Protein AF-A0A537VS47-F1 (afdb_monomer_lite)

Structure (mmCIF, N/CA/C/O backbone):
data_AF-A0A537VS47-F1
#
_entry.id   AF-A0A537VS47-F1
#
loop_
_atom_site.group_PDB
_atom_site.id
_atom_site.type_symbol
_atom_site.label_atom_id
_atom_site.label_alt_id
_atom_site.label_comp_id
_atom_site.label_asym_id
_atom_site.label_entity_id
_atom_site.label_seq_id
_atom_site.pdbx_PDB_ins_code
_atom_site.Cartn_x
_atom_site.Cartn_y
_atom_site.Cartn_z
_atom_site.occupancy
_atom_site.B_iso_or_equiv
_atom_site.auth_seq_id
_atom_site.auth_comp_id
_atom_site.auth_asym_id
_atom_site.auth_atom_id
_atom_site.pdbx_PDB_model_num
ATOM 1 N N . MET A 1 1 ? 102.270 -4.026 -62.290 1.00 39.38 1 MET A N 1
ATOM 2 C CA . MET A 1 1 ? 101.599 -4.300 -60.993 1.00 39.38 1 MET A CA 1
ATOM 3 C C . MET A 1 1 ? 100.134 -4.665 -61.240 1.00 39.38 1 MET A C 1
ATOM 5 O O . MET A 1 1 ? 99.696 -4.498 -62.367 1.00 39.38 1 MET A O 1
ATOM 9 N N . ALA A 1 2 ? 99.418 -5.150 -60.213 1.00 44.31 2 ALA A N 1
ATOM 10 C CA . ALA A 1 2 ? 97.959 -5.376 -60.177 1.00 44.31 2 ALA A CA 1
ATOM 11 C C . ALA A 1 2 ? 97.361 -6.237 -61.320 1.00 44.31 2 ALA A C 1
ATOM 13 O O . ALA A 1 2 ? 96.919 -5.737 -62.350 1.00 44.31 2 ALA A O 1
ATOM 14 N N . GLY A 1 3 ? 97.331 -7.561 -61.126 1.00 35.31 3 GLY A N 1
ATOM 15 C CA . GLY A 1 3 ? 96.793 -8.510 -62.108 1.00 35.31 3 GLY A CA 1
ATOM 16 C C . GLY A 1 3 ? 95.262 -8.651 -62.105 1.00 35.31 3 GLY A C 1
ATOM 17 O O . GLY A 1 3 ? 94.598 -8.440 -61.094 1.00 35.31 3 GLY A O 1
ATOM 18 N N . ARG A 1 4 ? 94.709 -9.104 -63.239 1.00 46.06 4 ARG A N 1
ATOM 19 C CA . ARG A 1 4 ? 93.323 -9.598 -63.344 1.00 46.06 4 ARG A CA 1
ATOM 20 C C . ARG A 1 4 ? 93.166 -10.944 -62.625 1.00 46.06 4 ARG A C 1
ATOM 22 O O . ARG A 1 4 ? 94.000 -11.826 -62.820 1.00 46.06 4 ARG A O 1
ATOM 29 N N . ARG A 1 5 ? 92.013 -11.176 -61.989 1.00 42.22 5 ARG A N 1
ATOM 30 C CA . ARG A 1 5 ? 91.361 -12.501 -61.940 1.00 42.22 5 ARG A CA 1
ATOM 31 C C . ARG A 1 5 ? 89.855 -12.359 -62.201 1.00 42.22 5 ARG A C 1
ATOM 33 O O . ARG A 1 5 ? 89.260 -11.329 -61.906 1.00 42.22 5 ARG A O 1
ATOM 40 N N . ARG A 1 6 ? 89.274 -13.390 -62.815 1.00 48.41 6 ARG A N 1
ATOM 41 C CA . ARG A 1 6 ? 87.831 -13.651 -62.989 1.00 48.41 6 ARG A CA 1
ATOM 42 C C . ARG A 1 6 ? 87.553 -15.043 -62.399 1.00 48.41 6 ARG A C 1
ATOM 44 O O . ARG A 1 6 ? 88.519 -15.776 -62.189 1.00 48.41 6 ARG A O 1
ATOM 51 N N . ARG A 1 7 ? 86.265 -15.407 -62.311 1.00 42.62 7 ARG A N 1
ATOM 52 C CA . ARG A 1 7 ? 85.700 -16.683 -61.818 1.00 42.62 7 ARG A CA 1
ATOM 53 C C . ARG A 1 7 ? 85.597 -16.766 -60.287 1.00 42.62 7 ARG A C 1
ATOM 55 O O . ARG A 1 7 ? 86.512 -16.313 -59.610 1.00 42.62 7 ARG A O 1
ATOM 62 N N . ASP A 1 8 ? 84.528 -17.313 -59.706 1.00 40.50 8 ASP A N 1
ATOM 63 C CA . ASP A 1 8 ? 83.246 -17.785 -60.285 1.00 40.50 8 ASP A CA 1
ATOM 64 C C . ASP A 1 8 ? 82.106 -17.680 -59.232 1.00 40.50 8 ASP A C 1
ATOM 66 O O . ASP A 1 8 ? 82.397 -17.338 -58.084 1.00 40.50 8 ASP A O 1
ATOM 70 N N . PRO A 1 9 ? 80.817 -17.861 -59.602 1.00 58.44 9 PRO A N 1
ATOM 71 C CA . PRO A 1 9 ? 79.676 -17.610 -58.709 1.00 58.44 9 PRO A CA 1
ATOM 72 C C . PRO A 1 9 ? 79.384 -18.751 -57.709 1.00 58.44 9 PRO A C 1
ATOM 74 O O . PRO A 1 9 ? 80.038 -19.788 -57.712 1.00 58.44 9 PRO A O 1
ATOM 77 N N . CYS A 1 10 ? 78.331 -18.545 -56.903 1.00 46.75 10 CYS A N 1
ATOM 78 C CA . CYS A 1 10 ? 77.757 -19.458 -55.902 1.00 46.75 10 CYS A CA 1
ATOM 79 C C . CYS A 1 10 ? 78.602 -19.719 -54.643 1.00 46.75 10 CYS A C 1
ATOM 81 O O . CYS A 1 10 ? 79.279 -20.740 -54.539 1.00 46.75 10 CYS A O 1
ATOM 83 N N . ARG A 1 11 ? 78.395 -18.887 -53.607 1.00 40.53 11 ARG A N 1
ATOM 84 C CA . ARG A 1 11 ? 78.324 -19.381 -52.223 1.00 40.53 11 ARG A CA 1
ATOM 85 C C . ARG A 1 11 ? 77.473 -18.483 -51.305 1.00 40.53 11 ARG A C 1
ATOM 87 O O . ARG A 1 11 ? 77.575 -17.271 -51.416 1.00 40.53 11 ARG A O 1
ATOM 94 N N . ASP A 1 12 ? 76.646 -19.138 -50.483 1.00 41.28 12 ASP A N 1
ATOM 95 C CA . ASP A 1 12 ? 76.026 -18.804 -49.178 1.00 41.28 12 ASP A CA 1
ATOM 96 C C . ASP A 1 12 ? 75.873 -17.311 -48.765 1.00 41.28 12 ASP A C 1
ATOM 98 O O . ASP A 1 12 ? 76.822 -16.541 -48.822 1.00 41.28 12 ASP A O 1
ATOM 102 N N . GLY A 1 13 ? 74.746 -16.834 -48.216 1.00 40.50 13 GLY A N 1
ATOM 103 C CA . GLY A 1 13 ? 73.483 -17.494 -47.856 1.00 40.50 13 GLY A CA 1
ATOM 104 C C . GLY A 1 13 ? 72.683 -16.666 -46.824 1.00 40.50 13 GLY A C 1
ATOM 105 O O . GLY A 1 13 ? 73.224 -15.744 -46.227 1.00 40.50 13 GLY A O 1
ATOM 106 N N . ALA A 1 14 ? 71.408 -17.013 -46.606 1.00 43.03 14 ALA A N 1
ATOM 107 C CA . ALA A 1 14 ? 70.537 -16.503 -45.530 1.00 43.03 14 ALA A CA 1
ATOM 108 C C . ALA A 1 14 ? 70.374 -14.965 -45.395 1.00 43.03 14 ALA A C 1
ATOM 110 O O . ALA A 1 14 ? 70.849 -14.349 -44.443 1.00 43.03 14 ALA A O 1
ATOM 111 N N . MET A 1 15 ? 69.547 -14.364 -46.261 1.00 43.47 15 MET A N 1
ATOM 112 C CA . MET A 1 15 ? 68.779 -13.179 -45.854 1.00 43.47 15 MET A CA 1
ATOM 113 C C . MET A 1 15 ? 67.679 -13.660 -44.895 1.00 43.47 15 MET A C 1
ATOM 115 O O . MET A 1 15 ? 66.783 -14.398 -45.306 1.00 43.47 15 MET A O 1
ATOM 119 N N . SER A 1 16 ? 67.794 -13.342 -43.605 1.00 45.34 16 SER A N 1
ATOM 120 C CA . SER A 1 16 ? 66.929 -13.898 -42.559 1.00 45.34 16 SER A CA 1
ATOM 121 C C . SER A 1 16 ? 65.589 -13.162 -42.461 1.00 45.34 16 SER A C 1
ATOM 123 O O . SER A 1 16 ? 65.360 -12.402 -41.518 1.00 45.34 16 SER A O 1
ATOM 125 N N . ASP A 1 17 ? 64.690 -13.416 -43.414 1.00 48.69 17 ASP A N 1
ATOM 126 C CA . ASP A 1 17 ? 63.271 -13.088 -43.259 1.00 48.69 17 ASP A CA 1
ATOM 127 C C . ASP A 1 17 ? 62.702 -13.872 -42.066 1.00 48.69 17 ASP A C 1
ATOM 129 O O . ASP A 1 17 ? 62.398 -15.066 -42.155 1.00 48.69 17 ASP A O 1
ATOM 133 N N . HIS A 1 18 ? 62.546 -13.199 -40.924 1.00 55.16 18 HIS A N 1
ATOM 134 C CA . HIS A 1 18 ? 61.776 -13.709 -39.794 1.00 55.16 18 HIS A CA 1
ATOM 135 C C . HIS A 1 18 ? 60.281 -13.653 -40.123 1.00 55.16 18 HIS A C 1
ATOM 137 O O . HIS A 1 18 ? 59.538 -12.791 -39.654 1.00 55.16 18 HIS A O 1
ATOM 143 N N . ALA A 1 19 ? 59.833 -14.604 -40.944 1.00 59.75 19 ALA A N 1
ATOM 144 C CA . ALA A 1 19 ? 58.421 -14.921 -41.060 1.00 59.75 19 ALA A CA 1
ATOM 145 C C . ALA A 1 19 ? 57.894 -15.313 -39.661 1.00 59.75 19 ALA A C 1
ATOM 147 O O . ALA A 1 19 ? 58.435 -16.253 -39.073 1.00 59.75 19 ALA A O 1
ATOM 148 N N . PRO A 1 20 ? 56.866 -14.627 -39.120 1.00 53.38 20 PRO A N 1
ATOM 149 C CA . PRO A 1 20 ? 56.379 -14.878 -37.765 1.00 53.38 20 PRO A CA 1
ATOM 150 C C . PRO A 1 20 ? 55.878 -16.315 -37.627 1.00 53.38 20 PRO A C 1
ATOM 152 O O . PRO A 1 20 ? 55.248 -16.849 -38.556 1.00 53.38 20 PRO A O 1
ATOM 155 N N . GLU A 1 21 ? 56.169 -16.931 -36.478 1.00 61.97 21 GLU A N 1
ATOM 156 C CA . GLU A 1 21 ? 55.944 -18.360 -36.258 1.00 61.97 21 GLU A CA 1
ATOM 157 C C . GLU A 1 21 ? 54.463 -18.733 -36.458 1.00 61.97 21 GLU A C 1
ATOM 159 O O . GLU A 1 21 ? 53.562 -17.934 -36.174 1.00 61.97 21 GLU A O 1
ATOM 164 N N . PRO A 1 22 ? 54.156 -19.980 -36.870 1.00 58.59 22 PRO A N 1
ATOM 165 C CA . PRO A 1 22 ? 52.772 -20.424 -37.042 1.00 58.59 22 PRO A CA 1
ATOM 166 C C . PRO A 1 22 ? 51.932 -20.314 -35.755 1.00 58.59 22 PRO A C 1
ATOM 168 O O . PRO A 1 22 ? 50.708 -20.217 -35.840 1.00 58.59 22 PRO A O 1
ATOM 171 N N . ARG A 1 23 ? 52.569 -20.258 -34.574 1.00 55.84 23 ARG A N 1
ATOM 172 C CA . ARG A 1 23 ? 51.915 -19.961 -33.289 1.00 55.84 23 ARG A CA 1
ATOM 173 C C . ARG A 1 23 ? 51.301 -18.557 -33.259 1.00 55.84 23 ARG A C 1
ATOM 175 O O . ARG A 1 23 ? 50.150 -18.405 -32.858 1.00 55.84 23 ARG A O 1
ATOM 182 N N . GLU A 1 24 ? 52.027 -17.539 -33.713 1.00 54.94 24 GLU A N 1
ATOM 183 C CA . GLU A 1 24 ? 51.584 -16.139 -33.642 1.00 54.94 24 GLU A CA 1
ATOM 184 C C . GLU A 1 24 ? 50.377 -15.877 -34.550 1.00 54.94 24 GLU A C 1
ATOM 186 O O . GLU A 1 24 ? 49.441 -15.177 -34.161 1.00 54.94 24 GLU A O 1
ATOM 191 N N . ARG A 1 25 ? 50.356 -16.510 -35.732 1.00 60.97 25 ARG A N 1
ATOM 192 C CA . ARG A 1 25 ? 49.267 -16.379 -36.716 1.00 60.97 25 ARG A CA 1
ATOM 193 C C . ARG A 1 25 ? 47.914 -16.890 -36.212 1.00 60.97 25 ARG A C 1
ATOM 195 O O . ARG A 1 25 ? 46.887 -16.409 -36.683 1.00 60.97 25 ARG A O 1
ATOM 202 N N . LEU A 1 26 ? 47.905 -17.846 -35.278 1.00 62.28 26 LEU A N 1
ATOM 203 C CA . LEU A 1 26 ? 46.681 -18.413 -34.701 1.00 62.28 26 LEU A CA 1
ATOM 204 C C . LEU A 1 26 ? 46.291 -17.757 -33.367 1.00 62.28 26 LEU A C 1
ATOM 206 O O . LEU A 1 26 ? 45.104 -17.615 -33.083 1.00 62.28 26 LEU A O 1
ATOM 210 N N . LEU A 1 27 ? 47.269 -17.339 -32.556 1.00 65.19 27 LEU A N 1
ATOM 211 C CA . LEU A 1 27 ? 47.011 -16.764 -31.232 1.00 65.19 27 LEU A CA 1
ATOM 212 C C . LEU A 1 27 ? 46.378 -15.368 -31.307 1.00 65.19 27 LEU A C 1
ATOM 214 O O . LEU A 1 27 ? 45.368 -15.130 -30.647 1.00 65.19 27 LEU A O 1
ATOM 218 N N . TRP A 1 28 ? 46.918 -14.457 -32.122 1.00 71.88 28 TRP A N 1
ATOM 219 C CA . TRP A 1 28 ? 46.442 -13.068 -32.199 1.00 71.88 28 TRP A CA 1
ATOM 220 C C . TRP A 1 28 ? 44.940 -12.881 -32.505 1.00 71.88 28 TRP A C 1
ATOM 222 O O . TRP A 1 28 ? 44.302 -12.123 -31.767 1.00 71.88 28 TRP A O 1
ATOM 232 N N . PRO A 1 29 ? 44.327 -13.551 -33.507 1.00 75.50 29 PRO A N 1
ATOM 233 C CA . PRO A 1 29 ? 42.896 -13.382 -33.791 1.00 75.50 29 PRO A CA 1
ATOM 234 C C . PRO A 1 29 ? 41.968 -13.901 -32.678 1.00 75.50 29 PRO A C 1
ATOM 236 O O . PRO A 1 29 ? 40.801 -13.520 -32.653 1.00 75.50 29 PRO A O 1
ATOM 239 N N . ILE A 1 30 ? 42.468 -14.728 -31.751 1.00 74.00 30 ILE A N 1
ATOM 240 C CA . ILE A 1 30 ? 41.718 -15.197 -30.573 1.00 74.00 30 ILE A CA 1
ATOM 241 C C . ILE A 1 30 ? 42.016 -14.313 -29.353 1.00 74.00 30 ILE A C 1
ATOM 243 O O . ILE A 1 30 ? 41.093 -13.953 -28.622 1.00 74.00 30 ILE A O 1
ATOM 247 N N . LEU A 1 31 ? 43.277 -13.912 -29.145 1.00 73.25 31 LEU A N 1
ATOM 248 C CA . LEU A 1 31 ? 43.670 -13.068 -28.012 1.00 73.25 31 LEU A CA 1
ATOM 249 C C . LEU A 1 31 ? 42.929 -11.728 -28.019 1.00 73.25 31 LEU A C 1
ATOM 251 O O . LEU A 1 31 ? 42.394 -11.334 -26.991 1.00 73.25 31 LEU A O 1
ATOM 255 N N . ILE A 1 32 ? 42.863 -11.045 -29.167 1.00 75.25 32 ILE A N 1
ATOM 256 C CA . ILE A 1 32 ? 42.276 -9.699 -29.273 1.00 75.25 32 ILE A CA 1
ATOM 257 C C . ILE A 1 32 ? 40.818 -9.650 -28.769 1.00 75.25 32 ILE A C 1
ATOM 259 O O . ILE A 1 32 ? 40.557 -8.875 -27.844 1.00 75.25 32 ILE A O 1
ATOM 263 N N . PRO A 1 33 ? 39.860 -10.450 -29.289 1.00 68.00 33 PRO A N 1
ATOM 264 C CA . PRO A 1 33 ? 38.486 -10.419 -28.791 1.00 68.00 33 PRO A CA 1
ATOM 265 C C . PRO A 1 33 ? 38.370 -10.876 -27.329 1.00 68.00 33 PRO A C 1
ATOM 267 O O . PRO A 1 33 ? 37.577 -10.297 -26.589 1.00 68.00 33 PRO A O 1
ATOM 270 N N . VAL A 1 34 ? 39.178 -11.845 -26.877 1.00 74.75 34 VAL A N 1
ATOM 271 C CA . VAL A 1 34 ? 39.183 -12.285 -25.469 1.00 74.75 34 VAL A CA 1
ATOM 272 C C . VAL A 1 34 ? 39.664 -11.164 -24.541 1.00 74.75 34 VAL A C 1
ATOM 274 O O . VAL A 1 34 ? 38.999 -10.869 -23.550 1.00 74.75 34 VAL A O 1
ATOM 277 N N . THR A 1 35 ? 40.764 -10.483 -24.871 1.00 73.75 35 THR A N 1
ATOM 278 C CA . THR A 1 35 ? 41.277 -9.341 -24.099 1.00 73.75 35 THR A CA 1
ATOM 279 C C . THR A 1 35 ? 40.276 -8.186 -24.074 1.00 73.75 35 THR A C 1
ATOM 281 O O . THR A 1 35 ? 40.044 -7.619 -23.008 1.00 73.75 35 THR A O 1
ATOM 284 N N . VAL A 1 36 ? 39.628 -7.866 -25.200 1.00 76.38 36 VAL A N 1
ATOM 285 C CA . VAL A 1 36 ? 38.572 -6.837 -25.252 1.00 76.38 36 VAL A CA 1
ATOM 286 C C . VAL A 1 36 ? 37.393 -7.202 -24.343 1.00 76.38 36 VAL A C 1
ATOM 288 O O . VAL A 1 36 ? 36.927 -6.352 -23.586 1.00 76.38 36 VAL A O 1
ATOM 291 N N . LEU A 1 37 ? 36.941 -8.458 -24.357 1.00 70.38 37 LEU A N 1
ATOM 292 C CA . LEU A 1 37 ? 35.818 -8.919 -23.534 1.00 70.38 37 LEU A CA 1
ATOM 293 C C . LEU A 1 37 ? 36.170 -8.900 -22.033 1.00 70.38 37 LEU A C 1
ATOM 295 O O . LEU A 1 37 ? 35.367 -8.436 -21.224 1.00 70.38 37 LEU A O 1
ATOM 299 N N . VAL A 1 38 ? 37.396 -9.290 -21.663 1.00 74.00 38 VAL A N 1
ATOM 300 C CA . VAL A 1 38 ? 37.916 -9.171 -20.285 1.00 74.00 38 VAL A CA 1
ATOM 301 C C . VAL A 1 38 ? 37.997 -7.708 -19.832 1.00 74.00 38 VAL A C 1
ATOM 303 O O . VAL A 1 38 ? 37.578 -7.398 -18.718 1.00 74.00 38 VAL A O 1
ATOM 306 N N . VAL A 1 39 ? 38.473 -6.793 -20.685 1.00 75.06 39 VAL A N 1
ATOM 307 C CA . VAL A 1 39 ? 38.531 -5.352 -20.375 1.00 75.06 39 VAL A CA 1
ATOM 308 C C . VAL A 1 39 ? 37.128 -4.766 -20.189 1.00 75.06 39 VAL A C 1
ATOM 310 O O . VAL A 1 39 ? 36.898 -4.053 -19.214 1.00 75.06 39 VAL A O 1
ATOM 313 N N . ILE A 1 40 ? 36.167 -5.107 -21.055 1.00 72.12 40 ILE A N 1
ATOM 314 C CA . ILE A 1 40 ? 34.763 -4.687 -20.904 1.00 72.12 40 ILE A CA 1
ATOM 315 C C . ILE A 1 40 ? 34.173 -5.236 -19.596 1.00 72.12 40 ILE A C 1
ATOM 317 O O . ILE A 1 40 ? 33.562 -4.480 -18.843 1.00 72.12 40 ILE A O 1
ATOM 321 N N . GLY A 1 41 ? 34.401 -6.515 -19.277 1.00 70.06 41 GLY A N 1
ATOM 322 C CA . GLY A 1 41 ? 33.953 -7.123 -18.021 1.00 70.06 41 GLY A CA 1
ATOM 323 C C . GLY A 1 41 ? 34.538 -6.437 -16.780 1.00 70.06 41 GLY A C 1
ATOM 324 O O . GLY A 1 41 ? 33.808 -6.158 -15.829 1.00 70.06 41 GLY A O 1
ATOM 325 N N . ALA A 1 42 ? 35.828 -6.090 -16.808 1.00 71.06 42 ALA A N 1
ATOM 326 C CA . ALA A 1 42 ? 36.486 -5.349 -15.734 1.00 71.06 42 ALA A CA 1
ATOM 327 C C . ALA A 1 42 ? 35.918 -3.926 -15.574 1.00 71.06 42 ALA A C 1
ATOM 329 O O . ALA A 1 42 ? 35.647 -3.505 -14.449 1.00 71.06 42 ALA A O 1
ATOM 330 N N . ILE A 1 43 ? 35.679 -3.209 -16.680 1.00 73.19 43 ILE A N 1
ATOM 331 C CA . ILE A 1 43 ? 35.047 -1.879 -16.669 1.00 73.19 43 ILE A CA 1
ATOM 332 C C . ILE A 1 43 ? 33.631 -1.962 -16.086 1.00 73.19 43 ILE A C 1
ATOM 334 O O . ILE A 1 43 ? 33.304 -1.185 -15.193 1.00 73.19 43 ILE A O 1
ATOM 338 N N . LEU A 1 44 ? 32.810 -2.922 -16.525 1.00 73.44 44 LEU A N 1
ATOM 339 C CA . LEU A 1 44 ? 31.447 -3.112 -16.014 1.00 73.44 44 LEU A CA 1
ATOM 340 C C . LEU A 1 44 ? 31.430 -3.470 -14.520 1.00 73.44 44 LEU A C 1
ATOM 342 O O . LEU A 1 44 ? 30.612 -2.931 -13.777 1.00 73.44 44 LEU A O 1
ATOM 346 N N . PHE A 1 45 ? 32.352 -4.318 -14.054 1.00 74.88 45 PHE A N 1
ATOM 347 C CA . PHE A 1 45 ? 32.481 -4.661 -12.634 1.00 74.88 45 PHE A CA 1
ATOM 348 C C . PHE A 1 45 ? 32.910 -3.457 -11.780 1.00 74.88 45 PHE A C 1
ATOM 350 O O . PHE A 1 45 ? 32.312 -3.194 -10.735 1.00 74.88 45 PHE A O 1
ATOM 357 N N . LEU A 1 46 ? 33.910 -2.690 -12.230 1.00 70.38 46 LEU A N 1
ATOM 358 C CA . LEU A 1 46 ? 34.364 -1.474 -11.547 1.00 70.38 46 LEU A CA 1
ATOM 359 C C . LEU A 1 46 ? 33.269 -0.399 -11.519 1.00 70.38 46 LEU A C 1
ATOM 361 O O . LEU A 1 46 ? 33.027 0.199 -10.472 1.00 70.38 46 LEU A O 1
ATOM 365 N N . PHE A 1 47 ? 32.564 -0.195 -12.632 1.00 70.56 47 PHE A N 1
ATOM 366 C CA . PHE A 1 47 ? 31.467 0.767 -12.724 1.00 70.56 47 PHE A CA 1
ATOM 367 C C . PHE A 1 47 ? 30.278 0.346 -11.850 1.00 70.56 47 PHE A C 1
ATOM 369 O O . PHE A 1 47 ? 29.770 1.162 -11.088 1.00 70.56 47 PHE A O 1
ATOM 376 N N . SER A 1 48 ? 29.909 -0.940 -11.842 1.00 72.44 48 SER A N 1
ATOM 377 C CA . SER A 1 48 ? 28.914 -1.500 -10.914 1.00 72.44 48 SER A CA 1
ATOM 378 C C . SER A 1 48 ? 29.281 -1.231 -9.447 1.00 72.44 48 SER A C 1
ATOM 380 O O . SER A 1 48 ? 28.445 -0.748 -8.685 1.00 72.44 48 SER A O 1
ATOM 382 N N . ARG A 1 49 ? 30.547 -1.438 -9.054 1.00 74.25 49 ARG A N 1
ATOM 383 C CA . ARG A 1 49 ? 31.041 -1.133 -7.696 1.00 74.25 49 ARG A CA 1
ATOM 384 C C . ARG A 1 49 ? 30.996 0.356 -7.327 1.00 74.25 49 ARG A C 1
ATOM 386 O O . ARG A 1 49 ? 30.963 0.655 -6.134 1.00 74.25 49 ARG A O 1
ATOM 393 N N . VAL A 1 50 ? 30.992 1.264 -8.306 1.00 68.12 50 VAL A N 1
ATOM 394 C CA . VAL A 1 50 ? 30.794 2.709 -8.096 1.00 68.12 50 VAL A CA 1
ATOM 395 C C . VAL A 1 50 ? 29.305 3.055 -8.019 1.00 68.12 50 VAL A C 1
ATOM 397 O O . VAL A 1 50 ? 28.901 3.722 -7.072 1.00 68.12 50 VAL A O 1
ATOM 400 N N . LEU A 1 51 ? 28.479 2.565 -8.952 1.00 66.38 51 LEU A N 1
ATOM 401 C CA . LEU A 1 51 ? 27.030 2.816 -8.962 1.00 66.38 51 LEU A CA 1
ATOM 402 C C . LEU A 1 51 ? 26.343 2.300 -7.685 1.00 66.38 51 LEU A C 1
ATOM 404 O O . LEU A 1 51 ? 25.497 2.991 -7.133 1.00 66.38 51 LEU A O 1
ATOM 408 N N . LEU A 1 52 ? 26.772 1.148 -7.156 1.00 67.50 52 LEU A N 1
ATOM 409 C CA . LEU A 1 52 ? 26.309 0.580 -5.877 1.00 67.50 52 LEU A CA 1
ATOM 410 C C . LEU A 1 52 ? 26.744 1.380 -4.625 1.00 67.50 52 LEU A C 1
ATOM 412 O O . LEU A 1 52 ? 26.538 0.920 -3.503 1.00 67.50 52 LEU A O 1
ATOM 416 N N . ARG A 1 53 ? 27.401 2.536 -4.790 1.00 61.56 53 ARG A N 1
ATOM 417 C CA . ARG A 1 53 ? 27.901 3.398 -3.703 1.00 61.56 53 ARG A CA 1
ATOM 418 C C . ARG A 1 53 ? 27.476 4.866 -3.825 1.00 61.56 53 ARG A C 1
ATOM 420 O O . ARG A 1 53 ? 27.940 5.682 -3.034 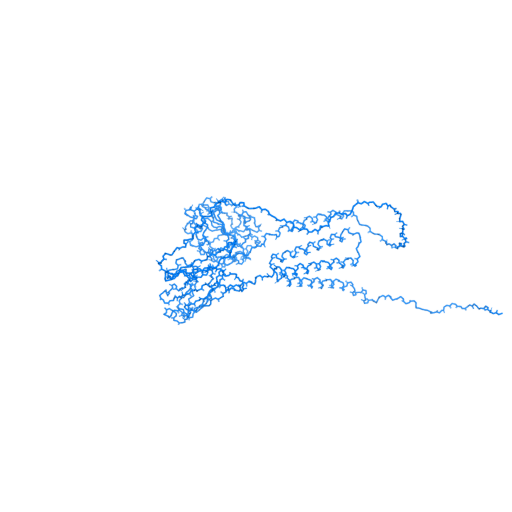1.00 61.56 53 ARG A O 1
ATOM 427 N N . VAL A 1 54 ? 26.617 5.207 -4.784 1.00 65.00 54 VAL A N 1
ATOM 428 C CA . VAL A 1 54 ? 26.071 6.562 -4.968 1.00 65.00 54 VAL A CA 1
ATOM 429 C C . VAL A 1 54 ? 24.546 6.524 -4.978 1.00 65.00 54 VAL A C 1
ATOM 431 O O . VAL A 1 54 ? 23.946 5.479 -5.227 1.00 65.00 54 VAL A O 1
ATOM 434 N N . THR A 1 55 ? 23.903 7.657 -4.696 1.00 65.00 55 THR A N 1
ATOM 435 C CA . THR A 1 55 ? 22.431 7.747 -4.706 1.00 65.00 55 THR A CA 1
ATOM 436 C C . THR A 1 55 ? 21.846 7.412 -6.090 1.00 65.00 55 THR A C 1
ATOM 438 O O . THR A 1 55 ? 22.507 7.672 -7.101 1.00 65.00 55 THR A O 1
ATOM 441 N N . PRO A 1 56 ? 20.600 6.898 -6.191 1.00 65.94 56 PRO A N 1
ATOM 442 C CA . PRO A 1 56 ? 19.996 6.525 -7.477 1.00 65.94 56 PRO A CA 1
ATOM 443 C C . PRO A 1 56 ? 20.026 7.651 -8.520 1.00 65.94 56 PRO A C 1
ATOM 445 O O . PRO A 1 56 ? 20.376 7.427 -9.676 1.00 65.94 56 PRO A O 1
ATOM 448 N N . THR A 1 57 ? 19.762 8.892 -8.105 1.00 66.12 57 THR A N 1
ATOM 449 C CA . THR A 1 57 ? 19.841 10.080 -8.969 1.00 66.12 57 THR A CA 1
ATOM 450 C C . THR A 1 57 ? 21.255 10.304 -9.517 1.00 66.12 57 THR A C 1
ATOM 452 O O . THR A 1 57 ? 21.428 10.551 -10.711 1.00 66.12 57 THR A O 1
ATOM 455 N N . ALA A 1 58 ? 22.282 10.176 -8.670 1.00 66.19 58 ALA A N 1
ATOM 456 C CA . ALA A 1 58 ? 23.677 10.332 -9.072 1.00 66.19 58 ALA A CA 1
ATOM 457 C C . ALA A 1 58 ? 24.167 9.162 -9.947 1.00 66.19 58 ALA A C 1
ATOM 459 O O . ALA A 1 58 ? 24.925 9.383 -10.897 1.00 66.19 58 ALA A O 1
ATOM 460 N N . ALA A 1 59 ? 23.688 7.939 -9.693 1.00 71.44 59 ALA A N 1
ATOM 461 C CA . ALA A 1 59 ? 23.915 6.773 -10.545 1.00 71.44 59 ALA A CA 1
ATOM 462 C C . ALA A 1 59 ? 23.360 6.999 -11.964 1.00 71.44 59 ALA A C 1
ATOM 464 O O . ALA A 1 59 ? 24.090 6.825 -12.942 1.00 71.44 59 ALA A O 1
ATOM 465 N N . THR A 1 60 ? 22.112 7.468 -12.083 1.00 72.31 60 THR A N 1
ATOM 466 C CA . THR A 1 60 ? 21.464 7.776 -13.370 1.00 72.31 60 THR A CA 1
ATOM 467 C C . THR A 1 60 ? 22.199 8.877 -14.137 1.00 72.31 60 THR A C 1
ATOM 469 O O . THR A 1 60 ? 22.495 8.703 -15.319 1.00 72.31 60 THR A O 1
ATOM 472 N N . ILE A 1 61 ? 22.572 9.981 -13.477 1.00 72.81 61 ILE A N 1
ATOM 473 C CA . ILE A 1 61 ? 23.353 11.064 -14.104 1.00 72.81 61 ILE A CA 1
ATOM 474 C C . ILE A 1 61 ? 24.707 10.538 -14.610 1.00 72.81 61 ILE A C 1
ATOM 476 O O . ILE A 1 61 ? 25.091 10.808 -15.749 1.00 72.81 61 ILE A O 1
ATOM 480 N N . THR A 1 62 ? 25.406 9.738 -13.800 1.00 71.06 62 THR A N 1
ATOM 481 C CA . THR A 1 62 ? 26.696 9.135 -14.173 1.00 71.06 62 THR A CA 1
ATOM 482 C C . THR A 1 62 ? 26.545 8.214 -15.390 1.00 71.06 62 THR A C 1
ATOM 484 O O . THR A 1 62 ? 27.320 8.317 -16.341 1.00 71.06 62 THR A O 1
ATOM 487 N N . ALA A 1 63 ? 25.518 7.359 -15.413 1.00 73.56 63 ALA A N 1
ATOM 488 C CA . ALA A 1 63 ? 25.233 6.474 -16.541 1.00 73.56 63 ALA A CA 1
ATOM 489 C C . ALA A 1 63 ? 24.919 7.248 -17.837 1.00 73.56 63 ALA A C 1
ATOM 491 O O . ALA A 1 63 ? 25.434 6.892 -18.899 1.00 73.56 63 ALA A O 1
ATOM 492 N N . LEU A 1 64 ? 24.143 8.337 -17.758 1.00 78.19 64 LEU A N 1
ATOM 493 C CA . LEU A 1 64 ? 23.813 9.182 -18.911 1.00 78.19 64 LEU A CA 1
ATOM 494 C C . LEU A 1 64 ? 25.047 9.881 -19.507 1.00 78.19 64 LEU A C 1
ATOM 496 O O . LEU A 1 64 ? 25.198 9.904 -20.729 1.00 78.19 64 LEU A O 1
ATOM 500 N N . VAL A 1 65 ? 25.964 10.401 -18.680 1.00 77.50 65 VAL A N 1
ATOM 501 C CA . VAL A 1 65 ? 27.204 11.039 -19.173 1.00 77.50 65 VAL A CA 1
ATOM 502 C C . VAL A 1 65 ? 28.151 10.016 -19.818 1.00 77.50 65 VAL A C 1
ATOM 504 O O . VAL A 1 65 ? 28.775 10.304 -20.847 1.00 77.50 65 VAL A O 1
ATOM 507 N N . VAL A 1 66 ? 28.221 8.794 -19.282 1.00 76.12 66 VAL A N 1
ATOM 508 C CA . VAL A 1 66 ? 28.983 7.695 -19.900 1.00 76.12 66 VAL A CA 1
ATOM 509 C C . VAL A 1 66 ? 28.358 7.267 -21.233 1.00 76.12 66 VAL A C 1
ATOM 511 O O . VAL A 1 66 ? 29.068 7.170 -22.233 1.00 76.12 66 VAL A O 1
ATOM 514 N N . ALA A 1 67 ? 27.035 7.103 -21.307 1.00 76.62 67 ALA A N 1
ATOM 515 C CA . ALA A 1 67 ? 26.346 6.788 -22.560 1.00 76.62 67 ALA A CA 1
ATOM 516 C C . ALA A 1 67 ? 26.553 7.881 -23.630 1.00 76.62 67 ALA A C 1
ATOM 518 O O . ALA A 1 67 ? 26.901 7.576 -24.772 1.00 76.62 67 ALA A O 1
ATOM 519 N N . ALA A 1 68 ? 26.418 9.159 -23.258 1.00 79.06 68 ALA A N 1
ATOM 520 C CA . ALA A 1 68 ? 26.625 10.288 -24.163 1.00 79.06 68 ALA A CA 1
ATOM 521 C C . ALA A 1 68 ? 28.072 10.379 -24.686 1.00 79.06 68 ALA A C 1
ATOM 523 O O . ALA A 1 68 ? 28.282 10.648 -25.870 1.00 79.06 68 ALA A O 1
ATOM 524 N N . SER A 1 69 ? 29.075 10.112 -23.842 1.00 75.31 69 SER A N 1
ATOM 525 C CA . SER A 1 69 ? 30.487 10.125 -24.256 1.00 75.31 69 SER A CA 1
ATOM 526 C C . SER A 1 69 ? 30.875 8.918 -25.125 1.00 75.31 69 SER A C 1
ATOM 528 O O . SER A 1 69 ? 31.629 9.093 -26.085 1.00 75.31 69 SER A O 1
ATOM 530 N N . ILE A 1 70 ? 30.290 7.733 -24.899 1.00 78.62 70 ILE A N 1
ATOM 531 C CA . ILE A 1 70 ? 30.394 6.587 -25.826 1.00 78.62 70 ILE A CA 1
ATOM 532 C C . ILE A 1 70 ? 29.805 6.949 -27.198 1.00 78.62 70 ILE A C 1
ATOM 534 O O . ILE A 1 70 ? 30.452 6.730 -28.225 1.00 78.62 70 ILE A O 1
ATOM 538 N N . LEU A 1 71 ? 28.607 7.544 -27.233 1.00 79.44 71 LEU A N 1
ATOM 539 C CA . LEU A 1 71 ? 27.953 7.962 -28.480 1.00 79.44 71 LEU A CA 1
ATOM 540 C C . LEU A 1 71 ? 28.747 9.055 -29.216 1.00 79.44 71 LEU A C 1
ATOM 542 O O . LEU A 1 71 ? 28.865 8.999 -30.440 1.00 79.44 71 LEU A O 1
ATOM 546 N N . ALA A 1 72 ? 29.354 10.001 -28.493 1.00 76.56 72 ALA A N 1
ATOM 547 C CA . ALA A 1 72 ? 30.231 11.017 -29.076 1.00 76.56 72 ALA A CA 1
ATOM 548 C C . ALA A 1 72 ? 31.498 10.404 -29.704 1.00 76.56 72 ALA A C 1
ATOM 550 O O . ALA A 1 72 ? 31.875 10.774 -30.818 1.00 76.56 72 ALA A O 1
ATOM 551 N N . VAL A 1 73 ? 32.126 9.423 -29.042 1.00 74.81 73 VAL A N 1
ATOM 552 C CA . VAL A 1 73 ? 33.262 8.668 -29.602 1.00 74.81 73 VAL A CA 1
ATOM 553 C C . VAL A 1 73 ? 32.846 7.885 -30.846 1.00 74.81 73 VAL A C 1
ATOM 555 O O . VAL A 1 73 ? 33.522 7.985 -31.872 1.00 74.81 73 VAL A O 1
ATOM 558 N N . ALA A 1 74 ? 31.713 7.181 -30.807 1.00 73.38 74 ALA A N 1
ATOM 559 C CA . ALA A 1 74 ? 31.178 6.463 -31.962 1.00 73.38 74 ALA A CA 1
ATOM 560 C C . ALA A 1 74 ? 30.872 7.406 -33.143 1.00 73.38 74 ALA A C 1
ATOM 562 O O . ALA A 1 74 ? 31.186 7.078 -34.287 1.00 73.38 74 ALA A O 1
ATOM 563 N N . TRP A 1 75 ? 30.334 8.601 -32.879 1.00 79.25 75 TRP A N 1
ATOM 564 C CA . TRP A 1 75 ? 30.082 9.628 -33.895 1.00 79.25 75 TRP A CA 1
ATOM 565 C C . TRP A 1 75 ? 31.373 10.178 -34.520 1.00 79.25 75 TRP A C 1
ATOM 567 O O . TRP A 1 75 ? 31.449 10.313 -35.744 1.00 79.25 75 TRP A O 1
ATOM 577 N N . VAL A 1 76 ? 32.415 10.449 -33.726 1.00 72.62 76 VAL A N 1
ATOM 578 C CA . VAL A 1 76 ? 33.721 10.878 -34.259 1.00 72.62 76 VAL A CA 1
ATOM 579 C C . VAL A 1 76 ? 34.376 9.762 -35.079 1.00 72.62 76 VAL A C 1
ATOM 581 O O . VAL A 1 76 ? 34.885 10.035 -36.163 1.00 72.62 76 VAL A O 1
ATOM 584 N N . VAL A 1 77 ? 34.317 8.503 -34.634 1.00 73.69 77 VAL A N 1
ATOM 585 C CA . VAL A 1 77 ? 34.835 7.360 -35.410 1.00 73.69 77 VAL A CA 1
ATOM 586 C C . VAL A 1 77 ? 34.062 7.181 -36.723 1.00 73.69 77 VAL A C 1
ATOM 588 O O . VAL A 1 77 ? 34.682 7.033 -37.771 1.00 73.69 77 VAL A O 1
ATOM 591 N N . ALA A 1 78 ? 32.729 7.269 -36.707 1.00 71.00 78 ALA A N 1
ATOM 592 C CA . ALA A 1 78 ? 31.887 7.094 -37.896 1.00 71.00 78 ALA A CA 1
ATOM 593 C C . ALA A 1 78 ? 31.901 8.287 -38.880 1.00 71.00 78 ALA A C 1
ATOM 595 O O . ALA A 1 78 ? 31.450 8.148 -40.019 1.00 71.00 78 ALA A O 1
ATOM 596 N N . SER A 1 79 ? 32.386 9.460 -38.460 1.00 74.56 79 SER A N 1
ATOM 597 C CA . SER A 1 79 ? 32.506 10.660 -39.308 1.00 74.56 79 SER A CA 1
ATOM 598 C C . SER A 1 79 ? 33.907 10.869 -39.893 1.00 74.56 79 SER A C 1
ATOM 600 O O . SER A 1 79 ? 34.060 11.638 -40.846 1.00 74.56 79 SER A O 1
ATOM 602 N N . ARG A 1 80 ? 34.929 10.174 -39.376 1.00 76.56 80 ARG A N 1
ATOM 603 C CA . ARG A 1 80 ? 36.301 10.198 -39.901 1.00 76.56 80 ARG A CA 1
ATOM 604 C C . ARG A 1 80 ? 36.477 9.113 -40.976 1.00 76.56 80 ARG A C 1
ATOM 606 O O . ARG A 1 80 ? 36.107 7.971 -40.731 1.00 76.56 80 ARG A O 1
ATOM 613 N N . PRO A 1 81 ? 37.076 9.416 -42.146 1.00 67.56 81 PRO A N 1
ATOM 614 C CA . PRO A 1 81 ? 37.321 8.404 -43.181 1.00 67.56 81 PRO A CA 1
ATOM 615 C C . PRO A 1 81 ? 38.441 7.422 -42.801 1.00 67.56 81 PRO A C 1
ATOM 617 O O . PRO A 1 81 ? 38.482 6.310 -43.313 1.00 67.56 81 PRO A O 1
ATOM 620 N N . GLN A 1 82 ? 39.346 7.829 -41.907 1.00 69.50 82 GLN A N 1
ATOM 621 C CA . GLN A 1 82 ? 40.422 7.011 -41.352 1.00 69.50 82 GLN A CA 1
ATOM 622 C C . GLN A 1 82 ? 40.612 7.380 -39.874 1.00 69.50 82 GLN A C 1
ATOM 624 O O . GLN A 1 82 ? 40.538 8.558 -39.510 1.00 69.50 82 GLN A O 1
ATOM 629 N N . VAL A 1 83 ? 40.869 6.384 -39.023 1.00 70.44 83 VAL A N 1
ATOM 630 C CA . VAL A 1 83 ? 41.155 6.554 -37.589 1.00 70.44 83 VAL A CA 1
ATOM 631 C C . VAL A 1 83 ? 42.377 5.708 -37.248 1.00 70.44 83 VAL A C 1
ATOM 633 O O . VAL A 1 83 ? 42.399 4.514 -37.534 1.00 70.44 83 VAL A O 1
ATOM 636 N N . THR A 1 84 ? 43.406 6.310 -36.649 1.00 78.31 84 THR A N 1
ATOM 637 C CA . THR A 1 84 ? 44.599 5.558 -36.224 1.00 78.31 84 THR A CA 1
ATOM 638 C C . THR A 1 84 ? 44.322 4.794 -34.929 1.00 78.31 84 THR A C 1
ATOM 640 O O . THR A 1 84 ? 43.544 5.253 -34.090 1.00 78.31 84 THR A O 1
ATOM 643 N N . GLY A 1 85 ? 45.002 3.662 -34.713 1.00 69.06 85 GLY A N 1
ATOM 644 C CA . GLY A 1 85 ? 44.875 2.896 -33.466 1.00 69.06 85 GLY A CA 1
ATOM 645 C C . GLY A 1 85 ? 45.201 3.722 -32.214 1.00 69.06 85 GLY A C 1
ATOM 646 O O . GLY A 1 85 ? 44.521 3.589 -31.201 1.00 69.06 85 GLY A O 1
ATOM 647 N N . ALA A 1 86 ? 46.162 4.648 -32.306 1.00 70.38 86 ALA A N 1
ATOM 648 C CA . ALA A 1 86 ? 46.503 5.570 -31.222 1.00 70.38 86 ALA A CA 1
ATOM 649 C C . ALA A 1 86 ? 45.367 6.565 -30.911 1.00 70.38 86 ALA A C 1
ATOM 651 O O . ALA A 1 86 ? 45.072 6.811 -29.743 1.00 70.38 86 ALA A O 1
ATOM 652 N N . SER A 1 87 ? 44.691 7.097 -31.938 1.00 67.69 87 SER A N 1
ATOM 653 C CA . SER A 1 87 ? 43.507 7.953 -31.759 1.00 67.69 87 SER A CA 1
ATOM 654 C C . SER A 1 87 ? 42.320 7.181 -31.180 1.00 67.69 87 SER A C 1
ATOM 656 O O . SER A 1 87 ? 41.614 7.704 -30.325 1.00 67.69 87 SER A O 1
ATOM 658 N N . LEU A 1 88 ? 42.108 5.930 -31.601 1.00 67.94 88 LEU A N 1
ATOM 659 C CA . LEU A 1 88 ? 41.047 5.089 -31.042 1.00 67.94 88 LEU A CA 1
ATOM 660 C C . LEU A 1 88 ? 41.299 4.802 -29.550 1.00 67.94 88 LEU A C 1
ATOM 662 O O . LEU A 1 88 ? 40.393 4.935 -28.728 1.00 67.94 88 LEU A O 1
ATOM 666 N N . LEU A 1 89 ? 42.544 4.466 -29.196 1.00 70.44 89 LEU A N 1
ATOM 667 C CA . LEU A 1 89 ? 42.946 4.155 -27.826 1.00 70.44 89 LEU A CA 1
ATOM 668 C C . LEU A 1 89 ? 42.817 5.372 -26.895 1.00 70.44 89 LEU A C 1
ATOM 670 O O . LEU A 1 89 ? 42.310 5.232 -25.782 1.00 70.44 89 LEU A O 1
ATOM 674 N N . SER A 1 90 ? 43.204 6.572 -27.346 1.00 72.19 90 SER A N 1
ATOM 675 C CA . SER A 1 90 ? 43.047 7.794 -26.544 1.00 72.19 90 SER A CA 1
ATOM 676 C C . SER A 1 90 ? 41.582 8.206 -26.369 1.00 72.19 90 SER A C 1
ATOM 678 O O . SER A 1 90 ? 41.212 8.680 -25.297 1.00 72.19 90 SER A O 1
ATOM 680 N N . MET A 1 91 ? 40.721 7.960 -27.361 1.00 72.19 91 MET A N 1
ATOM 681 C CA . MET A 1 91 ? 39.277 8.201 -27.251 1.00 72.19 91 MET A CA 1
ATOM 682 C C . MET A 1 91 ? 38.600 7.243 -26.253 1.00 72.19 91 MET A C 1
ATOM 684 O O . MET A 1 91 ? 37.814 7.691 -25.419 1.00 72.19 91 MET A O 1
ATOM 688 N N . VAL A 1 92 ? 38.946 5.949 -26.268 1.00 69.44 92 VAL A N 1
ATOM 689 C CA . VAL A 1 92 ? 38.462 4.962 -25.276 1.00 69.44 92 VAL A CA 1
ATOM 690 C C . VAL A 1 92 ? 39.001 5.263 -23.869 1.00 69.44 92 VAL A C 1
ATOM 692 O O . VAL A 1 92 ? 38.256 5.182 -22.886 1.00 69.44 92 VAL A O 1
ATOM 695 N N . GLY A 1 93 ? 40.263 5.693 -23.764 1.00 71.12 93 GLY A N 1
ATOM 696 C CA . GLY A 1 93 ? 40.831 6.211 -22.517 1.00 71.12 93 GLY A CA 1
ATOM 697 C C . GLY A 1 93 ? 40.076 7.442 -22.003 1.00 71.12 93 GLY A C 1
ATOM 698 O O . GLY A 1 93 ? 39.779 7.522 -20.815 1.00 71.12 93 GLY A O 1
ATOM 699 N N . GLY A 1 94 ? 39.681 8.353 -22.898 1.00 74.50 94 GLY A N 1
ATOM 700 C CA . GLY A 1 94 ? 38.882 9.538 -22.577 1.00 74.50 94 GLY A CA 1
ATOM 701 C C . GLY A 1 94 ? 37.509 9.209 -21.985 1.00 74.50 94 GLY A C 1
ATOM 702 O O . GLY A 1 94 ? 37.153 9.767 -20.951 1.00 74.50 94 GLY A O 1
ATOM 703 N N . VAL A 1 95 ? 36.767 8.261 -22.570 1.00 71.00 95 VAL A N 1
ATOM 704 C CA . VAL A 1 95 ? 35.482 7.787 -22.008 1.00 71.00 95 VAL A CA 1
ATOM 705 C C . VAL A 1 95 ? 35.684 7.166 -20.625 1.00 71.00 95 VAL A C 1
ATOM 707 O O . VAL A 1 95 ? 34.946 7.481 -19.695 1.00 71.00 95 VAL A O 1
ATOM 710 N N . THR A 1 96 ? 36.715 6.332 -20.465 1.00 66.81 96 THR A N 1
ATOM 711 C CA . THR A 1 96 ? 37.051 5.708 -19.172 1.00 66.81 96 THR A CA 1
ATOM 712 C C . THR A 1 96 ? 37.398 6.760 -18.111 1.00 66.81 96 THR A C 1
ATOM 714 O O . THR A 1 96 ? 36.926 6.679 -16.978 1.00 66.81 96 THR A O 1
ATOM 717 N N . GLY A 1 97 ? 38.167 7.787 -18.487 1.00 73.88 97 GLY A N 1
ATOM 718 C CA . GLY A 1 97 ? 38.509 8.918 -17.625 1.00 73.88 97 GLY A CA 1
ATOM 719 C C . GLY A 1 97 ? 37.293 9.759 -17.235 1.00 73.88 97 GLY A C 1
ATOM 720 O O . GLY A 1 97 ? 37.135 10.075 -16.059 1.00 73.88 97 GLY A O 1
ATOM 721 N N . ILE A 1 98 ? 36.394 10.059 -18.180 1.00 74.69 98 ILE A N 1
ATOM 722 C CA . ILE A 1 98 ? 35.123 10.745 -17.897 1.00 74.69 98 ILE A CA 1
ATOM 723 C C . ILE A 1 98 ? 34.291 9.918 -16.913 1.00 74.69 98 ILE A C 1
ATOM 725 O O . ILE A 1 98 ? 33.886 10.461 -15.891 1.00 74.69 98 ILE A O 1
ATOM 729 N N . ALA A 1 99 ? 34.113 8.614 -17.156 1.00 66.19 99 ALA A N 1
ATOM 730 C CA . ALA A 1 99 ? 33.361 7.716 -16.276 1.00 66.19 99 ALA A CA 1
ATOM 731 C C . ALA A 1 99 ? 33.910 7.695 -14.838 1.00 66.19 99 ALA A C 1
ATOM 733 O O . ALA A 1 99 ? 33.142 7.777 -13.875 1.00 66.19 99 ALA A O 1
ATOM 734 N N . MET A 1 100 ? 35.239 7.626 -14.688 1.00 70.12 100 MET A N 1
ATOM 735 C CA . MET A 1 100 ? 35.912 7.675 -13.386 1.00 70.12 100 MET A CA 1
ATOM 736 C C . MET A 1 100 ? 35.779 9.040 -12.702 1.00 70.12 100 MET A C 1
ATOM 738 O O . MET A 1 100 ? 35.532 9.082 -11.498 1.00 70.12 100 MET A O 1
ATOM 742 N N . LEU A 1 101 ? 35.890 10.148 -13.441 1.00 75.38 101 LEU A N 1
ATOM 743 C CA . LEU A 1 101 ? 35.722 11.497 -12.892 1.00 75.38 101 LEU A CA 1
ATOM 744 C C . LEU A 1 101 ? 34.274 11.763 -12.466 1.00 75.38 101 LEU A C 1
ATOM 746 O O . LEU A 1 101 ? 34.056 12.274 -11.370 1.00 75.38 101 LEU A O 1
ATOM 750 N N . THR A 1 102 ? 33.279 11.370 -13.270 1.00 67.75 102 THR A N 1
ATOM 751 C CA . THR A 1 102 ? 31.862 11.501 -12.897 1.00 67.75 102 THR A CA 1
ATOM 752 C C . THR A 1 102 ? 31.506 10.609 -11.716 1.00 67.75 102 THR A C 1
ATOM 754 O O . THR A 1 102 ? 30.843 11.074 -10.797 1.00 67.75 102 THR A O 1
ATOM 757 N N . GLY A 1 103 ? 31.996 9.364 -11.686 1.00 65.06 103 GLY A N 1
ATOM 758 C CA . GLY A 1 103 ? 31.777 8.449 -10.565 1.00 65.06 103 GLY A CA 1
ATOM 759 C C . GLY A 1 103 ? 32.457 8.912 -9.273 1.00 65.06 103 GLY A C 1
ATOM 760 O O . GLY A 1 103 ? 31.853 8.865 -8.205 1.00 65.06 103 GLY A O 1
ATOM 761 N N . GLY A 1 104 ? 33.688 9.423 -9.361 1.00 70.25 104 GLY A N 1
ATOM 762 C CA . GLY A 1 104 ? 34.413 10.001 -8.227 1.00 70.25 104 GLY A CA 1
ATOM 763 C C . GLY A 1 104 ? 33.758 11.276 -7.692 1.00 70.25 104 GLY A C 1
ATOM 764 O O . GLY A 1 104 ? 33.616 11.432 -6.483 1.00 70.25 104 GLY A O 1
ATOM 765 N N . LEU A 1 105 ? 33.285 12.159 -8.577 1.00 67.25 105 LEU A N 1
ATOM 766 C CA . LEU A 1 105 ? 32.547 13.360 -8.184 1.00 67.25 105 LEU A CA 1
ATOM 767 C C . LEU A 1 105 ? 31.169 13.016 -7.596 1.00 67.25 105 LEU A C 1
ATOM 769 O O . LEU A 1 105 ? 30.766 13.618 -6.605 1.00 67.25 105 LEU A O 1
ATOM 773 N N . ALA A 1 106 ? 30.478 12.007 -8.133 1.00 61.38 106 ALA A N 1
ATOM 774 C CA . ALA A 1 106 ? 29.239 11.483 -7.562 1.00 61.38 106 ALA A CA 1
ATOM 775 C C . ALA A 1 106 ? 29.455 10.882 -6.160 1.00 61.38 106 ALA A C 1
ATOM 777 O O . ALA A 1 106 ? 28.623 11.088 -5.285 1.00 61.38 106 ALA A O 1
ATOM 778 N N . LEU A 1 107 ? 30.589 10.223 -5.901 1.00 62.97 107 LEU A N 1
ATOM 779 C CA . LEU A 1 107 ? 30.959 9.756 -4.557 1.00 62.97 107 LEU A CA 1
ATOM 780 C C . LEU A 1 107 ? 31.279 10.903 -3.580 1.00 62.97 107 LEU A C 1
ATOM 782 O O . LEU A 1 107 ? 31.134 10.713 -2.376 1.00 62.97 107 LEU A O 1
ATOM 786 N N . LEU A 1 108 ? 31.697 12.077 -4.068 1.00 63.09 108 LEU A N 1
ATOM 787 C CA . LEU A 1 108 ? 31.974 13.266 -3.246 1.00 63.09 108 LEU A CA 1
ATOM 788 C C . LEU A 1 108 ? 30.722 14.119 -2.978 1.00 63.09 108 LEU A C 1
ATOM 790 O O . LEU A 1 108 ? 30.584 14.669 -1.891 1.00 63.09 108 LEU A O 1
ATOM 794 N N . LEU A 1 109 ? 29.816 14.230 -3.955 1.00 57.03 109 LEU A N 1
ATOM 795 C CA . LEU A 1 109 ? 28.583 15.032 -3.870 1.00 57.03 109 LEU A CA 1
ATOM 796 C C . LEU A 1 109 ? 27.342 14.221 -3.459 1.00 57.03 109 LEU A C 1
ATOM 798 O O . LEU A 1 109 ? 26.297 14.796 -3.167 1.00 57.03 109 LEU A O 1
ATOM 802 N N . GLY A 1 110 ? 27.441 12.894 -3.489 1.00 49.59 110 GLY A N 1
ATOM 803 C CA . GLY A 1 110 ? 26.320 11.963 -3.398 1.00 49.59 110 GLY A CA 1
ATOM 804 C C . GLY A 1 110 ? 26.713 10.636 -2.756 1.00 49.59 110 GLY A C 1
ATOM 805 O O . GLY A 1 110 ? 26.269 9.580 -3.216 1.00 49.59 110 GLY A O 1
ATOM 806 N N . GLN A 1 111 ? 27.502 10.701 -1.671 1.00 44.88 111 GLN A N 1
ATOM 807 C CA . GLN A 1 111 ? 27.426 9.681 -0.619 1.00 44.88 111 GLN A CA 1
ATOM 808 C C . GLN A 1 111 ? 25.936 9.394 -0.361 1.00 44.88 111 GLN A C 1
ATOM 810 O O . GLN A 1 111 ? 25.172 10.357 -0.219 1.00 44.88 111 GLN A O 1
ATOM 815 N N . PRO A 1 112 ? 25.481 8.133 -0.278 1.00 41.06 112 PRO A N 1
ATOM 816 C CA . PRO A 1 112 ? 24.183 7.886 0.318 1.00 41.06 112 PRO A CA 1
ATOM 817 C C . PRO A 1 112 ? 24.212 8.475 1.729 1.00 41.06 112 PRO A C 1
ATOM 819 O O . PRO A 1 112 ? 25.088 8.136 2.529 1.00 41.06 112 PRO A O 1
ATOM 822 N N . THR A 1 113 ? 23.246 9.338 2.050 1.00 41.25 113 THR A N 1
ATOM 823 C CA . THR A 1 113 ? 22.812 9.471 3.440 1.00 41.25 113 THR A CA 1
ATOM 824 C C . THR A 1 113 ? 22.500 8.056 3.889 1.00 41.25 113 THR A C 1
ATOM 826 O O . THR A 1 113 ? 21.587 7.448 3.328 1.00 41.25 113 THR A O 1
ATOM 829 N N . GLN A 1 114 ? 23.329 7.515 4.784 1.00 37.00 114 GLN A N 1
ATOM 830 C CA . GLN A 1 114 ? 23.228 6.146 5.274 1.00 37.00 114 GLN A CA 1
ATOM 831 C C . GLN A 1 114 ? 21.756 5.864 5.570 1.00 37.00 114 GLN A C 1
ATOM 833 O O . GLN A 1 114 ? 21.192 6.562 6.414 1.00 37.00 114 GLN A O 1
ATOM 838 N N . GLU A 1 115 ? 21.136 4.925 4.839 1.00 39.84 115 GLU A N 1
ATOM 839 C CA . GLU A 1 115 ? 19.741 4.554 5.091 1.00 39.84 115 GLU A CA 1
ATOM 840 C C . GLU A 1 115 ? 19.651 4.236 6.575 1.00 39.84 115 GLU A C 1
ATOM 842 O O . GLU A 1 115 ? 20.351 3.342 7.065 1.00 39.84 115 GLU A O 1
ATOM 847 N N . ALA A 1 116 ? 18.910 5.077 7.302 1.00 43.41 116 ALA A N 1
ATOM 848 C CA . ALA A 1 116 ? 18.916 5.041 8.749 1.00 43.41 116 ALA A CA 1
ATOM 849 C C . ALA A 1 116 ? 18.424 3.654 9.141 1.00 43.41 116 ALA A C 1
ATOM 851 O O . ALA A 1 116 ? 17.282 3.307 8.833 1.00 43.41 116 ALA A O 1
ATOM 852 N N . GLN A 1 117 ? 19.310 2.845 9.739 1.00 40.44 117 GLN A N 1
ATOM 853 C CA . GLN A 1 117 ? 18.956 1.486 10.135 1.00 40.44 117 GLN A CA 1
ATOM 854 C C . GLN A 1 117 ? 17.672 1.590 10.958 1.00 40.44 117 GLN A C 1
ATOM 856 O O . GLN A 1 117 ? 17.662 2.393 11.897 1.00 40.44 117 GLN A O 1
ATOM 861 N N . PRO A 1 118 ? 16.592 0.879 10.574 1.00 53.09 118 PRO A N 1
ATOM 862 C CA . PRO A 1 118 ? 15.276 1.090 11.160 1.00 53.09 118 PRO A CA 1
ATOM 863 C C . PRO A 1 118 ? 15.420 0.931 12.665 1.00 53.09 118 PRO A C 1
ATOM 865 O O . PRO A 1 118 ? 15.864 -0.118 13.126 1.00 53.09 118 PRO A O 1
ATOM 868 N N . VAL A 1 119 ? 15.174 2.003 13.421 1.00 65.12 119 VAL A N 1
ATOM 869 C CA . VAL A 1 119 ? 15.616 2.036 14.816 1.00 65.12 119 VAL A CA 1
ATOM 870 C C . VAL A 1 119 ? 14.738 1.082 15.613 1.00 65.12 119 VAL A C 1
ATOM 872 O O . VAL A 1 119 ? 13.552 1.334 15.809 1.00 65.12 119 VAL A O 1
ATOM 875 N N . ILE A 1 120 ? 15.315 -0.050 16.019 1.00 76.25 120 ILE A N 1
ATOM 876 C CA . ILE A 1 120 ? 14.575 -1.111 16.697 1.00 76.25 120 ILE A CA 1
ATOM 877 C C . ILE A 1 120 ? 14.550 -0.827 18.197 1.00 76.25 120 ILE A C 1
ATOM 879 O O . ILE A 1 120 ? 15.580 -0.837 18.872 1.00 76.25 120 ILE A O 1
ATOM 883 N N . VAL A 1 121 ? 13.348 -0.607 18.716 1.00 84.12 121 VAL A N 1
ATOM 884 C CA . VAL A 1 121 ? 13.058 -0.405 20.133 1.00 84.12 121 VAL A CA 1
ATOM 885 C C . VAL A 1 121 ? 12.444 -1.699 20.667 1.00 84.12 121 VAL A C 1
ATOM 887 O O . VAL A 1 121 ? 11.288 -2.004 20.392 1.00 84.12 121 VAL A O 1
ATOM 890 N N . ALA A 1 122 ? 13.218 -2.499 21.399 1.00 87.38 122 ALA A N 1
ATOM 891 C CA . ALA A 1 122 ? 12.730 -3.770 21.933 1.00 87.38 122 ALA A CA 1
ATOM 892 C C . ALA A 1 122 ? 11.753 -3.561 23.107 1.00 87.38 122 ALA A C 1
ATOM 894 O O . ALA A 1 122 ? 12.050 -2.815 24.046 1.00 87.38 122 ALA A O 1
ATOM 895 N N . LEU A 1 123 ? 10.617 -4.262 23.080 1.00 93.25 123 LEU A N 1
ATOM 896 C CA . LEU A 1 123 ? 9.636 -4.292 24.167 1.00 93.25 123 LEU A CA 1
ATOM 897 C C . LEU A 1 123 ? 9.140 -5.725 24.395 1.00 93.25 123 LEU A C 1
ATOM 899 O O . LEU A 1 123 ? 8.691 -6.387 23.464 1.00 93.25 123 LEU A O 1
ATOM 903 N N . THR A 1 124 ? 9.162 -6.187 25.645 1.00 93.81 124 THR A N 1
ATOM 904 C CA . THR A 1 124 ? 8.760 -7.558 26.000 1.00 93.81 124 THR A CA 1
ATOM 905 C C . THR A 1 124 ? 7.567 -7.557 26.951 1.00 93.81 124 THR A C 1
ATOM 907 O O . THR A 1 124 ? 7.575 -6.852 27.966 1.00 93.81 124 THR A O 1
ATOM 910 N N . ALA A 1 125 ? 6.570 -8.395 26.672 1.00 94.75 125 ALA A N 1
ATOM 911 C CA . ALA A 1 125 ? 5.597 -8.879 27.645 1.00 94.75 125 ALA A CA 1
ATOM 912 C C . ALA A 1 125 ? 6.122 -10.208 28.233 1.00 94.75 125 ALA A C 1
ATOM 914 O O . ALA A 1 125 ? 5.996 -11.247 27.584 1.00 94.75 125 ALA A O 1
ATOM 915 N N . PRO A 1 126 ? 6.768 -10.196 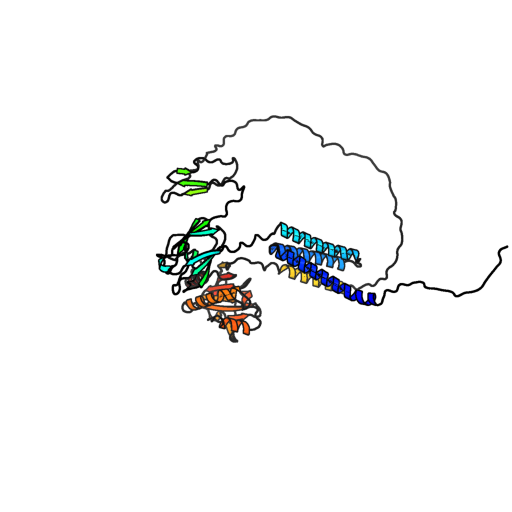29.417 1.00 94.12 126 PRO A N 1
ATOM 916 C CA . PRO A 1 126 ? 7.338 -11.401 30.015 1.00 94.12 126 PRO A CA 1
ATOM 917 C C . PRO A 1 126 ? 6.237 -12.358 30.495 1.00 94.12 126 PRO A C 1
ATOM 919 O O . PRO A 1 126 ? 5.080 -11.976 30.646 1.00 94.12 126 PRO A O 1
ATOM 922 N N . LYS A 1 127 ? 6.598 -13.592 30.850 1.00 93.38 127 LYS A N 1
ATOM 923 C CA . LYS A 1 127 ? 5.667 -14.526 31.500 1.00 93.38 127 LYS A CA 1
ATOM 924 C C . LYS A 1 127 ? 5.012 -13.904 32.750 1.00 93.38 127 LYS A C 1
ATOM 926 O O . LYS A 1 127 ? 5.704 -13.503 33.688 1.00 93.38 127 LYS A O 1
ATOM 931 N N . GLY A 1 128 ? 3.681 -13.852 32.776 1.00 91.62 128 GLY A N 1
ATOM 932 C CA . GLY A 1 128 ? 2.875 -13.153 33.779 1.00 91.62 128 GLY A CA 1
ATOM 933 C C . GLY A 1 128 ? 2.696 -11.645 33.540 1.00 91.62 128 GLY A C 1
ATOM 934 O O . GLY A 1 128 ? 2.350 -10.930 34.486 1.00 91.62 128 GLY A O 1
ATOM 935 N N . ALA A 1 129 ? 2.934 -11.134 32.326 1.00 92.62 129 ALA A N 1
ATOM 936 C CA . ALA A 1 129 ? 2.799 -9.713 31.983 1.00 92.62 129 ALA A CA 1
ATOM 937 C C . ALA A 1 129 ? 1.403 -9.156 32.283 1.00 92.62 129 ALA A C 1
ATOM 939 O O . ALA A 1 129 ? 1.300 -8.029 32.767 1.00 92.62 129 ALA A O 1
ATOM 940 N N . ALA A 1 130 ? 0.352 -9.968 32.110 1.00 89.69 130 ALA A N 1
ATOM 941 C CA . ALA A 1 130 ? -1.025 -9.614 32.470 1.00 89.69 130 ALA A CA 1
ATOM 942 C C . ALA A 1 130 ? -1.175 -9.072 33.908 1.00 89.69 130 ALA A C 1
ATOM 944 O O . ALA A 1 130 ? -2.029 -8.221 34.160 1.00 89.69 130 ALA A O 1
ATOM 945 N N . THR A 1 131 ? -0.326 -9.524 34.839 1.00 91.69 131 THR A N 1
ATOM 946 C CA . THR A 1 131 ? -0.284 -9.053 36.234 1.00 91.69 131 THR A CA 1
ATOM 947 C C . THR A 1 131 ? 0.854 -8.056 36.475 1.00 91.69 131 THR A C 1
ATOM 949 O O . THR A 1 131 ? 0.671 -7.068 37.183 1.00 91.69 131 THR A O 1
ATOM 952 N N . ASN A 1 132 ? 2.037 -8.303 35.904 1.00 90.94 132 ASN A N 1
ATOM 953 C CA . ASN A 1 132 ? 3.277 -7.602 36.271 1.00 90.94 132 ASN A CA 1
ATOM 954 C C . ASN A 1 132 ? 3.566 -6.338 35.426 1.00 90.94 132 ASN A C 1
ATOM 956 O O . ASN A 1 132 ? 4.327 -5.450 35.843 1.00 90.94 132 ASN A O 1
ATOM 960 N N . GLY A 1 133 ? 2.942 -6.227 34.253 1.00 92.62 133 GLY A N 1
ATOM 961 C CA . GLY A 1 133 ? 3.246 -5.226 33.235 1.00 92.62 133 GLY A CA 1
ATOM 962 C C . GLY A 1 133 ? 4.279 -5.705 32.204 1.00 92.62 133 GLY A C 1
ATOM 963 O O . GLY A 1 133 ? 4.793 -6.821 32.278 1.00 92.62 133 GLY A O 1
ATOM 964 N N . PHE A 1 134 ? 4.621 -4.826 31.258 1.00 93.81 134 PHE A N 1
ATOM 965 C CA . PHE A 1 134 ? 5.773 -5.012 30.369 1.00 93.81 134 PHE A CA 1
ATOM 966 C C . PHE A 1 134 ? 7.097 -5.087 31.154 1.00 93.81 134 PHE A C 1
ATOM 968 O O . PHE A 1 134 ? 7.223 -4.495 32.232 1.00 93.81 134 PHE A O 1
ATOM 975 N N . GLN A 1 135 ? 8.104 -5.755 30.578 1.00 91.19 135 GLN A N 1
ATOM 976 C CA . GLN A 1 135 ? 9.461 -5.852 31.136 1.00 91.19 135 GLN A CA 1
ATOM 977 C C . GLN A 1 135 ? 10.118 -4.470 31.287 1.00 91.19 135 GLN A C 1
ATOM 979 O O . GLN A 1 135 ? 10.795 -4.203 32.278 1.00 91.19 135 GLN A O 1
ATOM 984 N N . THR A 1 136 ? 9.891 -3.581 30.319 1.00 87.31 136 THR A N 1
ATOM 985 C CA . THR A 1 136 ? 10.329 -2.183 30.325 1.00 87.31 136 THR A CA 1
ATOM 986 C C . THR A 1 136 ? 9.107 -1.265 30.344 1.00 87.31 136 THR A C 1
ATOM 988 O O . THR A 1 136 ? 8.202 -1.389 29.525 1.00 87.31 136 THR A O 1
ATOM 991 N N . LYS A 1 137 ? 9.068 -0.328 31.301 1.00 89.44 137 LYS A N 1
ATOM 992 C CA . LYS A 1 137 ? 7.984 0.673 31.437 1.00 89.44 137 LYS A CA 1
ATOM 993 C C . LYS A 1 137 ? 8.373 2.058 30.907 1.00 89.44 137 LYS A C 1
ATOM 995 O O . LYS A 1 137 ? 7.568 2.981 30.957 1.00 89.44 137 LYS A O 1
ATOM 1000 N N . SER A 1 138 ? 9.593 2.185 30.386 1.00 86.81 138 SER A N 1
ATOM 1001 C CA . SER A 1 138 ? 10.079 3.356 29.664 1.00 86.81 138 SER A CA 1
ATOM 1002 C C . SER A 1 138 ? 10.856 2.907 28.427 1.00 86.81 138 SER A C 1
ATOM 1004 O O . SER A 1 138 ? 11.631 1.951 28.510 1.00 86.81 138 SER A O 1
ATOM 1006 N N . LEU A 1 139 ? 10.628 3.579 27.301 1.00 85.00 139 LEU A N 1
ATOM 1007 C CA . LEU A 1 139 ? 11.283 3.370 26.009 1.00 85.00 139 LEU A CA 1
ATOM 1008 C C . LEU A 1 139 ? 11.815 4.708 25.479 1.00 85.00 139 LEU A C 1
ATOM 1010 O O . LEU A 1 139 ? 11.308 5.767 25.846 1.00 85.00 139 LEU A O 1
ATOM 1014 N N . SER A 1 140 ? 12.812 4.659 24.594 1.00 83.31 140 SER A N 1
ATOM 1015 C CA . SER A 1 140 ? 13.398 5.844 23.959 1.00 83.31 140 SER A CA 1
ATOM 1016 C C . SER A 1 140 ? 13.489 5.657 22.446 1.00 83.31 140 SER A C 1
ATOM 1018 O O . SER A 1 140 ? 13.851 4.572 21.989 1.00 83.31 140 SER A O 1
ATOM 1020 N N . ALA A 1 141 ? 13.163 6.700 21.682 1.00 81.38 141 ALA A N 1
ATOM 1021 C CA . ALA A 1 141 ? 13.166 6.701 20.218 1.00 81.38 141 ALA A CA 1
ATOM 1022 C C . ALA A 1 141 ? 13.650 8.052 19.646 1.00 81.38 141 ALA A C 1
ATOM 1024 O O . ALA A 1 141 ? 13.544 9.078 20.324 1.00 81.38 141 ALA A O 1
ATOM 1025 N N . PRO A 1 142 ? 14.177 8.088 18.407 1.00 69.69 142 PRO A N 1
ATOM 1026 C CA . PRO A 1 142 ? 14.626 9.322 17.769 1.00 69.69 142 PRO A CA 1
ATOM 1027 C C . PRO A 1 142 ? 13.451 10.170 17.261 1.00 69.69 142 PRO A C 1
ATOM 1029 O O . PRO A 1 142 ? 12.521 9.660 16.638 1.00 69.69 142 PRO A O 1
ATOM 1032 N N . ALA A 1 143 ? 13.521 11.486 17.453 1.00 73.69 143 ALA A N 1
ATOM 1033 C CA . ALA A 1 143 ? 12.587 12.422 16.831 1.00 73.69 143 ALA A CA 1
ATOM 1034 C C . ALA A 1 143 ? 12.828 12.548 15.317 1.00 73.69 143 ALA A C 1
ATOM 1036 O O . ALA A 1 143 ? 13.965 12.473 14.854 1.00 73.69 143 ALA A O 1
ATOM 1037 N N . ALA A 1 144 ? 11.756 12.813 14.568 1.00 59.72 144 ALA A N 1
ATOM 1038 C CA . ALA A 1 144 ? 11.722 13.043 13.119 1.00 59.72 144 ALA A CA 1
ATOM 1039 C C . ALA A 1 144 ? 12.184 11.875 12.218 1.00 59.72 144 ALA A C 1
ATOM 1041 O O . ALA A 1 144 ? 12.225 12.037 10.999 1.00 59.72 144 ALA A O 1
ATOM 1042 N N . PHE A 1 145 ? 12.440 10.686 12.774 1.00 66.81 145 PHE A N 1
ATOM 1043 C CA . PHE A 1 145 ? 12.730 9.463 12.017 1.00 66.81 145 PHE A CA 1
ATOM 1044 C C . PHE A 1 145 ? 11.690 8.370 12.318 1.00 66.81 145 PHE A C 1
ATOM 1046 O O . PHE A 1 145 ? 11.197 8.303 13.446 1.00 66.81 145 PHE A O 1
ATOM 1053 N N . PRO A 1 146 ? 11.340 7.511 11.342 1.00 73.44 146 PRO A N 1
ATOM 1054 C CA . PRO A 1 146 ? 10.515 6.338 11.601 1.00 73.44 146 PRO A CA 1
ATOM 1055 C C . PRO A 1 146 ? 11.325 5.299 12.386 1.00 73.44 146 PRO A C 1
ATOM 1057 O O . PRO A 1 146 ? 12.541 5.176 12.213 1.00 73.44 146 PRO A O 1
ATOM 1060 N N . PHE A 1 147 ? 10.650 4.532 13.235 1.00 81.44 147 PHE A N 1
ATOM 1061 C CA . PHE A 1 147 ? 11.278 3.501 14.059 1.00 81.44 147 PHE A CA 1
ATOM 1062 C C . PHE A 1 147 ? 10.317 2.323 14.266 1.00 81.44 147 PHE A C 1
ATOM 1064 O O . PHE A 1 147 ? 9.123 2.431 13.988 1.00 81.44 147 PHE A O 1
ATOM 1071 N N . THR A 1 148 ? 10.828 1.187 14.733 1.00 85.50 148 THR A N 1
ATOM 1072 C CA . THR A 1 148 ? 10.044 -0.045 14.901 1.00 85.50 148 THR A CA 1
ATOM 1073 C C . THR A 1 148 ? 10.104 -0.486 16.351 1.00 85.50 148 THR A C 1
ATOM 1075 O O . THR A 1 148 ? 11.192 -0.670 16.892 1.00 85.50 148 THR A O 1
ATOM 1078 N N . ILE A 1 149 ? 8.952 -0.707 16.983 1.00 91.00 149 ILE A N 1
ATOM 1079 C CA . ILE A 1 149 ? 8.903 -1.413 18.263 1.00 91.00 149 ILE A CA 1
ATOM 1080 C C . ILE A 1 149 ? 8.888 -2.912 17.952 1.00 91.00 149 ILE A C 1
ATOM 1082 O O . ILE A 1 149 ? 7.874 -3.437 17.496 1.00 91.00 149 ILE A O 1
ATOM 1086 N N . ALA A 1 150 ? 10.007 -3.598 18.182 1.00 86.25 150 ALA A N 1
ATOM 1087 C CA . ALA A 1 150 ? 10.057 -5.056 18.102 1.00 86.25 150 ALA A CA 1
ATOM 1088 C C . ALA A 1 150 ? 9.422 -5.618 19.377 1.00 86.25 150 ALA A C 1
ATOM 1090 O O . ALA A 1 150 ? 10.039 -5.603 20.449 1.00 86.25 150 ALA A O 1
ATOM 1091 N N . PHE A 1 151 ? 8.164 -6.047 19.269 1.00 93.88 151 PHE A N 1
ATOM 1092 C CA . PHE A 1 151 ? 7.400 -6.561 20.394 1.00 93.88 151 PHE A CA 1
ATOM 1093 C C . PHE A 1 151 ? 7.521 -8.081 20.495 1.00 93.88 151 PHE A C 1
ATOM 1095 O O . PHE A 1 151 ? 7.256 -8.791 19.526 1.00 93.88 151 PHE A O 1
ATOM 1102 N N . THR A 1 152 ? 7.852 -8.582 21.684 1.00 92.81 152 THR A N 1
ATOM 1103 C CA . THR A 1 152 ? 7.877 -10.016 22.000 1.00 92.81 152 THR A CA 1
ATOM 1104 C C . THR A 1 152 ? 6.922 -10.328 23.144 1.00 92.81 152 THR A C 1
ATOM 1106 O O . THR A 1 152 ? 6.928 -9.660 24.178 1.00 92.81 152 THR A O 1
ATOM 1109 N N . ASN A 1 153 ? 6.126 -11.377 22.972 1.00 94.94 153 ASN A N 1
ATOM 1110 C CA . ASN A 1 153 ? 5.301 -11.980 24.004 1.00 94.94 153 ASN A CA 1
ATOM 1111 C C . ASN A 1 153 ? 5.937 -13.312 24.448 1.00 94.94 153 ASN A C 1
ATOM 1113 O O . ASN A 1 153 ? 6.116 -14.205 23.624 1.00 94.94 153 ASN A O 1
ATOM 1117 N N . ASP A 1 154 ? 6.241 -13.451 25.741 1.00 93.69 154 ASP A N 1
ATOM 1118 C CA . ASP A 1 154 ? 6.689 -14.700 26.389 1.00 93.69 154 ASP A CA 1
ATOM 1119 C C . ASP A 1 154 ? 5.581 -15.339 27.264 1.00 93.69 154 ASP A C 1
ATOM 1121 O O . ASP A 1 154 ? 5.772 -16.385 27.899 1.00 93.69 154 ASP A O 1
ATOM 1125 N N . ASP A 1 155 ? 4.407 -14.709 27.343 1.00 91.06 155 ASP A N 1
ATOM 1126 C CA . ASP A 1 155 ? 3.308 -15.049 28.244 1.00 91.06 155 ASP A CA 1
ATOM 1127 C C . ASP A 1 155 ? 2.414 -16.146 27.642 1.00 91.06 155 ASP A C 1
ATOM 1129 O O . ASP A 1 155 ? 1.415 -15.912 26.962 1.00 91.06 155 ASP A O 1
ATOM 1133 N N . THR A 1 156 ? 2.827 -17.399 27.848 1.00 90.31 156 THR A N 1
ATOM 1134 C CA . THR A 1 156 ? 2.219 -18.584 27.222 1.00 90.31 156 THR A CA 1
ATOM 1135 C C . THR A 1 156 ? 0.707 -18.677 27.463 1.00 90.31 156 THR A C 1
ATOM 1137 O O . THR A 1 156 ? 0.261 -18.880 28.590 1.00 90.31 156 THR A O 1
ATOM 1140 N N . GLY A 1 157 ? -0.079 -18.615 26.383 1.00 86.06 157 GLY A N 1
ATOM 1141 C CA . GLY A 1 157 ? -1.543 -18.705 26.425 1.00 86.06 157 GLY A CA 1
ATOM 1142 C C . GLY A 1 157 ? -2.266 -17.386 26.723 1.00 86.06 157 GLY A C 1
ATOM 1143 O O . GLY A 1 157 ? -3.494 -17.374 26.735 1.00 86.06 157 GLY A O 1
ATOM 1144 N N . VAL A 1 158 ? -1.534 -16.287 26.920 1.00 91.50 158 VAL A N 1
ATOM 1145 C CA . VAL A 1 158 ? -2.079 -14.933 27.081 1.00 91.50 158 VAL A CA 1
ATOM 1146 C C . VAL A 1 158 ? -1.810 -14.134 25.805 1.00 91.50 158 VAL A C 1
ATOM 1148 O O . VAL A 1 158 ? -0.774 -14.313 25.162 1.00 91.50 158 VAL A O 1
ATOM 1151 N N . GLN A 1 159 ? -2.747 -13.273 25.409 1.00 93.56 159 GLN A N 1
ATOM 1152 C CA . GLN A 1 159 ? -2.590 -12.417 24.234 1.00 93.56 159 GLN A CA 1
ATOM 1153 C C . GLN A 1 159 ? -2.207 -10.995 24.635 1.00 93.56 159 GLN A C 1
ATOM 1155 O O . GLN A 1 159 ? -2.834 -10.403 25.511 1.00 93.56 159 GLN A O 1
ATOM 1160 N N . HIS A 1 160 ? -1.191 -10.448 23.970 1.00 95.25 160 HIS A N 1
ATOM 1161 C CA . HIS A 1 160 ? -0.662 -9.116 24.255 1.00 95.25 160 HIS A CA 1
ATOM 1162 C C . HIS A 1 160 ? -0.419 -8.332 22.967 1.00 95.25 160 HIS A C 1
ATOM 1164 O O . HIS A 1 160 ? -0.122 -8.918 21.925 1.00 95.25 160 HIS A O 1
ATOM 1170 N N . ASN A 1 161 ? -0.519 -7.006 23.041 1.00 95.19 161 ASN A N 1
ATOM 1171 C CA . ASN A 1 161 ? -0.126 -6.098 21.967 1.00 95.19 161 ASN A CA 1
ATOM 1172 C C . ASN A 1 161 ? 0.509 -4.810 22.517 1.00 95.19 161 ASN A C 1
ATOM 1174 O O . ASN A 1 161 ? 0.726 -4.669 23.724 1.00 95.19 161 ASN A O 1
ATOM 1178 N N . VAL A 1 162 ? 0.824 -3.882 21.610 1.00 95.56 162 VAL A N 1
ATOM 1179 C CA . VAL A 1 162 ? 1.385 -2.565 21.925 1.00 95.56 162 VAL A CA 1
ATOM 1180 C C . VAL A 1 162 ? 0.631 -1.509 21.126 1.00 95.56 162 VAL A C 1
ATOM 1182 O O . VAL A 1 162 ? 0.731 -1.462 19.901 1.00 95.56 162 VAL A O 1
ATOM 1185 N N . VAL A 1 163 ? -0.104 -0.654 21.825 1.00 93.94 163 VAL A N 1
ATOM 1186 C CA . VAL A 1 163 ? -0.777 0.531 21.285 1.00 93.94 163 VAL A CA 1
ATOM 1187 C C . VAL A 1 163 ? -0.003 1.761 21.747 1.00 93.94 163 VAL A C 1
ATOM 1189 O O . VAL A 1 163 ? 0.348 1.836 22.923 1.00 93.94 163 VAL A O 1
ATOM 1192 N N . VAL A 1 164 ? 0.278 2.712 20.850 1.00 94.38 164 VAL A N 1
ATOM 1193 C CA . VAL A 1 164 ? 1.052 3.936 21.149 1.00 94.38 164 VAL A CA 1
ATOM 1194 C C . VAL A 1 164 ? 0.166 5.174 21.004 1.00 94.38 164 VAL A C 1
ATOM 1196 O O . VAL A 1 164 ? -0.514 5.331 19.992 1.00 94.38 164 VAL A O 1
ATOM 1199 N N . THR A 1 165 ? 0.185 6.080 21.983 1.00 89.50 165 THR A N 1
ATOM 1200 C CA . THR A 1 165 ? -0.698 7.260 22.050 1.00 89.50 165 THR A CA 1
ATOM 1201 C C . THR A 1 165 ? 0.044 8.542 22.443 1.00 89.50 165 THR A C 1
ATOM 1203 O O . THR A 1 165 ? 1.067 8.520 23.127 1.00 89.50 165 THR A O 1
ATOM 1206 N N . THR A 1 166 ? -0.501 9.693 22.034 1.00 84.38 166 THR A N 1
ATOM 1207 C CA . THR A 1 166 ? -0.024 11.035 22.431 1.00 84.38 166 THR A CA 1
ATOM 1208 C C . THR A 1 166 ? -0.382 11.395 23.874 1.00 84.38 166 THR A C 1
ATOM 1210 O O . THR A 1 166 ? 0.328 12.159 24.518 1.00 84.38 166 THR A O 1
ATOM 1213 N N . GLN A 1 167 ? -1.480 10.847 24.399 1.00 85.44 167 GLN A N 1
ATOM 1214 C CA . GLN A 1 167 ? -1.963 11.078 25.761 1.00 85.44 167 GLN A CA 1
ATOM 1215 C C . GLN A 1 167 ? -1.960 9.781 26.572 1.00 85.44 167 GLN A C 1
ATOM 1217 O O . GLN A 1 167 ? -2.032 8.683 26.012 1.00 85.44 167 GLN A O 1
ATOM 1222 N N . LYS A 1 168 ? -1.912 9.904 27.903 1.00 87.75 168 LYS A N 1
ATOM 1223 C CA . LYS A 1 168 ? -1.978 8.763 28.822 1.00 87.75 168 LYS A CA 1
ATOM 1224 C C . LYS A 1 168 ? -3.413 8.238 28.908 1.00 87.75 168 LYS A C 1
ATOM 1226 O O . LYS A 1 168 ? -4.170 8.622 29.796 1.00 87.75 168 LYS A O 1
ATOM 1231 N N . THR A 1 169 ? -3.765 7.362 27.977 1.00 85.88 169 THR A N 1
ATOM 1232 C CA . THR A 1 169 ? -5.071 6.705 27.875 1.00 85.88 169 THR A CA 1
ATOM 1233 C C . THR A 1 169 ? -4.910 5.183 27.830 1.00 85.88 169 THR A C 1
ATOM 1235 O O . THR A 1 169 ? -3.801 4.672 27.684 1.00 85.88 169 THR A O 1
ATOM 1238 N N . THR A 1 170 ? -6.026 4.473 27.965 1.00 85.31 170 THR A N 1
ATOM 1239 C CA . THR A 1 170 ? -6.159 3.032 27.700 1.00 85.31 170 THR A CA 1
ATOM 1240 C C . THR A 1 170 ? -7.200 2.743 26.610 1.00 85.31 170 THR A C 1
ATOM 1242 O O . THR A 1 170 ? -7.598 1.599 26.415 1.00 85.31 170 THR A O 1
ATOM 1245 N N . ASP A 1 171 ? -7.681 3.789 25.938 1.00 85.88 171 ASP A N 1
ATOM 1246 C CA . ASP A 1 171 ? -8.536 3.720 24.756 1.00 85.88 171 ASP A CA 1
ATOM 1247 C C . ASP A 1 171 ? -7.639 3.765 23.500 1.00 85.88 171 ASP A C 1
ATOM 1249 O O . ASP A 1 171 ? -6.850 4.706 23.371 1.00 85.88 171 ASP A O 1
ATOM 1253 N N . PRO A 1 172 ? -7.703 2.778 22.585 1.00 83.12 172 PRO A N 1
ATOM 1254 C CA . PRO A 1 172 ? -6.930 2.793 21.340 1.00 83.12 172 PRO A CA 1
ATOM 1255 C C . PRO A 1 172 ? -7.456 3.803 20.301 1.00 83.12 172 PRO A C 1
ATOM 1257 O O . PRO A 1 172 ? -6.829 3.996 19.256 1.00 83.12 172 PRO A O 1
ATOM 1260 N N . THR A 1 173 ? -8.592 4.462 20.552 1.00 81.69 173 THR A N 1
ATOM 1261 C CA . THR A 1 173 ? -9.160 5.485 19.664 1.00 81.69 173 THR A CA 1
ATOM 1262 C C . THR A 1 173 ? -8.201 6.670 19.516 1.00 81.69 173 THR A C 1
ATOM 1264 O O . THR A 1 173 ? -7.941 7.405 20.465 1.00 81.69 173 THR A O 1
ATOM 1267 N N . GLY A 1 174 ? -7.678 6.877 18.303 1.00 78.19 174 GLY A N 1
ATOM 1268 C CA . GLY A 1 174 ? -6.684 7.923 18.026 1.00 78.19 174 GLY A CA 1
ATOM 1269 C C . GLY A 1 174 ? -5.234 7.531 18.343 1.00 78.19 174 GLY A C 1
ATOM 1270 O O . GLY A 1 174 ? -4.383 8.412 18.473 1.00 78.19 174 GLY A O 1
ATOM 1271 N N . ALA A 1 175 ? -4.934 6.234 18.468 1.00 85.94 175 ALA A N 1
ATOM 1272 C CA . ALA A 1 175 ? -3.562 5.743 18.555 1.00 85.94 175 ALA A CA 1
ATOM 1273 C C . ALA A 1 175 ? -2.716 6.107 17.318 1.00 85.94 175 ALA A C 1
ATOM 1275 O O . ALA A 1 175 ? -3.195 6.113 16.185 1.00 85.94 175 ALA A O 1
ATOM 1276 N N . ILE A 1 176 ? -1.428 6.357 17.557 1.00 85.88 176 ILE A N 1
ATOM 1277 C CA . ILE A 1 176 ? -0.384 6.590 16.545 1.00 85.88 176 ILE A CA 1
ATOM 1278 C C . ILE A 1 176 ? -0.118 5.310 15.748 1.00 85.88 176 ILE A C 1
ATOM 1280 O O . ILE A 1 176 ? 0.083 5.345 14.538 1.00 85.88 176 ILE A O 1
ATOM 1284 N N . THR A 1 177 ? -0.079 4.178 16.450 1.00 88.06 177 THR A N 1
ATOM 1285 C CA . THR A 1 177 ? 0.057 2.837 15.883 1.00 88.06 177 THR A CA 1
ATOM 1286 C C . THR A 1 177 ? -0.491 1.815 16.879 1.00 88.06 177 THR A C 1
ATOM 1288 O O . THR A 1 177 ? -0.515 2.067 18.089 1.00 88.06 177 THR A O 1
ATOM 1291 N N . ALA A 1 178 ? -0.933 0.668 16.371 1.00 90.38 178 ALA A N 1
ATOM 1292 C CA . ALA A 1 178 ? -1.421 -0.454 17.161 1.00 90.38 178 ALA A CA 1
ATOM 1293 C C . ALA A 1 178 ? -0.865 -1.761 16.580 1.00 90.38 178 ALA A C 1
ATOM 1295 O O . ALA A 1 178 ? -1.174 -2.145 15.449 1.00 90.38 178 ALA A O 1
ATOM 1296 N N . GLY A 1 179 ? -0.020 -2.436 17.358 1.00 86.44 179 GLY A N 1
ATOM 1297 C CA . GLY A 1 179 ? 0.523 -3.743 17.015 1.00 86.44 179 GLY A CA 1
ATOM 1298 C C . GLY A 1 179 ? -0.565 -4.813 16.961 1.00 86.44 179 GLY A C 1
ATOM 1299 O O . GLY A 1 179 ? -1.532 -4.776 17.725 1.00 86.44 179 GLY A O 1
ATOM 1300 N N . GLN A 1 180 ? -0.392 -5.791 16.070 1.00 88.31 180 GLN A N 1
ATOM 1301 C CA . GLN A 1 180 ? -1.286 -6.947 16.016 1.00 88.31 180 GLN A CA 1
ATOM 1302 C C . GLN A 1 180 ? -1.165 -7.786 17.305 1.00 88.31 180 GLN A C 1
ATOM 1304 O O . GLN A 1 180 ? -0.051 -7.947 17.809 1.00 88.31 180 GLN A O 1
ATOM 1309 N N . PRO A 1 181 ? -2.269 -8.345 17.835 1.00 90.81 181 PRO A N 1
ATOM 1310 C CA . PRO A 1 181 ? -2.229 -9.228 18.998 1.00 90.81 181 PRO A CA 1
ATOM 1311 C C . PRO A 1 181 ? -1.367 -10.475 18.770 1.00 90.81 181 PRO A C 1
ATOM 1313 O O . PRO A 1 181 ? -1.618 -11.258 17.853 1.00 90.81 181 PRO A O 1
ATOM 1316 N N . VAL A 1 182 ? -0.388 -10.696 19.648 1.00 88.88 182 VAL A N 1
ATOM 1317 C CA . VAL A 1 182 ? 0.418 -11.923 19.686 1.00 88.88 182 VAL A CA 1
ATOM 1318 C C . VAL A 1 182 ? -0.169 -12.844 20.752 1.00 88.88 182 VAL A C 1
ATOM 1320 O O . VAL A 1 182 ? -0.133 -12.513 21.938 1.00 88.88 182 VAL A O 1
ATOM 1323 N N . ILE A 1 183 ? -0.725 -13.987 20.343 1.00 88.00 183 ILE A N 1
ATOM 1324 C CA . ILE A 1 183 ? -1.367 -14.960 21.241 1.00 88.00 183 ILE A CA 1
ATOM 1325 C C . ILE A 1 183 ? -0.340 -16.010 21.680 1.00 88.00 183 ILE A C 1
ATOM 1327 O O . ILE A 1 183 ? 0.084 -16.844 20.880 1.00 88.00 183 ILE A O 1
ATOM 1331 N N . GLY A 1 184 ? 0.030 -16.008 22.962 1.00 82.50 184 GLY A N 1
ATOM 1332 C CA . GLY A 1 184 ? 1.098 -16.861 23.479 1.00 82.50 184 GLY A CA 1
ATOM 1333 C C . GLY A 1 184 ? 2.486 -16.438 22.990 1.00 82.50 184 GLY A C 1
ATOM 1334 O O . GLY A 1 184 ? 2.714 -15.274 22.678 1.00 82.50 184 GLY A O 1
ATOM 1335 N N . VAL A 1 185 ? 3.430 -17.383 22.959 1.00 87.12 185 VAL A N 1
ATOM 1336 C CA . VAL A 1 185 ? 4.843 -17.066 22.700 1.00 87.12 185 VAL A CA 1
ATOM 1337 C C . VAL A 1 185 ? 5.077 -16.716 21.228 1.00 87.12 185 VAL A C 1
ATOM 1339 O O . VAL A 1 185 ? 4.814 -17.539 20.350 1.00 87.12 185 VAL A O 1
ATOM 1342 N N . GLY A 1 186 ? 5.608 -15.521 20.962 1.00 84.19 186 GLY A N 1
ATOM 1343 C CA . GLY A 1 186 ? 5.910 -15.034 19.614 1.00 84.19 186 GLY A CA 1
ATOM 1344 C C . GLY A 1 186 ? 6.327 -13.562 19.590 1.00 84.19 186 GLY A C 1
ATOM 1345 O O . GLY A 1 186 ? 6.355 -12.902 20.627 1.00 84.19 186 GLY A O 1
ATOM 1346 N N . SER A 1 187 ? 6.613 -13.029 18.402 1.00 88.44 187 SER A N 1
ATOM 1347 C CA . SER A 1 187 ? 7.017 -11.628 18.215 1.00 88.44 187 SER A CA 1
ATOM 1348 C C . SER A 1 187 ? 6.322 -10.992 17.011 1.00 88.44 187 SER A C 1
ATOM 1350 O O . SER A 1 187 ? 5.953 -11.688 16.064 1.00 88.44 187 SER A O 1
ATOM 1352 N N . VAL A 1 188 ? 6.179 -9.666 17.033 1.00 79.69 188 VAL A N 1
ATOM 1353 C CA . VAL A 1 188 ? 5.693 -8.852 15.912 1.00 79.69 188 VAL A CA 1
ATOM 1354 C C . VAL A 1 188 ? 6.408 -7.501 15.887 1.00 79.69 188 VAL A C 1
ATOM 1356 O O . VAL A 1 188 ? 6.593 -6.860 16.922 1.00 79.69 188 VAL A O 1
ATOM 1359 N N . ASP A 1 189 ? 6.789 -7.052 14.696 1.00 84.69 189 ASP A N 1
ATOM 1360 C CA . ASP A 1 189 ? 7.318 -5.707 14.484 1.00 84.69 189 ASP A CA 1
ATOM 1361 C C . ASP A 1 189 ? 6.166 -4.702 14.364 1.00 84.69 189 ASP A C 1
ATOM 1363 O O . ASP A 1 189 ? 5.294 -4.830 13.501 1.00 84.69 189 ASP A O 1
ATOM 1367 N N . VAL A 1 190 ? 6.162 -3.690 15.233 1.00 86.81 190 VAL A N 1
ATOM 1368 C CA . VAL A 1 190 ? 5.158 -2.620 15.263 1.00 86.81 190 VAL A CA 1
ATOM 1369 C C . VAL A 1 190 ? 5.798 -1.335 14.725 1.00 86.81 190 VAL A C 1
ATOM 1371 O O . VAL A 1 190 ? 6.536 -0.670 15.458 1.00 86.81 190 VAL A O 1
ATOM 1374 N N . PRO A 1 191 ? 5.576 -0.969 13.448 1.00 83.75 191 PRO A N 1
ATOM 1375 C CA . PRO A 1 191 ? 6.141 0.249 12.882 1.00 83.75 191 PRO A CA 1
ATOM 1376 C C . PRO A 1 191 ? 5.493 1.494 13.499 1.00 83.75 191 PRO A C 1
ATOM 1378 O O . PRO A 1 191 ? 4.280 1.540 13.732 1.00 83.75 191 PRO A O 1
ATOM 1381 N N . VAL A 1 192 ? 6.313 2.520 13.727 1.00 82.69 192 VAL A N 1
ATOM 1382 C CA . VAL A 1 192 ? 5.907 3.829 14.239 1.00 82.69 192 VAL A CA 1
ATOM 1383 C C . VAL A 1 192 ? 6.327 4.909 13.243 1.00 82.69 192 VAL A C 1
ATOM 1385 O O . VAL A 1 192 ? 7.500 5.027 12.877 1.00 82.69 192 VAL A O 1
ATOM 1388 N N . SER A 1 193 ? 5.354 5.706 12.798 1.00 79.12 193 SER A N 1
ATOM 1389 C CA . SER A 1 193 ? 5.585 6.883 11.954 1.00 79.12 193 SER A CA 1
ATOM 1390 C C . SER A 1 193 ? 6.487 7.913 12.657 1.00 79.12 193 SER A C 1
ATOM 1392 O O . SER A 1 193 ? 6.527 7.935 13.887 1.00 79.12 193 SER A O 1
ATOM 1394 N N . PRO A 1 194 ? 7.194 8.794 11.919 1.00 76.69 194 PRO A N 1
ATOM 1395 C CA . PRO A 1 194 ? 8.091 9.782 12.519 1.00 76.69 194 PRO A CA 1
ATOM 1396 C C . PRO A 1 194 ? 7.382 10.674 13.547 1.00 76.69 194 PRO A C 1
ATOM 1398 O O . PRO A 1 194 ? 6.411 11.355 13.222 1.00 76.69 194 PRO A O 1
ATOM 1401 N N . LEU A 1 195 ? 7.891 10.693 14.781 1.00 76.69 195 LEU A N 1
ATOM 1402 C CA . LEU A 1 195 ? 7.321 11.467 15.887 1.00 76.69 195 LEU A CA 1
ATOM 1403 C C . LEU A 1 195 ? 8.112 12.754 16.149 1.00 76.69 195 LEU A C 1
ATOM 1405 O O . LEU A 1 195 ? 9.337 12.786 16.018 1.00 76.69 195 LEU A O 1
ATOM 1409 N N . THR A 1 196 ? 7.428 13.825 16.554 1.00 78.81 196 THR A N 1
ATOM 1410 C CA . THR A 1 196 ? 8.093 15.025 17.088 1.00 78.81 196 THR A CA 1
ATOM 1411 C C . THR A 1 196 ? 8.678 14.728 18.465 1.00 78.81 196 THR A C 1
ATOM 1413 O O . THR A 1 196 ? 8.158 13.873 19.184 1.00 78.81 196 THR A O 1
ATOM 1416 N N . ALA A 1 197 ? 9.740 15.441 18.852 1.00 79.38 197 ALA A N 1
ATOM 1417 C CA . ALA A 1 197 ? 10.316 15.306 20.187 1.00 79.38 197 ALA A CA 1
ATOM 1418 C C . ALA A 1 197 ? 9.262 15.604 21.271 1.00 79.38 197 ALA A C 1
ATOM 1420 O O . ALA A 1 197 ? 8.479 16.543 21.124 1.00 79.38 197 ALA A O 1
ATOM 1421 N N . GLY A 1 198 ? 9.223 14.788 22.325 1.00 78.12 198 GLY A N 1
ATOM 1422 C CA . GLY A 1 198 ? 8.201 14.862 23.370 1.00 78.12 198 GLY A CA 1
ATOM 1423 C C . GLY A 1 198 ? 7.945 13.528 24.073 1.00 78.12 198 GLY A C 1
ATOM 1424 O O . GLY A 1 198 ? 8.614 12.524 23.815 1.00 78.12 198 GLY A O 1
ATOM 1425 N N . SER A 1 199 ? 6.955 13.526 24.964 1.00 85.50 199 SER A N 1
ATOM 1426 C CA . SER A 1 199 ? 6.547 12.358 25.751 1.00 85.50 199 SER A CA 1
ATOM 1427 C C . SER A 1 199 ? 5.275 11.730 25.191 1.00 85.50 199 SER A C 1
ATOM 1429 O O . SER A 1 199 ? 4.262 12.404 25.027 1.00 85.50 199 SER A O 1
ATOM 1431 N N . TYR A 1 200 ? 5.331 10.424 24.959 1.00 90.56 200 TYR A N 1
ATOM 1432 C CA . TYR A 1 200 ? 4.247 9.586 24.455 1.00 90.56 200 TYR A CA 1
ATOM 1433 C C . TYR A 1 200 ? 4.011 8.420 25.422 1.00 90.56 200 TYR A C 1
ATOM 1435 O O . TYR A 1 200 ? 4.778 8.194 26.364 1.00 90.56 200 TYR A O 1
ATOM 1443 N N . TYR A 1 201 ? 2.955 7.648 25.189 1.00 93.00 201 TYR A N 1
ATOM 1444 C CA . TYR A 1 201 ? 2.558 6.534 26.048 1.00 93.00 201 TYR A CA 1
ATOM 1445 C C . TYR A 1 201 ? 2.365 5.266 25.226 1.00 93.00 201 TYR A C 1
ATOM 1447 O O . TYR A 1 201 ? 2.063 5.335 24.035 1.00 93.00 201 TYR A O 1
ATOM 1455 N N . PHE A 1 202 ? 2.539 4.109 25.862 1.00 95.25 202 PHE A N 1
ATOM 1456 C CA . PHE A 1 202 ? 2.199 2.824 25.261 1.00 95.25 202 PHE A CA 1
ATOM 1457 C C . PHE A 1 202 ? 1.495 1.903 26.259 1.00 95.25 202 PHE A C 1
ATOM 1459 O O . PHE A 1 202 ? 1.778 1.956 27.459 1.00 95.25 202 PHE A O 1
ATOM 1466 N N . PHE A 1 203 ? 0.579 1.062 25.778 1.00 95.88 203 PHE A N 1
ATOM 1467 C CA . PHE A 1 203 ? -0.170 0.106 26.601 1.00 95.88 203 PHE A CA 1
ATOM 1468 C C . PHE A 1 203 ? -0.564 -1.163 25.822 1.00 95.88 203 PHE A C 1
ATOM 1470 O O . PHE A 1 203 ? -0.429 -1.210 24.602 1.00 95.88 203 PHE A O 1
ATOM 1477 N N . CYS A 1 204 ? -1.035 -2.195 26.531 1.00 95.69 204 CYS A N 1
ATOM 1478 C CA . CYS A 1 204 ? -1.651 -3.396 25.949 1.00 95.69 204 CYS A CA 1
ATOM 1479 C C . CYS A 1 204 ? -3.177 -3.327 26.113 1.00 95.69 204 CYS A C 1
ATOM 1481 O O . CYS A 1 204 ? -3.667 -3.161 27.233 1.00 95.69 204 CYS A O 1
ATOM 1483 N N . GLU A 1 205 ? -3.935 -3.478 25.024 1.00 94.00 205 GLU A N 1
ATOM 1484 C CA . GLU A 1 205 ? -5.400 -3.307 25.023 1.00 94.00 205 GLU A CA 1
ATOM 1485 C C . GLU A 1 205 ? -6.152 -4.400 25.802 1.00 94.00 205 GLU A C 1
ATOM 1487 O O . GLU A 1 205 ? -7.251 -4.168 26.301 1.00 94.00 205 GLU A O 1
ATOM 1492 N N . PHE A 1 206 ? -5.537 -5.575 25.970 1.00 93.06 206 PHE A N 1
ATOM 1493 C CA . PHE A 1 206 ? -6.095 -6.698 26.733 1.00 93.06 206 PHE A CA 1
ATOM 1494 C C . PHE A 1 206 ? -5.842 -6.588 28.241 1.00 93.06 206 PHE A C 1
ATOM 1496 O O . PHE A 1 206 ? -6.581 -7.165 29.039 1.00 93.06 206 PHE A O 1
ATOM 1503 N N . HIS A 1 207 ? -4.819 -5.824 28.639 1.00 92.50 207 HIS A N 1
ATOM 1504 C CA . HIS A 1 207 ? -4.393 -5.658 30.031 1.00 92.50 207 HIS A CA 1
ATOM 1505 C C . HIS A 1 207 ? -4.157 -4.175 30.400 1.00 92.50 207 HIS A C 1
ATOM 1507 O O . HIS A 1 207 ? -3.110 -3.825 30.958 1.00 92.50 207 HIS A O 1
ATOM 1513 N N . PRO A 1 208 ? -5.128 -3.278 30.124 1.00 85.25 208 PRO A N 1
ATOM 1514 C CA . PRO A 1 208 ? -4.933 -1.824 30.161 1.00 85.25 208 PRO A CA 1
ATOM 1515 C C . PRO A 1 208 ? -4.580 -1.262 31.546 1.00 85.25 208 PRO A C 1
ATOM 1517 O O . PRO A 1 208 ? -3.996 -0.187 31.655 1.00 85.25 208 PRO A O 1
ATOM 1520 N N . THR A 1 209 ? -4.926 -1.973 32.621 1.00 86.88 209 THR A N 1
ATOM 1521 C CA . THR A 1 209 ? -4.692 -1.543 34.008 1.00 86.88 209 THR A CA 1
ATOM 1522 C C . THR A 1 209 ? -3.297 -1.887 34.538 1.00 86.88 209 THR A C 1
ATOM 1524 O O . THR A 1 209 ? -2.844 -1.256 35.493 1.00 86.88 209 THR A O 1
ATOM 1527 N N . THR A 1 210 ? -2.605 -2.865 33.945 1.00 90.31 210 THR A N 1
ATOM 1528 C CA . THR A 1 210 ? -1.309 -3.389 34.424 1.00 90.31 210 THR A CA 1
ATOM 1529 C C . THR A 1 210 ? -0.167 -3.156 33.435 1.00 90.31 210 THR A C 1
ATOM 1531 O O . THR A 1 210 ? 0.979 -2.946 33.846 1.00 90.31 210 THR A O 1
ATOM 1534 N N . MET A 1 211 ? -0.465 -3.150 32.134 1.00 94.12 211 MET A N 1
ATOM 1535 C CA . MET A 1 211 ? 0.509 -3.038 31.049 1.00 94.12 211 MET A CA 1
ATOM 1536 C C . MET A 1 211 ? 0.461 -1.660 30.395 1.00 94.12 211 MET A C 1
ATOM 1538 O O . MET A 1 211 ? -0.168 -1.470 29.357 1.00 94.12 211 MET A O 1
ATOM 1542 N N . PHE A 1 212 ? 1.178 -0.711 30.999 1.00 92.94 212 PHE A N 1
ATOM 1543 C CA . PHE A 1 212 ? 1.405 0.633 30.468 1.00 92.94 212 PHE A CA 1
ATOM 1544 C C . PHE A 1 212 ? 2.872 1.066 30.642 1.00 92.94 212 PHE A C 1
ATOM 1546 O O . PHE A 1 212 ? 3.580 0.566 31.524 1.00 92.94 212 PHE A O 1
ATOM 1553 N N . GLY A 1 213 ? 3.307 2.031 29.833 1.00 91.19 213 GLY A N 1
ATOM 1554 C CA . GLY A 1 213 ? 4.629 2.650 29.896 1.00 91.19 213 GLY A CA 1
ATOM 1555 C C . GLY A 1 213 ? 4.707 3.993 29.163 1.00 91.19 213 GLY A C 1
ATOM 1556 O O . GLY A 1 213 ? 3.727 4.464 28.581 1.00 91.19 213 GLY A O 1
ATOM 1557 N N . THR A 1 214 ? 5.877 4.628 29.224 1.00 90.75 214 THR A N 1
ATOM 1558 C CA . THR A 1 214 ? 6.176 5.924 28.590 1.00 90.75 214 THR A CA 1
ATOM 1559 C C . THR A 1 214 ? 7.199 5.774 27.471 1.00 90.75 214 THR A C 1
ATOM 1561 O O . THR A 1 214 ? 8.242 5.154 27.660 1.00 90.75 214 THR A O 1
ATOM 1564 N N . LEU A 1 215 ? 6.940 6.383 26.322 1.00 89.12 215 LEU A N 1
ATOM 1565 C CA . LEU A 1 215 ? 7.867 6.472 25.202 1.00 89.12 215 LEU A CA 1
ATOM 1566 C C . LEU A 1 215 ? 8.402 7.908 25.126 1.00 89.12 215 LEU A C 1
ATOM 1568 O O . LEU A 1 215 ? 7.661 8.831 24.794 1.00 89.12 215 LEU A O 1
ATOM 1572 N N . THR A 1 216 ? 9.685 8.098 25.416 1.00 87.19 216 THR A N 1
ATOM 1573 C CA . THR A 1 216 ? 10.357 9.389 25.242 1.00 87.19 216 THR A CA 1
ATOM 1574 C C . THR A 1 216 ? 10.909 9.478 23.825 1.00 87.19 216 THR A C 1
ATOM 1576 O O . THR A 1 216 ? 11.769 8.689 23.437 1.00 87.19 216 THR A O 1
ATOM 1579 N N . VAL A 1 217 ? 10.445 10.453 23.048 1.00 82.31 217 VAL A N 1
ATOM 1580 C CA . VAL A 1 217 ? 10.992 10.744 21.721 1.00 82.31 217 VAL A CA 1
ATOM 1581 C C . VAL A 1 217 ? 11.959 11.913 21.855 1.00 82.31 217 VAL A C 1
ATOM 1583 O O . VAL A 1 217 ? 11.552 13.034 22.159 1.00 82.31 217 VAL A O 1
ATOM 1586 N N . ALA A 1 218 ? 13.248 11.656 21.646 1.00 72.62 218 ALA A N 1
ATOM 1587 C CA . ALA A 1 218 ? 14.313 12.643 21.796 1.00 72.62 218 ALA A CA 1
ATOM 1588 C C . ALA A 1 218 ? 14.940 12.976 20.438 1.00 72.62 218 ALA A C 1
ATOM 1590 O O . ALA A 1 218 ? 15.221 12.090 19.632 1.00 72.62 218 ALA A O 1
ATOM 1591 N N . GLY A 1 219 ? 15.193 14.260 20.176 1.00 56.25 219 GLY A N 1
ATOM 1592 C CA . GLY A 1 219 ? 16.017 14.648 19.031 1.00 56.25 219 GLY A CA 1
ATOM 1593 C C . GLY A 1 219 ? 17.459 14.146 19.185 1.00 56.25 219 GLY A C 1
ATOM 1594 O O . GLY A 1 219 ? 17.917 13.956 20.317 1.00 56.25 219 GLY A O 1
ATOM 1595 N N . PRO A 1 220 ? 18.205 13.951 18.082 1.00 46.19 220 PRO A N 1
ATOM 1596 C CA . PRO A 1 220 ? 19.650 13.782 18.181 1.00 46.19 220 PRO A CA 1
ATOM 1597 C C . PRO A 1 220 ? 20.256 15.006 18.894 1.00 46.19 220 PRO A C 1
ATOM 1599 O O . PRO A 1 220 ? 19.772 16.124 18.684 1.00 46.19 220 PRO A O 1
ATOM 1602 N N . PRO A 1 221 ? 21.302 14.837 19.726 1.00 37.38 221 PRO A N 1
ATOM 1603 C CA . PRO A 1 221 ? 21.962 15.973 20.361 1.00 37.38 221 PRO A CA 1
ATOM 1604 C C . PRO A 1 221 ? 22.458 16.950 19.280 1.00 37.38 221 PRO A C 1
ATOM 1606 O O . PRO A 1 221 ? 22.981 16.499 18.255 1.00 37.38 221 PRO A O 1
ATOM 1609 N N . PRO A 1 222 ? 22.285 18.273 19.467 1.00 36.94 222 PRO A N 1
ATOM 1610 C CA . PRO A 1 222 ? 22.606 19.253 18.437 1.00 36.94 222 PRO A CA 1
ATOM 1611 C C . PRO A 1 222 ? 24.084 19.174 18.045 1.00 36.94 222 PRO A C 1
ATOM 1613 O O . PRO A 1 222 ? 24.961 18.997 18.894 1.00 36.94 222 PRO A O 1
ATOM 1616 N N . ALA A 1 223 ? 24.356 19.307 16.745 1.00 31.58 223 ALA A N 1
ATOM 1617 C CA . ALA A 1 223 ? 25.705 19.188 16.206 1.00 31.58 223 ALA A CA 1
ATOM 1618 C C . ALA A 1 223 ? 26.666 20.195 16.881 1.00 31.58 223 ALA A C 1
ATOM 1620 O O . ALA A 1 223 ? 26.295 21.366 17.036 1.00 31.58 223 ALA A O 1
ATOM 1621 N N . PRO A 1 224 ? 27.897 19.788 17.259 1.00 27.83 224 PRO A N 1
ATOM 1622 C CA . PRO A 1 224 ? 28.854 20.684 17.902 1.00 27.83 224 PRO A CA 1
ATOM 1623 C C . PRO A 1 224 ? 29.124 21.930 17.047 1.00 27.83 224 PRO A C 1
ATOM 1625 O O . PRO A 1 224 ? 29.665 21.828 15.948 1.00 27.83 224 PRO A O 1
ATOM 1628 N N . GLY A 1 225 ? 28.743 23.105 17.556 1.00 37.16 225 GLY A N 1
ATOM 1629 C CA . GLY A 1 225 ? 28.888 24.387 16.857 1.00 37.16 225 GLY A CA 1
ATOM 1630 C C . GLY A 1 225 ? 27.599 24.985 16.279 1.00 37.16 225 GLY A C 1
ATOM 1631 O O . GLY A 1 225 ? 27.663 26.069 15.703 1.00 37.16 225 GLY A O 1
ATOM 1632 N N . ALA A 1 226 ? 26.431 24.354 16.450 1.00 31.84 226 ALA A N 1
ATOM 1633 C CA . ALA A 1 226 ? 25.160 25.047 16.224 1.00 31.84 226 ALA A CA 1
ATOM 1634 C C . ALA A 1 226 ? 25.024 26.239 17.205 1.00 31.84 226 ALA A C 1
ATOM 1636 O O . ALA A 1 226 ? 25.235 26.046 18.407 1.00 31.84 226 ALA A O 1
ATOM 1637 N N . PRO A 1 227 ? 24.687 27.462 16.745 1.00 38.59 227 PRO A N 1
ATOM 1638 C CA . PRO A 1 227 ? 24.479 28.595 17.643 1.00 38.59 227 PRO A CA 1
ATOM 1639 C C . PRO A 1 227 ? 23.281 28.316 18.557 1.00 38.59 227 PRO A C 1
ATOM 1641 O O . PRO A 1 227 ? 22.253 27.811 18.102 1.00 38.59 227 PRO A O 1
ATOM 1644 N N . ALA A 1 228 ? 23.421 28.625 19.847 1.00 40.75 228 ALA A N 1
ATOM 1645 C CA . ALA A 1 228 ? 22.431 28.274 20.858 1.00 40.75 228 ALA A CA 1
ATOM 1646 C C . ALA A 1 228 ? 21.092 28.988 20.606 1.00 40.75 228 ALA A C 1
ATOM 1648 O O . ALA A 1 228 ? 20.937 30.175 20.901 1.00 40.75 228 ALA A O 1
ATOM 1649 N N . GLY A 1 229 ? 20.117 28.244 20.075 1.00 46.06 229 GLY A N 1
ATOM 1650 C CA . GLY A 1 229 ? 18.730 28.687 19.980 1.00 46.06 229 GLY A CA 1
ATOM 1651 C C . GLY A 1 229 ? 18.227 29.059 21.370 1.00 46.06 229 GLY A C 1
ATOM 1652 O O . GLY A 1 229 ? 18.283 28.250 22.295 1.00 46.06 229 GLY A O 1
ATOM 1653 N N . SER A 1 230 ? 17.797 30.306 21.527 1.00 57.34 230 SER A N 1
ATOM 1654 C CA . SER A 1 230 ? 17.482 30.889 22.826 1.00 57.34 230 SER A CA 1
ATOM 1655 C C . SER A 1 230 ? 16.155 30.358 23.363 1.00 57.34 230 SER A C 1
ATOM 1657 O O . SER A 1 230 ? 15.096 30.905 23.058 1.00 57.34 230 SER A O 1
ATOM 1659 N N . VAL A 1 231 ? 16.212 29.276 24.140 1.00 60.62 231 VAL A N 1
ATOM 1660 C CA . VAL A 1 231 ? 15.058 28.760 24.885 1.00 60.62 231 VAL A CA 1
ATOM 1661 C C . VAL A 1 231 ? 14.844 29.613 26.136 1.00 60.62 231 VAL A C 1
ATOM 1663 O O . VAL A 1 231 ? 15.792 29.891 26.869 1.00 60.62 231 VAL A O 1
ATOM 1666 N N . ILE A 1 232 ? 13.597 30.016 26.371 1.00 70.00 232 ILE A N 1
ATOM 1667 C CA . ILE A 1 232 ? 13.127 30.616 27.619 1.00 70.00 232 ILE A CA 1
ATOM 1668 C C . ILE A 1 232 ? 12.043 29.694 28.177 1.00 70.00 232 ILE A C 1
ATOM 1670 O O . ILE A 1 232 ? 10.954 29.606 27.607 1.00 70.00 232 ILE A O 1
ATOM 1674 N N . THR A 1 233 ? 12.342 29.032 29.290 1.00 76.19 233 THR A N 1
ATOM 1675 C CA . THR A 1 233 ? 11.402 28.168 30.014 1.00 76.19 233 THR A CA 1
ATOM 1676 C C . THR A 1 233 ? 10.643 28.983 31.057 1.00 76.19 233 THR A C 1
ATOM 1678 O O . THR A 1 233 ? 11.248 29.765 31.796 1.00 76.19 233 THR A O 1
ATOM 1681 N N . ALA A 1 234 ? 9.329 28.783 31.146 1.00 75.12 234 ALA A N 1
ATOM 1682 C CA . ALA A 1 234 ? 8.497 29.236 32.254 1.00 75.12 234 ALA A CA 1
ATOM 1683 C C . ALA A 1 234 ? 8.247 28.100 33.260 1.00 75.12 234 ALA A C 1
ATOM 1685 O O . ALA A 1 234 ? 7.753 27.044 32.871 1.00 75.12 234 ALA A O 1
ATOM 1686 N N . GLN A 1 235 ? 8.597 28.325 34.530 1.00 81.00 235 GLN A N 1
ATOM 1687 C CA . GLN A 1 235 ? 8.412 27.381 35.640 1.00 81.00 235 GLN A CA 1
ATOM 1688 C C . GLN A 1 235 ? 8.368 28.125 36.987 1.00 81.00 235 GLN A C 1
ATOM 1690 O O . GLN A 1 235 ? 9.084 29.116 37.171 1.00 81.00 235 GLN A O 1
ATOM 1695 N N . ASP A 1 236 ? 7.552 27.665 37.938 1.00 79.25 236 ASP A N 1
ATOM 1696 C CA . ASP A 1 236 ? 7.322 28.293 39.250 1.00 79.25 236 ASP A CA 1
ATOM 1697 C C . ASP A 1 236 ? 7.027 29.809 39.151 1.00 79.25 236 ASP A C 1
ATOM 1699 O O . ASP A 1 236 ? 7.554 30.617 39.935 1.00 79.25 236 ASP A O 1
ATOM 1703 N N . LEU A 1 237 ? 6.213 30.213 38.164 1.00 74.56 237 LEU A N 1
ATOM 1704 C CA . LEU A 1 237 ? 5.888 31.615 37.844 1.00 74.56 237 LEU A CA 1
ATOM 1705 C C . LEU A 1 237 ? 7.104 32.496 37.471 1.00 74.56 237 LEU A C 1
ATOM 1707 O O . LEU A 1 237 ? 7.039 33.725 37.574 1.00 74.56 237 LEU A O 1
ATOM 1711 N N . LYS A 1 238 ? 8.215 31.901 37.018 1.00 71.75 238 LYS A N 1
ATOM 1712 C CA . LYS A 1 238 ? 9.459 32.598 36.635 1.00 71.75 238 LYS A CA 1
ATOM 1713 C C . LYS A 1 238 ? 9.907 32.193 35.236 1.00 71.75 238 LYS A C 1
ATOM 1715 O O . LYS A 1 238 ? 9.608 31.099 34.775 1.00 71.75 238 LYS A O 1
ATOM 1720 N N . PHE A 1 239 ? 10.679 33.064 34.588 1.00 74.69 239 PHE A N 1
ATOM 1721 C CA . PHE A 1 239 ? 11.384 32.741 33.348 1.00 74.69 239 PHE A CA 1
ATOM 1722 C C . PHE A 1 239 ? 12.845 32.380 33.628 1.00 74.69 239 PHE A C 1
ATOM 1724 O O . PHE A 1 239 ? 13.503 33.045 34.432 1.00 74.69 239 PHE A O 1
ATOM 1731 N N . SER A 1 240 ? 13.353 31.366 32.931 1.00 71.06 240 SER A N 1
ATOM 1732 C CA . SER A 1 240 ? 14.761 30.972 32.932 1.00 71.06 240 SER A CA 1
ATOM 1733 C C . SER A 1 240 ? 15.260 30.821 31.486 1.00 71.06 240 SER A C 1
ATOM 1735 O O . SER A 1 240 ? 14.656 30.053 30.735 1.00 71.06 240 SER A O 1
ATOM 1737 N N . PRO A 1 241 ? 16.333 31.523 31.067 1.00 66.81 241 PRO A N 1
ATOM 1738 C CA . PRO A 1 241 ? 17.041 32.573 31.802 1.00 66.81 241 PRO A CA 1
ATOM 1739 C C . PRO A 1 241 ? 16.204 33.862 31.936 1.00 66.81 241 PRO A C 1
ATOM 1741 O O . PRO A 1 241 ? 15.290 34.119 31.156 1.00 66.81 241 PRO A O 1
ATOM 1744 N N . THR A 1 242 ? 16.542 34.713 32.909 1.00 69.94 242 THR A N 1
ATOM 1745 C CA . THR A 1 242 ? 15.894 36.027 33.122 1.00 69.94 242 THR A CA 1
ATOM 1746 C C . THR A 1 242 ? 16.439 37.145 32.223 1.00 69.94 242 THR A C 1
ATOM 1748 O O . THR A 1 242 ? 15.889 38.245 32.201 1.00 69.94 242 THR A O 1
ATOM 1751 N N . SER A 1 243 ? 17.517 36.878 31.485 1.00 62.91 243 SER A N 1
ATOM 1752 C CA . SER A 1 243 ? 18.196 37.799 30.570 1.00 62.91 243 SER A CA 1
ATOM 1753 C C . SER A 1 243 ? 18.659 37.043 29.329 1.00 62.91 243 SER A C 1
ATOM 1755 O O . SER A 1 243 ? 19.073 35.889 29.445 1.00 62.91 243 SER A O 1
ATOM 1757 N N . LEU A 1 244 ? 18.636 37.692 28.164 1.00 68.75 244 LEU A N 1
ATOM 1758 C CA . LEU A 1 244 ? 19.019 37.066 26.903 1.00 68.75 244 LEU A CA 1
ATOM 1759 C C . LEU A 1 244 ? 19.830 38.018 26.018 1.00 68.75 244 LEU A C 1
ATOM 1761 O O . LEU A 1 244 ? 19.355 39.101 25.674 1.00 68.75 244 LEU A O 1
ATOM 1765 N N . ASP A 1 245 ? 21.020 37.579 25.613 1.00 60.19 245 ASP A N 1
ATOM 1766 C CA . ASP A 1 245 ? 21.858 38.276 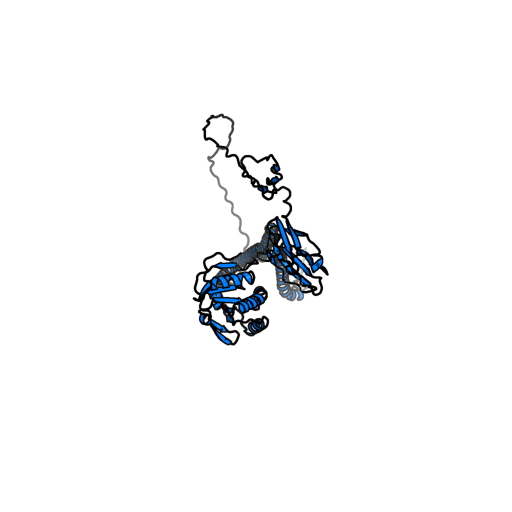24.639 1.00 60.19 245 ASP A CA 1
ATOM 1767 C C . ASP A 1 245 ? 21.422 37.916 23.212 1.00 60.19 245 ASP A C 1
ATOM 1769 O O . ASP A 1 245 ? 21.398 36.747 22.828 1.00 60.19 245 ASP A O 1
ATOM 1773 N N . VAL A 1 246 ? 21.076 38.930 22.414 1.00 67.25 246 VAL A N 1
ATOM 1774 C CA . VAL A 1 246 ? 20.535 38.770 21.054 1.00 67.25 246 VAL A CA 1
ATOM 1775 C C . VAL A 1 246 ? 21.425 39.522 20.053 1.00 67.25 246 VAL A C 1
ATOM 1777 O O . VAL A 1 246 ? 21.695 40.709 20.265 1.00 67.25 246 VAL A O 1
ATOM 1780 N N . PRO A 1 247 ? 21.895 38.889 18.958 1.00 52.38 247 PRO A N 1
ATOM 1781 C CA . PRO A 1 247 ? 22.792 39.533 18.000 1.00 52.38 247 PRO A CA 1
ATOM 1782 C C . PRO A 1 247 ? 22.105 40.684 17.251 1.00 52.38 247 PRO A C 1
ATOM 1784 O O . PRO A 1 247 ? 21.066 40.518 16.610 1.00 52.38 247 PRO A O 1
ATOM 1787 N N . SER A 1 248 ? 22.720 41.868 17.300 1.00 50.00 248 SER A N 1
ATOM 1788 C CA . SER A 1 248 ? 22.182 43.072 16.661 1.00 50.00 248 SER A CA 1
ATOM 1789 C C . SER A 1 248 ? 22.069 42.918 15.139 1.00 50.00 248 SER A C 1
ATOM 1791 O O . SER A 1 248 ? 22.997 42.462 14.472 1.00 50.00 248 SER A O 1
ATOM 1793 N N . GLY A 1 249 ? 20.925 43.326 14.585 1.00 48.38 249 GLY A N 1
ATOM 1794 C CA . GLY A 1 249 ? 20.675 43.349 13.141 1.00 48.38 249 GLY A CA 1
ATOM 1795 C C . GLY A 1 249 ? 20.367 41.997 12.485 1.00 48.38 249 GLY A C 1
ATOM 1796 O O . GLY A 1 249 ? 20.176 41.974 11.271 1.00 48.38 249 GLY A O 1
ATOM 1797 N N . GLN A 1 250 ? 20.284 40.891 13.237 1.00 50.75 250 GLN A N 1
ATOM 1798 C CA . GLN A 1 250 ? 19.961 39.565 12.689 1.00 50.75 250 GLN A CA 1
ATOM 1799 C C . GLN A 1 250 ? 18.609 39.029 13.198 1.00 50.75 250 GLN A C 1
ATOM 1801 O O . GLN A 1 250 ? 18.298 39.180 14.383 1.00 50.75 250 GLN A O 1
ATOM 1806 N N . PRO A 1 251 ? 17.795 38.368 12.346 1.00 44.94 251 PRO A N 1
ATOM 1807 C CA . PRO A 1 251 ? 16.600 37.660 12.798 1.00 44.94 251 PRO A CA 1
ATOM 1808 C C . PRO A 1 251 ? 16.985 36.545 13.776 1.00 44.94 251 PRO A C 1
ATOM 1810 O O . PRO A 1 251 ? 17.735 35.640 13.417 1.00 44.94 251 PRO A O 1
ATOM 1813 N N . THR A 1 252 ? 16.465 36.603 15.002 1.00 57.03 252 THR A N 1
ATOM 1814 C CA . THR A 1 252 ? 16.731 35.603 16.046 1.00 57.03 252 THR A CA 1
ATOM 1815 C C . THR A 1 252 ? 15.432 34.919 16.450 1.00 57.03 252 THR A C 1
ATOM 1817 O O . THR A 1 252 ? 14.457 35.589 16.794 1.00 57.03 252 THR A O 1
ATOM 1820 N N . THR A 1 253 ? 15.422 33.587 16.424 1.00 51.69 253 THR A N 1
ATOM 1821 C CA . THR A 1 253 ? 14.305 32.777 16.921 1.00 51.69 253 THR A CA 1
ATOM 1822 C C . THR A 1 253 ? 14.486 32.530 18.414 1.00 51.69 253 THR A C 1
ATOM 1824 O O . THR A 1 253 ? 15.475 31.925 18.827 1.00 51.69 253 THR A O 1
ATOM 1827 N N . ILE A 1 254 ? 13.519 32.983 19.211 1.00 64.12 254 ILE A N 1
ATOM 1828 C CA . ILE A 1 254 ? 13.410 32.674 20.639 1.00 64.12 254 ILE A CA 1
ATOM 1829 C C . ILE A 1 254 ? 12.343 31.589 20.784 1.00 64.12 254 ILE A C 1
ATOM 1831 O O . ILE A 1 254 ? 11.221 31.763 20.303 1.00 64.12 254 ILE A O 1
ATOM 1835 N N . THR A 1 255 ? 12.689 30.481 21.432 1.00 61.72 255 THR A N 1
ATOM 1836 C CA . THR A 1 255 ? 11.752 29.390 21.726 1.00 61.72 255 THR A CA 1
ATOM 1837 C C . THR A 1 255 ? 11.188 29.604 23.122 1.00 61.72 255 THR A C 1
ATOM 1839 O O . THR A 1 255 ? 11.947 29.812 24.064 1.00 61.72 255 THR A O 1
ATOM 1842 N N . PHE A 1 256 ? 9.866 29.556 23.266 1.00 71.00 256 PHE A N 1
ATOM 1843 C CA . PHE A 1 256 ? 9.202 29.658 24.561 1.00 71.00 256 PHE A CA 1
ATOM 1844 C C . PHE A 1 256 ? 8.667 28.289 24.980 1.00 71.00 256 PHE A C 1
ATOM 1846 O O . PHE A 1 256 ? 7.931 27.674 24.206 1.00 71.00 256 PHE A O 1
ATOM 1853 N N . ASP A 1 257 ? 9.023 27.845 26.183 1.00 74.12 257 ASP A N 1
ATOM 1854 C CA . ASP A 1 257 ? 8.536 26.602 26.786 1.00 74.12 257 ASP A CA 1
ATOM 1855 C C . ASP A 1 257 ? 7.766 26.902 28.084 1.00 74.12 257 ASP A C 1
ATOM 1857 O O . ASP A 1 257 ? 8.059 27.883 28.772 1.00 74.12 257 ASP A O 1
ATOM 1861 N N . ASN A 1 258 ? 6.769 26.081 28.412 1.00 75.69 258 ASN A N 1
ATOM 1862 C CA . ASN A 1 258 ? 5.903 26.269 29.577 1.00 75.69 258 ASN A CA 1
ATOM 1863 C C . ASN A 1 258 ? 5.771 24.967 30.373 1.00 75.69 258 ASN A C 1
ATOM 1865 O O . ASN A 1 258 ? 4.961 24.101 30.037 1.00 75.69 258 ASN A O 1
ATOM 1869 N N . GLU A 1 259 ? 6.538 24.871 31.456 1.00 78.75 259 GLU A N 1
ATOM 1870 C CA . GLU A 1 259 ? 6.565 23.724 32.363 1.00 78.75 259 GLU A CA 1
ATOM 1871 C C . GLU A 1 259 ? 5.602 23.875 33.562 1.00 78.75 259 GLU A C 1
ATOM 1873 O O . GLU A 1 259 ? 5.549 22.974 34.397 1.00 78.75 259 GLU A O 1
ATOM 1878 N N . ASP A 1 260 ? 4.810 24.957 33.643 1.00 69.12 260 ASP A N 1
ATOM 1879 C CA . ASP A 1 260 ? 3.779 25.166 34.676 1.00 69.12 260 ASP A CA 1
ATOM 1880 C C . ASP A 1 260 ? 2.378 24.706 34.179 1.00 69.12 260 ASP A C 1
ATOM 1882 O O . ASP A 1 260 ? 1.604 25.497 33.617 1.00 69.12 260 ASP A O 1
ATOM 1886 N N . PRO A 1 261 ? 1.971 23.431 34.379 1.00 52.56 261 PRO A N 1
ATOM 1887 C CA . PRO A 1 261 ? 0.664 22.950 33.941 1.00 52.56 261 PRO A CA 1
ATOM 1888 C C . PRO A 1 261 ? -0.474 23.685 34.662 1.00 52.56 261 PRO A C 1
ATOM 1890 O O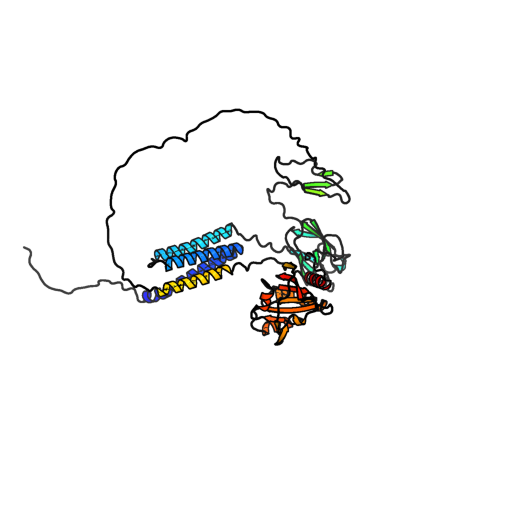 . PRO A 1 261 ? -0.569 23.687 35.888 1.00 52.56 261 PRO A O 1
ATOM 1893 N N . SER A 1 262 ? -1.418 24.212 33.877 1.00 58.94 262 SER A N 1
ATOM 1894 C CA . SER A 1 262 ? -2.550 25.069 34.294 1.00 58.94 262 SER A CA 1
ATOM 1895 C C . SER A 1 262 ? -2.236 26.559 34.491 1.00 58.94 262 SER A C 1
ATOM 1897 O O . SER A 1 262 ? -3.160 27.314 34.798 1.00 58.94 262 SER A O 1
ATOM 1899 N N . VAL A 1 263 ? -0.997 27.018 34.273 1.00 57.09 263 VAL A N 1
ATOM 1900 C CA . VAL A 1 263 ? -0.652 28.450 34.327 1.00 57.09 263 VAL A CA 1
ATOM 1901 C C . VAL A 1 263 ? -0.540 29.037 32.917 1.00 57.09 263 VAL A C 1
ATOM 1903 O O . VAL A 1 263 ? 0.065 28.459 32.013 1.00 57.09 263 VAL A O 1
ATOM 1906 N N . LEU A 1 264 ? -1.143 30.214 32.718 1.00 63.38 264 LEU A N 1
ATOM 1907 C CA . LEU A 1 264 ? -1.059 30.975 31.472 1.00 63.38 264 LEU A CA 1
ATOM 1908 C C . LEU A 1 264 ? 0.029 32.049 31.575 1.00 63.38 264 LEU A C 1
ATOM 1910 O O . LEU A 1 264 ? -0.180 33.103 32.174 1.00 63.38 264 LEU A O 1
ATOM 1914 N N . HIS A 1 265 ? 1.170 31.792 30.942 1.00 63.75 265 HIS A N 1
ATOM 1915 C CA . HIS A 1 265 ? 2.251 32.763 30.772 1.00 63.75 265 HIS A CA 1
ATOM 1916 C C . HIS A 1 265 ? 2.088 33.528 29.455 1.00 63.75 265 HIS A C 1
ATOM 1918 O O . HIS A 1 265 ? 1.522 33.014 28.488 1.00 63.75 265 HIS A O 1
ATOM 1924 N N . ASN A 1 266 ? 2.608 34.755 29.389 1.00 61.81 266 ASN A N 1
ATOM 1925 C CA . ASN A 1 266 ? 2.639 35.546 28.162 1.00 61.81 266 ASN A CA 1
ATOM 1926 C C . ASN A 1 266 ? 4.005 36.216 27.940 1.00 61.81 266 ASN A C 1
ATOM 1928 O O . ASN A 1 266 ? 4.693 36.625 28.871 1.00 61.81 266 ASN A O 1
ATOM 1932 N N . THR A 1 267 ? 4.390 36.351 26.672 1.00 57.16 267 THR A N 1
ATOM 1933 C CA . THR A 1 267 ? 5.640 36.986 26.237 1.00 57.16 267 THR A CA 1
ATOM 1934 C C . THR A 1 267 ? 5.336 38.327 25.565 1.00 57.16 267 THR A C 1
ATOM 1936 O O . THR A 1 267 ? 5.262 38.463 24.343 1.00 57.16 267 THR A O 1
ATOM 1939 N N . ALA A 1 268 ? 5.111 39.355 26.386 1.00 48.50 268 ALA A N 1
ATOM 1940 C CA . ALA A 1 268 ? 4.766 40.700 25.927 1.00 48.50 268 ALA A CA 1
ATOM 1941 C C . ALA A 1 268 ? 5.990 41.460 25.370 1.00 48.50 268 ALA A C 1
ATOM 1943 O O . ALA A 1 268 ? 6.569 42.316 26.036 1.00 48.50 268 ALA A O 1
ATOM 1944 N N . GLY A 1 269 ? 6.376 41.160 24.126 1.00 45.28 269 GLY A N 1
ATOM 1945 C CA . GLY A 1 269 ? 7.458 41.860 23.428 1.00 45.28 269 GLY A CA 1
ATOM 1946 C C . GLY A 1 269 ? 7.203 43.369 23.321 1.00 45.28 269 GLY A C 1
ATOM 1947 O O . GLY A 1 269 ? 6.230 43.808 22.699 1.00 45.28 269 GLY A O 1
ATOM 1948 N N . ALA A 1 270 ? 8.086 44.176 23.914 1.00 33.09 270 ALA A N 1
ATOM 1949 C CA . ALA A 1 270 ? 7.973 45.629 23.903 1.00 33.09 270 ALA A CA 1
ATOM 1950 C C . ALA A 1 270 ? 8.107 46.174 22.470 1.00 33.09 270 ALA A C 1
ATOM 1952 O O . ALA A 1 270 ? 9.183 46.147 21.875 1.00 33.09 270 ALA A O 1
ATOM 1953 N N . ARG A 1 271 ? 7.013 46.704 21.904 1.00 31.98 271 ARG A N 1
ATOM 1954 C CA . ARG A 1 271 ? 7.042 47.379 20.598 1.00 31.98 271 ARG A CA 1
ATOM 1955 C C . ARG A 1 271 ? 7.754 48.727 20.712 1.00 31.98 271 ARG A C 1
ATOM 1957 O O . ARG A 1 271 ? 7.106 49.754 20.929 1.00 31.98 271 ARG A O 1
ATOM 1964 N N . THR A 1 272 ? 9.069 48.734 20.515 1.00 31.12 272 THR A N 1
ATOM 1965 C CA . THR A 1 272 ? 9.866 49.957 20.380 1.00 31.12 272 THR A CA 1
ATOM 1966 C C . THR A 1 272 ? 9.334 50.776 19.203 1.00 31.12 272 THR A C 1
ATOM 1968 O O . THR A 1 272 ? 9.535 50.435 18.036 1.00 31.12 272 THR A O 1
ATOM 1971 N N . ARG A 1 273 ? 8.612 51.865 19.493 1.00 28.16 273 ARG A N 1
ATOM 1972 C CA . ARG A 1 273 ? 8.199 52.838 18.475 1.00 28.16 273 ARG A CA 1
ATOM 1973 C C . ARG A 1 273 ? 9.440 53.576 17.977 1.00 28.16 273 ARG A C 1
ATOM 1975 O O . ARG A 1 273 ? 9.804 54.607 18.537 1.00 28.16 273 ARG A O 1
ATOM 1982 N N . HIS A 1 274 ? 10.063 53.077 16.915 1.00 30.06 274 HIS A N 1
ATOM 1983 C CA . HIS A 1 274 ? 11.071 53.841 16.185 1.00 30.06 274 HIS A CA 1
ATOM 1984 C C . HIS A 1 274 ? 10.392 55.003 15.455 1.00 30.06 274 HIS A C 1
ATOM 1986 O O . HIS A 1 274 ? 9.856 54.867 14.357 1.00 30.06 274 HIS A O 1
ATOM 1992 N N . VAL A 1 275 ? 10.375 56.151 16.133 1.00 26.11 275 VAL A N 1
ATOM 1993 C CA . VAL A 1 275 ? 9.964 57.442 15.584 1.00 26.11 275 VAL A CA 1
ATOM 1994 C C . VAL A 1 275 ? 10.899 57.790 14.429 1.00 26.11 275 VAL A C 1
ATOM 1996 O O . VAL A 1 275 ? 12.108 57.893 14.630 1.00 26.11 275 VAL A O 1
ATOM 1999 N N . LEU A 1 276 ? 10.353 58.017 13.230 1.00 29.70 276 LEU A N 1
ATOM 2000 C CA . LEU A 1 276 ? 11.109 58.704 12.186 1.00 29.70 276 LEU A CA 1
ATOM 2001 C C . LEU A 1 276 ? 11.300 60.166 12.600 1.00 29.70 276 LEU A C 1
ATOM 2003 O O . LEU A 1 276 ? 10.340 60.933 12.629 1.00 29.70 276 LEU A O 1
ATOM 2007 N N . LEU A 1 277 ? 12.550 60.555 12.838 1.00 24.72 277 LEU A N 1
ATOM 2008 C CA . LEU A 1 277 ? 12.988 61.946 12.789 1.00 24.72 277 LEU A CA 1
ATOM 2009 C C . LEU A 1 277 ? 14.312 61.998 12.004 1.00 24.72 277 LEU A C 1
ATOM 2011 O O . LEU A 1 277 ? 15.213 61.214 12.308 1.00 24.72 277 LEU A O 1
ATOM 2015 N N . PRO A 1 278 ? 14.450 62.854 10.977 1.00 30.70 278 PRO A N 1
ATOM 2016 C CA . PRO A 1 278 ? 15.647 62.876 10.146 1.00 30.70 278 PRO A CA 1
ATOM 2017 C C . PRO A 1 278 ? 16.764 63.697 10.800 1.00 30.70 278 PRO A C 1
ATOM 2019 O O . PRO A 1 278 ? 16.568 64.867 11.127 1.00 30.70 278 PRO A O 1
ATOM 2022 N N . LEU A 1 279 ? 17.963 63.121 10.903 1.00 25.67 279 LEU A N 1
ATOM 2023 C CA . LEU A 1 279 ? 19.180 63.855 11.248 1.00 25.67 279 LEU A CA 1
ATOM 2024 C C . LEU A 1 279 ? 20.166 63.840 10.078 1.00 25.67 279 LEU A C 1
ATOM 2026 O O . LEU A 1 279 ? 20.736 62.811 9.727 1.00 25.67 279 LEU A O 1
ATOM 2030 N N . ARG A 1 280 ? 20.371 65.025 9.495 1.00 32.47 280 ARG A N 1
ATOM 2031 C CA . ARG A 1 280 ? 21.587 65.364 8.745 1.00 32.47 280 ARG A CA 1
ATOM 2032 C C . ARG A 1 280 ? 22.772 65.400 9.711 1.00 32.47 280 ARG A C 1
ATOM 2034 O O . ARG A 1 280 ? 22.628 66.011 10.764 1.00 32.47 280 ARG A O 1
ATOM 2041 N N . LEU A 1 281 ? 23.944 64.960 9.261 1.00 26.14 281 LEU A N 1
ATOM 2042 C CA . LEU A 1 281 ? 25.207 65.708 9.383 1.00 26.14 281 LEU A CA 1
ATOM 2043 C C . LEU A 1 281 ? 26.058 65.446 8.110 1.00 26.14 281 LEU A C 1
ATOM 2045 O O . LEU A 1 281 ? 25.663 64.576 7.329 1.00 26.14 281 LEU A O 1
ATOM 2049 N N . PRO A 1 282 ? 27.097 66.260 7.811 1.00 31.66 282 PRO A N 1
ATOM 2050 C CA . PRO A 1 282 ? 27.626 66.399 6.449 1.00 31.66 282 PRO A CA 1
ATOM 2051 C C . PRO A 1 282 ? 29.062 65.783 6.339 1.00 31.66 282 PRO A C 1
ATOM 2053 O O . PRO A 1 282 ? 29.213 64.711 6.926 1.00 31.66 282 PRO A O 1
ATOM 2056 N N . PRO A 1 283 ? 30.059 66.267 5.552 1.00 59.19 283 PRO A N 1
ATOM 2057 C CA . PRO A 1 283 ? 31.106 65.396 5.003 1.00 59.19 283 PRO A CA 1
ATOM 2058 C C . PRO A 1 283 ? 32.465 65.527 5.715 1.00 59.19 283 PRO A C 1
ATOM 2060 O O . PRO A 1 283 ? 32.580 66.270 6.682 1.00 59.19 283 PRO A O 1
ATOM 2063 N N . ASP A 1 284 ? 33.441 64.770 5.208 1.00 31.61 284 ASP A N 1
ATOM 2064 C CA . ASP A 1 284 ? 34.884 65.042 5.041 1.00 31.61 284 ASP A CA 1
ATOM 2065 C C . ASP A 1 284 ? 35.495 63.723 4.486 1.00 31.61 284 ASP A C 1
ATOM 2067 O O . ASP A 1 284 ? 34.915 62.650 4.674 1.00 31.61 284 ASP A O 1
ATOM 2071 N N . ASP A 1 285 ? 36.717 63.653 3.967 1.00 32.56 285 ASP A N 1
ATOM 2072 C CA . ASP A 1 285 ? 37.371 64.236 2.783 1.00 32.56 285 ASP A CA 1
ATOM 2073 C C . ASP A 1 285 ? 38.756 63.518 2.683 1.00 32.56 285 ASP A C 1
ATOM 2075 O O . ASP A 1 285 ? 39.184 62.861 3.632 1.00 32.56 285 ASP A O 1
ATOM 2079 N N . ASP A 1 286 ? 39.427 63.598 1.528 1.00 31.69 286 ASP A N 1
ATOM 2080 C CA . ASP A 1 286 ? 40.852 63.286 1.240 1.00 31.69 286 ASP A CA 1
ATOM 2081 C C . ASP A 1 286 ? 41.562 61.973 1.685 1.00 31.69 286 ASP A C 1
ATOM 2083 O O . ASP A 1 286 ? 41.984 61.798 2.827 1.00 31.69 286 ASP A O 1
ATOM 2087 N N . ALA A 1 287 ? 41.867 61.133 0.672 1.00 31.33 287 ALA A N 1
ATOM 2088 C CA . ALA A 1 287 ? 43.199 60.603 0.255 1.00 31.33 287 ALA A CA 1
ATOM 2089 C C . ALA A 1 287 ? 42.995 59.266 -0.513 1.00 31.33 287 ALA A C 1
ATOM 2091 O O . ALA A 1 287 ? 42.484 58.312 0.065 1.00 31.33 287 ALA A O 1
ATOM 2092 N N . GLY A 1 288 ? 43.243 59.100 -1.824 1.00 28.81 288 GLY A N 1
ATOM 2093 C CA . GLY A 1 288 ? 44.488 59.297 -2.604 1.00 28.81 288 GLY A CA 1
ATOM 2094 C C . GLY A 1 288 ? 45.163 57.920 -2.856 1.00 28.81 288 GLY A C 1
ATOM 2095 O O . GLY A 1 288 ? 45.065 57.058 -1.990 1.00 28.81 288 GLY A O 1
ATOM 2096 N N . ASP A 1 289 ? 45.858 57.570 -3.952 1.00 34.25 289 ASP A N 1
ATOM 2097 C CA . ASP A 1 289 ? 46.117 58.127 -5.307 1.00 34.25 289 ASP A CA 1
ATOM 2098 C C . ASP A 1 289 ? 46.924 57.034 -6.095 1.00 34.25 289 ASP A C 1
ATOM 2100 O O . ASP A 1 289 ? 47.710 56.333 -5.457 1.00 34.25 289 ASP A O 1
ATOM 2104 N N . ASP A 1 290 ? 46.875 56.728 -7.406 1.00 33.25 290 ASP A N 1
ATOM 2105 C CA . ASP A 1 290 ? 45.954 56.926 -8.555 1.00 33.25 290 ASP A CA 1
ATOM 2106 C C . ASP A 1 290 ? 46.231 55.771 -9.589 1.00 33.25 290 ASP A C 1
ATOM 2108 O O . ASP A 1 290 ? 45.851 54.615 -9.400 1.00 33.25 290 ASP A O 1
ATOM 2112 N N . HIS A 1 291 ? 46.950 56.080 -10.670 1.00 31.14 291 HIS A N 1
ATOM 2113 C CA . HIS A 1 291 ? 47.629 55.317 -11.710 1.00 31.14 291 HIS A CA 1
ATOM 2114 C C . HIS A 1 291 ? 46.906 54.156 -12.416 1.00 31.14 291 HIS A C 1
ATOM 2116 O O . HIS A 1 291 ? 47.405 53.030 -12.507 1.00 31.14 291 HIS A O 1
ATOM 2122 N N . ARG A 1 292 ? 45.831 54.492 -13.150 1.00 33.25 292 ARG A N 1
ATOM 2123 C CA . ARG A 1 292 ? 45.476 53.795 -14.413 1.00 33.25 292 ARG A CA 1
ATOM 2124 C C . ARG A 1 292 ? 44.941 54.716 -15.526 1.00 33.25 292 ARG A C 1
ATOM 2126 O O . ARG A 1 292 ? 43.763 54.612 -15.875 1.00 33.25 292 ARG A O 1
ATOM 2133 N N . ARG A 1 293 ? 45.792 55.523 -16.195 1.00 30.59 293 ARG A N 1
ATOM 2134 C CA . ARG A 1 293 ? 45.481 56.035 -17.563 1.00 30.59 293 ARG A CA 1
ATOM 2135 C C . ARG A 1 293 ? 46.636 56.670 -18.368 1.00 30.59 293 ARG A C 1
ATOM 2137 O O . ARG A 1 293 ? 46.688 57.883 -18.535 1.00 30.59 293 ARG A O 1
ATOM 2144 N N . GLN A 1 294 ? 47.476 55.837 -18.987 1.00 29.06 294 GLN A N 1
ATOM 2145 C CA . GLN A 1 294 ? 48.353 56.162 -20.135 1.00 29.06 294 GLN A CA 1
ATOM 2146 C C . GLN A 1 294 ? 48.963 54.832 -20.654 1.00 29.06 294 GLN A C 1
ATOM 2148 O O . GLN A 1 294 ? 49.171 53.932 -19.848 1.00 29.06 294 GLN A O 1
ATOM 2153 N N . GLU A 1 295 ? 49.164 54.544 -21.948 1.00 31.25 295 GLU A N 1
ATOM 2154 C CA . GLU A 1 295 ? 48.960 55.307 -23.194 1.00 31.25 295 GLU A CA 1
ATOM 2155 C C . GLU A 1 295 ? 48.258 54.476 -24.298 1.00 31.25 295 GLU A C 1
ATOM 2157 O O . GLU A 1 295 ? 48.213 53.247 -24.271 1.00 31.25 295 GLU A O 1
ATOM 2162 N N . ARG A 1 296 ? 47.770 55.157 -25.345 1.00 33.97 296 ARG A N 1
ATOM 2163 C CA . ARG A 1 296 ? 47.495 54.568 -26.671 1.00 33.97 296 ARG A CA 1
ATOM 2164 C C . ARG A 1 296 ? 47.990 55.516 -27.770 1.00 33.97 296 ARG A C 1
ATOM 2166 O O . ARG A 1 296 ? 47.266 56.465 -28.068 1.00 33.97 296 ARG A O 1
ATOM 2173 N N . ARG A 1 297 ? 49.118 55.220 -28.446 1.00 32.69 297 ARG A N 1
ATOM 2174 C CA . ARG A 1 297 ? 49.366 55.583 -29.870 1.00 32.69 297 ARG A CA 1
ATOM 2175 C C . ARG A 1 297 ? 50.700 55.060 -30.452 1.00 32.69 297 ARG A C 1
ATOM 2177 O O . ARG A 1 297 ? 51.748 55.301 -29.887 1.00 32.69 297 ARG A O 1
ATOM 2184 N N . ARG A 1 298 ? 50.607 54.506 -31.675 1.00 31.11 298 ARG A N 1
ATOM 2185 C CA . ARG A 1 298 ? 51.589 54.519 -32.795 1.00 31.11 298 ARG A CA 1
ATOM 2186 C C . ARG A 1 298 ? 53.042 54.025 -32.589 1.00 31.11 298 ARG A C 1
ATOM 2188 O O . ARG A 1 298 ? 53.869 54.804 -32.150 1.00 31.11 298 ARG A O 1
ATOM 2195 N N . VAL A 1 299 ? 53.362 52.878 -33.208 1.00 31.62 299 VAL A N 1
ATOM 2196 C CA . VAL A 1 299 ? 54.384 52.637 -34.277 1.00 31.62 299 VAL A CA 1
ATOM 2197 C C . VAL A 1 299 ? 53.831 51.411 -35.052 1.00 31.62 299 VAL A C 1
ATOM 2199 O O . VAL A 1 299 ? 53.390 50.471 -34.402 1.00 31.62 299 VAL A O 1
ATOM 2202 N N . VAL A 1 300 ? 53.445 51.453 -36.338 1.00 30.44 300 VAL A N 1
ATOM 2203 C CA . VAL A 1 300 ? 54.211 51.492 -37.615 1.00 30.44 300 VAL A CA 1
ATOM 2204 C C . VAL A 1 300 ? 55.022 50.201 -37.883 1.00 30.44 300 VAL A C 1
ATOM 2206 O O . VAL A 1 300 ? 55.552 49.590 -36.967 1.00 30.44 300 VAL A O 1
ATOM 2209 N N . ALA A 1 301 ? 55.006 49.732 -39.136 1.00 30.27 301 ALA A N 1
ATOM 2210 C CA . ALA A 1 301 ? 55.341 48.363 -39.555 1.00 30.27 301 ALA A CA 1
ATOM 2211 C C . ALA A 1 301 ? 56.838 48.083 -39.805 1.00 30.27 301 ALA A C 1
ATOM 2213 O O . ALA A 1 301 ? 57.575 49.015 -40.113 1.00 30.27 301 ALA A O 1
ATOM 2214 N N . ASP A 1 302 ? 57.216 46.792 -39.860 1.00 29.05 302 ASP A N 1
ATOM 2215 C CA . ASP A 1 302 ? 57.876 46.228 -41.058 1.00 29.05 302 ASP A CA 1
ATOM 2216 C C . ASP A 1 302 ? 57.682 44.686 -41.215 1.00 29.05 302 ASP A C 1
ATOM 2218 O O . ASP A 1 302 ? 56.987 44.049 -40.424 1.00 29.05 302 ASP A O 1
ATOM 2222 N N . ARG A 1 303 ? 58.247 44.130 -42.301 1.00 29.81 303 ARG A N 1
ATOM 2223 C CA . ARG A 1 303 ? 58.173 42.769 -42.885 1.00 29.81 303 ARG A CA 1
ATOM 2224 C C . ARG A 1 303 ? 58.539 41.573 -41.981 1.00 29.81 303 ARG A C 1
ATOM 2226 O O . ARG A 1 303 ? 59.349 41.678 -41.069 1.00 29.81 303 ARG A O 1
ATOM 2233 N N . GLY A 1 304 ? 58.103 40.380 -42.414 1.00 26.98 304 GLY A N 1
ATOM 2234 C CA . GLY A 1 304 ? 58.703 39.087 -42.043 1.00 26.98 304 GLY A CA 1
ATOM 2235 C C . GLY A 1 304 ? 58.055 37.882 -42.746 1.00 26.98 304 GLY A C 1
ATOM 2236 O O . GLY A 1 304 ? 57.063 37.356 -42.257 1.00 26.98 304 GLY A O 1
ATOM 2237 N N . VAL A 1 305 ? 58.599 37.433 -43.888 1.00 31.48 305 VAL A N 1
ATOM 2238 C CA . VAL A 1 305 ? 58.119 36.243 -44.632 1.00 31.48 305 VAL A CA 1
ATOM 2239 C C . VAL A 1 305 ? 59.171 35.135 -44.593 1.00 31.48 305 VAL A C 1
ATOM 2241 O O . VAL A 1 305 ? 60.274 35.343 -45.087 1.00 31.48 305 VAL A O 1
ATOM 2244 N N . ILE A 1 306 ? 58.806 33.950 -44.091 1.00 29.70 306 ILE A N 1
ATOM 2245 C CA . ILE A 1 306 ? 59.535 32.683 -44.288 1.00 29.70 306 ILE A CA 1
ATOM 2246 C C . ILE A 1 306 ? 58.506 31.559 -44.516 1.00 29.70 306 ILE A C 1
ATOM 2248 O O . ILE A 1 306 ? 57.460 31.532 -43.868 1.00 29.70 306 ILE A O 1
ATOM 2252 N N . GLN A 1 307 ? 58.791 30.650 -45.453 1.00 30.89 307 GLN A N 1
ATOM 2253 C CA . GLN A 1 307 ? 57.993 29.449 -45.741 1.00 30.89 307 GLN A CA 1
ATOM 2254 C C . GLN A 1 307 ? 58.588 28.216 -45.034 1.00 30.89 307 GLN A C 1
ATOM 2256 O O . GLN A 1 307 ? 59.811 28.129 -44.940 1.00 30.89 307 GLN A O 1
ATOM 2261 N N . PRO A 1 308 ? 57.777 27.229 -44.609 1.00 32.66 308 PRO A N 1
ATOM 2262 C CA . PRO A 1 308 ? 58.258 25.880 -44.320 1.00 32.66 308 PRO A CA 1
ATOM 2263 C C . PRO A 1 308 ? 58.354 25.037 -45.607 1.00 32.66 308 PRO A C 1
ATOM 2265 O O . PRO A 1 308 ? 57.472 25.091 -46.467 1.00 32.66 308 PRO A O 1
ATOM 2268 N N . GLU A 1 309 ? 59.413 24.235 -45.733 1.00 29.47 309 GLU A N 1
ATOM 2269 C CA . GLU A 1 309 ? 59.626 23.325 -46.868 1.00 29.47 309 GLU A CA 1
ATOM 2270 C C . GLU A 1 309 ? 58.690 22.100 -46.863 1.00 29.47 309 GLU A C 1
ATOM 2272 O O . GLU A 1 309 ? 58.141 21.697 -45.836 1.00 29.47 309 GLU A O 1
ATOM 2277 N N . ARG A 1 310 ? 58.532 21.474 -48.038 1.00 35.94 310 ARG A N 1
ATOM 2278 C CA . ARG A 1 310 ? 57.849 20.179 -48.201 1.00 35.94 310 ARG A CA 1
ATOM 2279 C C . ARG A 1 310 ? 58.812 19.021 -47.945 1.00 35.94 310 ARG A C 1
ATOM 2281 O O . ARG A 1 310 ? 59.899 19.013 -48.513 1.00 35.94 310 ARG A O 1
ATOM 2288 N N . VAL A 1 311 ? 58.342 17.963 -47.280 1.00 30.53 311 VAL A N 1
ATOM 2289 C CA . VAL A 1 311 ? 58.971 16.632 -47.342 1.00 30.53 311 VAL A CA 1
ATOM 2290 C C . VAL A 1 311 ? 57.907 15.538 -47.485 1.00 30.53 311 VAL A C 1
ATOM 2292 O O . VAL A 1 311 ? 57.034 15.418 -46.636 1.00 30.53 311 VAL A O 1
ATOM 2295 N N . GLY A 1 312 ? 58.038 14.731 -48.546 1.00 28.81 312 GLY A N 1
ATOM 2296 C CA . GLY A 1 312 ? 57.640 13.316 -48.612 1.00 28.81 312 GLY A CA 1
ATOM 2297 C C . GLY A 1 312 ? 56.165 12.930 -48.428 1.00 28.81 312 GLY A C 1
ATOM 2298 O O . GLY A 1 312 ? 55.726 12.659 -47.315 1.00 28.81 312 GLY A O 1
ATOM 2299 N N . GLU A 1 313 ? 55.454 12.708 -49.536 1.00 37.25 313 GLU A N 1
ATOM 2300 C CA . GLU A 1 313 ? 54.326 11.765 -49.551 1.00 37.25 313 GLU A CA 1
ATOM 2301 C C . GLU A 1 313 ? 54.829 10.310 -49.579 1.00 37.25 313 GLU A C 1
ATOM 2303 O O . GLU A 1 313 ? 55.810 9.995 -50.254 1.00 37.25 313 GLU A O 1
ATOM 2308 N N . ALA A 1 314 ? 54.098 9.408 -48.922 1.00 29.12 314 ALA A N 1
ATOM 2309 C CA . ALA A 1 314 ? 54.144 7.968 -49.168 1.00 29.12 314 ALA A CA 1
ATOM 2310 C C . ALA A 1 314 ? 52.695 7.451 -49.209 1.00 29.12 314 ALA A C 1
ATOM 2312 O O . ALA A 1 314 ? 51.941 7.626 -48.252 1.00 29.12 314 ALA A O 1
ATOM 2313 N N . GLY A 1 315 ? 52.280 6.901 -50.352 1.00 35.47 315 GLY A N 1
ATOM 2314 C CA . GLY A 1 315 ? 50.866 6.665 -50.659 1.00 35.47 315 GLY A CA 1
ATOM 2315 C C . GLY A 1 315 ? 50.227 5.477 -49.930 1.00 35.47 315 GLY A C 1
ATOM 2316 O O . GLY A 1 315 ? 50.896 4.516 -49.556 1.00 35.47 315 GLY A O 1
ATOM 2317 N N . THR A 1 316 ? 48.899 5.520 -49.800 1.00 33.34 316 THR A N 1
ATOM 2318 C CA . THR A 1 316 ? 48.060 4.394 -49.352 1.00 33.34 316 THR A CA 1
ATOM 2319 C C . THR A 1 316 ? 47.005 4.071 -50.414 1.00 33.34 316 THR A C 1
ATOM 2321 O O . THR A 1 316 ? 46.554 4.960 -51.134 1.00 33.34 316 THR A O 1
ATOM 2324 N N . GLY A 1 317 ? 46.647 2.791 -50.557 1.00 33.25 317 GLY A N 1
ATOM 2325 C CA . GLY A 1 317 ? 45.622 2.345 -51.508 1.00 33.25 317 GLY A CA 1
ATOM 2326 C C . GLY A 1 317 ? 44.207 2.609 -50.985 1.00 33.25 317 GLY A C 1
ATOM 2327 O O . GLY A 1 317 ? 43.925 2.325 -49.823 1.00 33.25 317 GLY A O 1
ATOM 2328 N N . ASP A 1 318 ? 43.331 3.138 -51.840 1.00 31.27 318 ASP A N 1
ATOM 2329 C CA . ASP A 1 318 ? 41.973 3.567 -51.480 1.00 31.27 318 ASP A CA 1
ATOM 2330 C C . ASP A 1 318 ? 40.900 2.505 -51.795 1.00 31.27 318 ASP A C 1
ATOM 2332 O O . ASP A 1 318 ? 40.983 1.790 -52.797 1.00 31.27 318 ASP A O 1
ATOM 2336 N N . VAL A 1 319 ? 39.864 2.432 -50.951 1.00 38.38 319 VAL A N 1
ATOM 2337 C CA . VAL A 1 319 ? 38.645 1.631 -51.155 1.00 38.38 319 VAL A CA 1
ATOM 2338 C C . VAL A 1 319 ? 37.446 2.408 -50.601 1.00 38.38 319 VAL A C 1
ATOM 2340 O O . VAL A 1 319 ? 37.237 2.489 -49.391 1.00 38.38 319 VAL A O 1
ATOM 2343 N N . SER A 1 320 ? 36.626 2.961 -51.495 1.00 33.00 320 SER A N 1
ATOM 2344 C CA . SER A 1 320 ? 35.516 3.854 -51.136 1.00 33.00 320 SER A CA 1
ATOM 2345 C C . SER A 1 320 ? 34.162 3.132 -51.032 1.00 33.00 320 SER A C 1
ATOM 2347 O O . SER A 1 320 ? 33.839 2.278 -51.859 1.00 33.00 320 SER A O 1
ATOM 2349 N N . LEU A 1 321 ? 33.327 3.506 -50.051 1.00 46.41 321 LEU A N 1
ATOM 2350 C CA . LEU A 1 321 ? 31.993 2.924 -49.816 1.00 46.41 321 LEU A CA 1
ATOM 2351 C C . LEU A 1 321 ? 30.855 3.945 -50.005 1.00 46.41 321 LEU A C 1
ATOM 2353 O O . LEU A 1 321 ? 30.942 5.105 -49.605 1.00 46.41 321 LEU A O 1
ATOM 2357 N N . GLY A 1 322 ? 29.775 3.496 -50.655 1.00 42.25 322 GLY A N 1
ATOM 2358 C CA . GLY A 1 322 ? 28.790 4.367 -51.308 1.00 42.25 322 GLY A CA 1
ATOM 2359 C C . GLY A 1 322 ? 27.724 5.038 -50.416 1.00 42.25 322 GLY A C 1
ATOM 2360 O O . GLY A 1 322 ? 27.425 4.585 -49.308 1.00 42.25 322 GLY A O 1
ATOM 2361 N N . PRO A 1 323 ? 27.058 6.096 -50.928 1.00 47.34 323 PRO A N 1
ATOM 2362 C CA . PRO A 1 323 ? 26.244 7.018 -50.127 1.00 47.34 323 PRO A CA 1
ATOM 2363 C C . PRO A 1 323 ? 25.009 6.397 -49.458 1.00 47.34 323 PRO A C 1
ATOM 2365 O O . PRO A 1 323 ? 24.618 6.864 -48.392 1.00 47.34 323 PRO A O 1
ATOM 2368 N N . ARG A 1 324 ? 24.431 5.317 -50.010 1.00 50.19 324 ARG A N 1
ATOM 2369 C CA . ARG A 1 324 ? 23.213 4.655 -49.482 1.00 50.19 324 ARG A CA 1
ATOM 2370 C C . ARG A 1 324 ? 23.351 4.125 -48.043 1.00 50.19 324 ARG A C 1
ATOM 2372 O O . ARG A 1 324 ? 22.344 3.813 -47.413 1.00 50.19 324 ARG A O 1
ATOM 2379 N N . TYR A 1 325 ? 24.574 4.020 -47.521 1.00 51.56 325 TYR A N 1
ATOM 2380 C CA . TYR A 1 325 ? 24.834 3.662 -46.125 1.00 51.56 325 TYR A CA 1
ATOM 2381 C C . TYR A 1 325 ? 24.544 4.820 -45.148 1.00 51.56 325 TYR A C 1
ATOM 2383 O O . TYR A 1 325 ? 24.034 4.590 -44.052 1.00 51.56 325 TYR A O 1
ATOM 2391 N N . ARG A 1 326 ? 24.805 6.075 -45.551 1.00 53.19 326 ARG A N 1
ATOM 2392 C CA . ARG A 1 326 ? 24.776 7.254 -44.662 1.00 53.19 326 ARG A CA 1
ATOM 2393 C C . ARG A 1 326 ? 23.388 7.561 -44.096 1.00 53.19 326 ARG A C 1
ATOM 2395 O O . ARG A 1 326 ? 23.274 7.903 -42.921 1.00 53.19 326 ARG A O 1
ATOM 2402 N N . ASP A 1 327 ? 22.337 7.402 -44.893 1.00 47.72 327 ASP A N 1
ATOM 2403 C CA . ASP A 1 327 ? 20.976 7.751 -44.464 1.00 47.72 327 ASP A CA 1
ATOM 2404 C C . ASP A 1 327 ? 20.341 6.693 -43.553 1.00 47.72 327 ASP A C 1
ATOM 2406 O O . ASP A 1 327 ? 19.546 7.030 -42.677 1.00 47.72 327 ASP A O 1
ATOM 2410 N N . ARG A 1 328 ? 20.772 5.428 -43.655 1.00 53.69 328 ARG A N 1
ATOM 2411 C CA . ARG A 1 328 ? 20.351 4.365 -42.725 1.00 53.69 328 ARG A CA 1
ATOM 2412 C C . ARG A 1 328 ? 20.859 4.621 -41.302 1.00 53.69 328 ARG A C 1
ATOM 2414 O O . ARG A 1 328 ? 20.113 4.427 -40.348 1.00 53.69 328 ARG A O 1
ATOM 2421 N N . VAL A 1 329 ? 22.088 5.125 -41.161 1.00 55.84 329 VAL A N 1
ATOM 2422 C CA . VAL A 1 329 ? 22.674 5.490 -39.857 1.00 55.84 329 VAL A CA 1
ATOM 2423 C C . VAL A 1 329 ? 21.924 6.664 -39.210 1.00 55.84 329 VAL A C 1
ATOM 2425 O O . VAL A 1 329 ? 21.675 6.643 -38.007 1.00 55.84 329 VAL A O 1
ATOM 2428 N N . ARG A 1 330 ? 21.497 7.660 -40.001 1.00 58.75 330 ARG A N 1
ATOM 2429 C CA . ARG A 1 330 ? 20.725 8.820 -39.509 1.00 58.75 330 ARG A CA 1
ATOM 2430 C C . ARG A 1 330 ? 19.390 8.419 -38.872 1.00 58.75 330 ARG A C 1
ATOM 2432 O O . ARG A 1 330 ? 19.044 8.944 -37.819 1.00 58.75 330 ARG A O 1
ATOM 2439 N N . ILE A 1 331 ? 18.671 7.474 -39.481 1.00 63.41 331 ILE A N 1
ATOM 2440 C CA . ILE A 1 331 ? 17.377 6.985 -38.974 1.00 63.41 331 ILE A CA 1
ATOM 2441 C C . ILE A 1 331 ? 17.552 6.260 -37.628 1.00 63.41 331 ILE A C 1
ATOM 2443 O O . ILE A 1 331 ? 16.788 6.502 -36.697 1.00 63.41 331 ILE A O 1
ATOM 2447 N N . LEU A 1 332 ? 18.589 5.426 -37.492 1.00 57.12 332 LEU A N 1
ATOM 2448 C CA . LEU A 1 332 ? 18.875 4.702 -36.245 1.00 57.12 332 LEU A CA 1
ATOM 2449 C C . LEU A 1 332 ? 19.218 5.645 -35.076 1.00 57.12 332 LEU A C 1
ATOM 2451 O O . LEU A 1 332 ? 18.790 5.401 -33.949 1.00 57.12 332 LEU A O 1
ATOM 2455 N N . LEU A 1 333 ? 19.932 6.745 -35.340 1.00 54.69 333 LEU A N 1
ATOM 2456 C CA . LEU A 1 333 ? 20.263 7.750 -34.320 1.00 54.69 333 LEU A CA 1
ATOM 2457 C C . LEU A 1 333 ? 19.025 8.492 -33.788 1.00 54.69 333 LEU A C 1
ATOM 2459 O O . LEU A 1 333 ? 18.954 8.769 -32.592 1.00 54.69 333 LEU A O 1
ATOM 2463 N N . ALA A 1 334 ? 18.034 8.774 -34.641 1.00 61.12 334 ALA A N 1
ATOM 2464 C CA . ALA A 1 334 ? 16.783 9.406 -34.211 1.00 61.12 334 ALA A CA 1
ATOM 2465 C C . ALA A 1 334 ? 15.974 8.498 -33.264 1.00 61.12 334 ALA A C 1
ATOM 2467 O O . ALA A 1 334 ? 15.476 8.960 -32.239 1.00 61.12 334 ALA A O 1
ATOM 2468 N N . ILE A 1 335 ? 15.905 7.196 -33.565 1.00 61.69 335 ILE A N 1
ATOM 2469 C CA . ILE A 1 335 ? 15.209 6.200 -32.732 1.00 61.69 335 ILE A CA 1
ATOM 2470 C C . ILE A 1 335 ? 15.865 6.093 -31.344 1.00 61.69 335 ILE A C 1
ATOM 2472 O O . ILE A 1 335 ? 15.166 6.079 -30.330 1.00 61.69 335 ILE A O 1
ATOM 2476 N N . ALA A 1 336 ? 17.202 6.080 -31.283 1.00 60.75 336 ALA A N 1
ATOM 2477 C CA . ALA A 1 336 ? 17.940 6.040 -30.019 1.00 60.75 336 ALA A CA 1
ATOM 2478 C C . ALA A 1 336 ? 17.665 7.268 -29.127 1.00 60.75 336 ALA A C 1
ATOM 2480 O O . ALA A 1 336 ? 17.469 7.115 -27.922 1.00 60.75 336 ALA A O 1
ATOM 2481 N N . ALA A 1 337 ? 17.585 8.469 -29.713 1.00 59.38 337 ALA A N 1
ATOM 2482 C CA . ALA A 1 337 ? 17.301 9.704 -28.976 1.00 59.38 337 ALA A CA 1
ATOM 2483 C C . ALA A 1 337 ? 15.879 9.741 -28.376 1.00 59.38 337 ALA A C 1
ATOM 2485 O O . ALA A 1 337 ? 15.687 10.238 -27.264 1.00 59.38 337 ALA A O 1
ATOM 2486 N N . CYS A 1 338 ? 14.882 9.176 -29.068 1.00 48.62 338 CYS A N 1
ATOM 2487 C CA . CYS A 1 338 ? 13.531 9.038 -28.519 1.00 48.62 338 CYS A CA 1
ATOM 2488 C C . CYS A 1 338 ? 13.491 8.085 -27.313 1.00 48.62 338 CYS A C 1
ATOM 2490 O O . CYS A 1 338 ? 12.844 8.396 -26.315 1.00 48.62 338 CYS A O 1
ATOM 2492 N N . LEU A 1 339 ? 14.217 6.962 -27.364 1.00 49.94 339 LEU A N 1
ATOM 2493 C CA . LEU A 1 339 ? 14.265 5.989 -26.263 1.00 49.94 339 LEU A CA 1
ATOM 2494 C C . LEU A 1 339 ? 14.873 6.579 -24.979 1.00 49.94 339 LEU A C 1
ATOM 2496 O O . LEU A 1 339 ? 14.382 6.296 -23.888 1.00 49.94 339 LEU A O 1
ATOM 2500 N N . THR A 1 340 ? 15.878 7.457 -25.087 1.00 51.56 340 THR A N 1
ATOM 2501 C CA . THR A 1 340 ? 16.485 8.117 -23.914 1.00 51.56 340 THR A CA 1
ATOM 2502 C C . THR A 1 340 ? 15.563 9.090 -23.171 1.00 51.56 340 THR A C 1
ATOM 2504 O O . THR A 1 340 ? 15.833 9.390 -22.013 1.00 51.56 340 THR A O 1
ATOM 2507 N N . LEU A 1 341 ? 14.475 9.569 -23.788 1.00 45.81 341 LEU A N 1
ATOM 2508 C CA . LEU A 1 341 ? 13.530 10.496 -23.146 1.00 45.81 341 LEU A CA 1
ATOM 2509 C C . LEU A 1 341 ? 12.447 9.791 -22.312 1.00 45.81 341 LEU A C 1
ATOM 2511 O O . LEU A 1 341 ? 11.868 10.410 -21.424 1.00 45.81 341 LEU A O 1
ATOM 2515 N N . VAL A 1 342 ? 12.186 8.504 -22.567 1.00 47.66 342 VAL A N 1
ATOM 2516 C CA . VAL A 1 342 ? 11.134 7.731 -21.875 1.00 47.66 342 VAL A CA 1
ATOM 2517 C C . VAL A 1 342 ? 11.605 7.207 -20.508 1.00 47.66 342 VAL A C 1
ATOM 2519 O O . VAL A 1 342 ? 10.799 7.013 -19.605 1.00 47.66 342 VAL A O 1
ATOM 2522 N N . GLY A 1 343 ? 12.916 7.026 -20.313 1.00 39.78 343 GLY A N 1
ATOM 2523 C CA . GLY A 1 343 ? 13.484 6.423 -19.097 1.00 39.78 343 GLY A CA 1
ATOM 2524 C C . GLY A 1 343 ? 13.441 7.277 -17.820 1.00 39.78 343 GLY A C 1
ATOM 2525 O O . GLY A 1 343 ? 13.803 6.783 -16.757 1.00 39.78 343 GLY A O 1
ATOM 2526 N N . CYS A 1 344 ? 13.016 8.543 -17.886 1.00 37.62 344 CYS A N 1
ATOM 2527 C CA . CYS A 1 344 ? 13.076 9.473 -16.748 1.00 37.62 344 CYS A CA 1
ATOM 2528 C C . CYS A 1 344 ? 11.887 9.388 -15.769 1.00 37.62 344 CYS A C 1
ATOM 2530 O O . CYS A 1 344 ? 11.886 10.105 -14.771 1.00 37.62 344 CYS A O 1
ATOM 2532 N N . SER A 1 345 ? 10.875 8.554 -16.032 1.00 36.59 345 SER A N 1
ATOM 2533 C CA . SER A 1 345 ? 9.634 8.510 -15.234 1.00 36.59 345 SER A CA 1
ATOM 2534 C C . SER A 1 345 ? 9.620 7.479 -14.096 1.00 36.59 345 SER A C 1
ATOM 2536 O O . SER A 1 345 ? 8.692 7.485 -13.293 1.00 36.59 345 SER A O 1
ATOM 2538 N N . SER A 1 346 ? 10.621 6.600 -14.000 1.00 41.44 346 SER A N 1
ATOM 2539 C CA . SER A 1 346 ? 10.620 5.452 -13.076 1.00 41.44 346 SER A CA 1
ATOM 2540 C C . SER A 1 346 ? 11.533 5.659 -11.862 1.00 41.44 346 SER A C 1
ATOM 2542 O O . SER A 1 346 ? 12.520 4.948 -11.684 1.00 41.44 346 SER A O 1
ATOM 2544 N N . ALA A 1 347 ? 11.199 6.635 -11.014 1.00 38.16 347 ALA A N 1
ATOM 2545 C CA . ALA A 1 347 ? 11.850 6.841 -9.719 1.00 38.16 347 ALA A CA 1
ATOM 2546 C C . ALA A 1 347 ? 10.825 7.271 -8.656 1.00 38.16 347 ALA A C 1
ATOM 2548 O O . ALA A 1 347 ? 10.451 8.439 -8.588 1.00 38.16 347 ALA A O 1
ATOM 2549 N N . SER A 1 348 ? 10.406 6.325 -7.811 1.00 43.06 348 SER A N 1
ATOM 2550 C CA . SER A 1 348 ? 9.494 6.561 -6.685 1.00 43.06 348 SER A CA 1
ATOM 2551 C C . SER A 1 348 ? 9.939 5.735 -5.482 1.00 43.06 348 SER A C 1
ATOM 2553 O O . SER A 1 348 ? 9.903 4.510 -5.524 1.00 43.06 348 SER A O 1
ATOM 2555 N N . GLY A 1 349 ? 10.363 6.417 -4.419 1.00 36.06 349 GLY A N 1
ATOM 2556 C CA . GLY A 1 349 ? 10.770 5.825 -3.144 1.00 36.06 349 GLY A CA 1
ATOM 2557 C C . GLY A 1 349 ? 10.085 6.554 -1.995 1.00 36.06 349 GLY A C 1
ATOM 2558 O O . GLY A 1 349 ? 10.715 7.346 -1.302 1.00 36.06 349 GLY A O 1
ATOM 2559 N N . ALA A 1 350 ? 8.778 6.339 -1.848 1.00 34.81 350 ALA A N 1
ATOM 2560 C CA . ALA A 1 350 ? 7.960 6.918 -0.788 1.00 34.81 350 ALA A CA 1
ATOM 2561 C C . ALA A 1 350 ? 6.975 5.852 -0.290 1.00 34.81 350 ALA A C 1
ATOM 2563 O O . ALA A 1 350 ? 6.081 5.434 -1.023 1.00 34.81 350 ALA A O 1
ATOM 2564 N N . ASN A 1 351 ? 7.157 5.397 0.951 1.00 42.12 351 ASN A N 1
ATOM 2565 C CA . ASN A 1 351 ? 6.342 4.337 1.545 1.00 42.12 351 ASN A CA 1
ATOM 2566 C C . ASN A 1 351 ? 5.026 4.911 2.088 1.00 42.12 351 ASN A C 1
ATOM 2568 O O . ASN A 1 351 ? 4.882 5.148 3.284 1.00 42.12 351 ASN A O 1
ATOM 2572 N N . GLY A 1 352 ? 4.084 5.147 1.179 1.00 49.09 352 GLY A N 1
ATOM 2573 C CA . GLY A 1 352 ? 2.718 5.570 1.470 1.00 49.09 352 GLY A CA 1
ATOM 2574 C C . GLY A 1 352 ? 1.972 5.831 0.167 1.00 49.09 352 GLY A C 1
ATOM 2575 O O . GLY A 1 352 ? 2.418 6.641 -0.645 1.00 49.09 352 GLY A O 1
ATOM 2576 N N . GLY A 1 353 ? 0.861 5.128 -0.055 1.00 57.81 353 GLY A N 1
ATOM 2577 C CA . GLY A 1 353 ? 0.074 5.253 -1.276 1.00 57.81 353 GLY A CA 1
ATOM 2578 C C . GLY A 1 353 ? -0.492 6.662 -1.411 1.00 57.81 353 GLY A C 1
ATOM 2579 O O . GLY A 1 353 ? -1.260 7.108 -0.558 1.00 57.81 353 GLY A O 1
ATOM 2580 N N . LEU A 1 354 ? -0.118 7.374 -2.477 1.00 68.19 354 LEU A N 1
ATOM 2581 C CA . LEU A 1 354 ? -0.496 8.775 -2.657 1.00 68.19 354 LEU A CA 1
ATOM 2582 C C . LEU A 1 354 ? -1.999 8.872 -2.951 1.00 68.19 354 LEU A C 1
ATOM 2584 O O . LEU A 1 354 ? -2.420 8.661 -4.091 1.00 68.19 354 LEU A O 1
ATOM 2588 N N . VAL A 1 355 ? -2.795 9.211 -1.935 1.00 81.06 355 VAL A N 1
ATOM 2589 C CA . VAL A 1 355 ? -4.236 9.433 -2.087 1.00 81.06 355 VAL A CA 1
ATOM 2590 C C . VAL A 1 355 ? -4.485 10.759 -2.805 1.00 81.06 355 VAL A C 1
ATOM 2592 O O . VAL A 1 355 ? -4.002 11.815 -2.394 1.00 81.06 355 VAL A O 1
ATOM 2595 N N . ARG A 1 356 ? -5.274 10.715 -3.876 1.00 83.38 356 ARG A N 1
ATOM 2596 C CA . ARG A 1 356 ? -5.694 11.872 -4.674 1.00 83.38 356 ARG A CA 1
ATOM 2597 C C . ARG A 1 356 ? -7.215 11.938 -4.684 1.00 83.38 356 ARG A C 1
ATOM 2599 O O . ARG A 1 356 ? -7.866 10.906 -4.819 1.00 83.38 356 ARG A O 1
ATOM 2606 N N . VAL A 1 357 ? -7.776 13.140 -4.580 1.00 85.19 357 VAL A N 1
ATOM 2607 C CA . VAL A 1 357 ? -9.195 13.382 -4.888 1.00 85.19 357 VAL A CA 1
ATOM 2608 C C . VAL A 1 357 ? -9.328 13.568 -6.397 1.00 85.19 357 VAL A C 1
ATOM 2610 O O . VAL A 1 357 ? -8.496 14.241 -7.010 1.00 85.19 357 VAL A O 1
ATOM 2613 N N . GLU A 1 358 ? -10.352 12.969 -6.996 1.00 88.88 358 GLU A N 1
ATOM 2614 C CA . GLU A 1 358 ? -10.634 13.048 -8.429 1.00 88.88 358 GLU A CA 1
ATOM 2615 C C . GLU A 1 358 ? -12.121 13.350 -8.691 1.00 88.88 358 GLU A C 1
ATOM 2617 O O . GLU A 1 358 ? -12.989 13.105 -7.854 1.00 88.88 358 GLU A O 1
ATOM 2622 N N . ASP A 1 359 ? -12.403 13.908 -9.868 1.00 91.19 359 ASP A N 1
ATOM 2623 C CA . ASP A 1 359 ? -13.756 14.137 -10.383 1.00 91.19 359 ASP A CA 1
ATOM 2624 C C . ASP A 1 359 ? -13.744 13.911 -11.901 1.00 91.19 359 ASP A C 1
ATOM 2626 O O . ASP A 1 359 ? -13.598 14.834 -12.704 1.00 91.19 359 ASP A O 1
ATOM 2630 N N . ARG A 1 360 ? -13.764 12.635 -12.303 1.00 93.94 360 ARG A N 1
ATOM 2631 C CA . ARG A 1 360 ? -13.796 12.218 -13.715 1.00 93.94 360 ARG A CA 1
ATOM 2632 C C . ARG A 1 360 ? -14.540 10.892 -13.887 1.00 93.94 360 ARG A C 1
ATOM 2634 O O . ARG A 1 360 ? -14.492 10.058 -12.981 1.00 93.94 360 ARG A O 1
ATOM 2641 N N . PRO A 1 361 ? -15.190 10.640 -15.035 1.00 95.06 361 PRO A N 1
ATOM 2642 C CA . PRO A 1 361 ? -15.807 9.345 -15.299 1.00 95.06 361 PRO A CA 1
ATOM 2643 C C . PRO A 1 361 ? -14.766 8.217 -15.286 1.00 95.06 361 PRO A C 1
ATOM 2645 O O . PRO A 1 361 ? -13.645 8.377 -15.777 1.00 95.06 361 PRO A O 1
ATOM 2648 N N . LEU A 1 362 ? -15.163 7.057 -14.764 1.00 96.12 362 LEU A N 1
ATOM 2649 C CA . LEU A 1 362 ? -14.436 5.806 -14.940 1.00 96.12 362 LEU A CA 1
ATOM 2650 C C . LEU A 1 362 ? -14.387 5.468 -16.446 1.00 96.12 362 LEU A C 1
ATOM 2652 O O . LEU A 1 362 ? -15.445 5.455 -17.086 1.00 96.12 362 LEU A O 1
ATOM 2656 N N . PRO A 1 363 ? -13.204 5.180 -17.021 1.00 95.00 363 PRO A N 1
ATOM 2657 C CA . PRO A 1 363 ? -13.077 4.679 -18.387 1.00 95.00 363 PRO A CA 1
ATOM 2658 C C . PRO A 1 363 ? -13.872 3.388 -18.622 1.00 95.00 363 PRO A C 1
ATOM 2660 O O . PRO A 1 363 ? -14.225 2.668 -17.685 1.00 95.00 363 PRO A O 1
ATOM 2663 N N . THR A 1 364 ? -14.098 3.041 -19.889 1.00 93.19 364 THR A N 1
ATOM 2664 C CA . THR A 1 364 ? -14.651 1.730 -20.247 1.00 93.19 364 THR A CA 1
ATOM 2665 C C . THR A 1 364 ? -13.628 0.636 -19.940 1.00 93.19 364 THR A C 1
ATOM 2667 O O . THR A 1 364 ? -12.719 0.384 -20.727 1.00 93.19 364 THR A O 1
ATOM 2670 N N . LEU A 1 365 ? -13.782 -0.011 -18.784 1.00 95.88 365 LEU A N 1
ATOM 2671 C CA . LEU A 1 365 ? -13.055 -1.224 -18.422 1.00 95.88 365 LEU A CA 1
ATOM 2672 C C . LEU A 1 365 ? -13.899 -2.441 -18.801 1.00 95.88 365 LEU A C 1
ATOM 2674 O O . LEU A 1 365 ? -14.907 -2.723 -18.151 1.00 95.88 365 LEU A O 1
ATOM 2678 N N . GLU A 1 366 ? -13.481 -3.165 -19.831 1.00 94.69 366 GLU A N 1
ATOM 2679 C CA . GLU A 1 366 ? -14.107 -4.413 -20.265 1.00 94.69 366 GLU A CA 1
ATOM 2680 C C . GLU A 1 366 ? -13.073 -5.379 -20.851 1.00 94.69 366 GLU A C 1
ATOM 2682 O O . GLU A 1 366 ? -12.002 -4.963 -21.297 1.00 94.69 366 GLU A O 1
ATOM 2687 N N . GLY A 1 367 ? -13.373 -6.677 -20.817 1.00 94.06 367 GLY A N 1
ATOM 2688 C CA . GLY A 1 367 ? -12.486 -7.712 -21.337 1.00 94.06 367 GLY A CA 1
ATOM 2689 C C . GLY A 1 367 ? -12.904 -9.125 -20.934 1.00 94.06 367 GLY A C 1
ATOM 2690 O O . GLY A 1 367 ? -14.050 -9.382 -20.560 1.00 94.06 367 GLY A O 1
ATOM 2691 N N . LYS A 1 368 ? -11.946 -10.050 -21.011 1.00 95.94 368 LYS A N 1
ATOM 2692 C CA . LYS A 1 368 ? -12.060 -11.415 -20.484 1.00 95.94 368 LYS A CA 1
ATOM 2693 C C . LYS A 1 368 ? -11.741 -11.397 -18.986 1.00 95.94 368 LYS A C 1
ATOM 2695 O O . LYS A 1 368 ? -10.750 -10.801 -18.578 1.00 95.94 368 LYS A O 1
ATOM 2700 N N . GLY A 1 369 ? -12.571 -12.031 -18.169 1.00 96.31 369 GLY A N 1
ATOM 2701 C CA . GLY A 1 369 ? -12.273 -12.318 -16.770 1.00 96.31 369 GLY A CA 1
ATOM 2702 C C . GLY A 1 369 ? -11.295 -13.487 -16.627 1.00 96.31 369 GLY A C 1
ATOM 2703 O O . GLY A 1 369 ? -11.168 -14.316 -17.531 1.00 96.31 369 GLY A O 1
ATOM 2704 N N . LEU A 1 370 ? -10.629 -13.589 -15.473 1.00 95.38 370 LEU A N 1
ATOM 2705 C CA . LEU A 1 370 ? -9.723 -14.709 -15.152 1.00 95.38 370 LEU A CA 1
ATOM 2706 C C . LEU A 1 370 ? -10.390 -16.098 -15.200 1.00 95.38 370 LEU A C 1
ATOM 2708 O O . LEU A 1 370 ? -9.710 -17.105 -15.384 1.00 95.38 370 LEU A O 1
ATOM 2712 N N . ASP A 1 371 ? -11.710 -16.160 -15.039 1.00 92.50 371 ASP A N 1
ATOM 2713 C CA . ASP A 1 371 ? -12.543 -17.361 -15.175 1.00 92.50 371 ASP A CA 1
ATOM 2714 C C . ASP A 1 371 ? -12.883 -17.715 -16.639 1.00 92.50 371 ASP A C 1
ATOM 2716 O O . ASP A 1 371 ? -13.388 -18.803 -16.917 1.00 92.50 371 ASP A O 1
ATOM 2720 N N . GLY A 1 372 ? -12.592 -16.814 -17.580 1.00 93.44 372 GLY A N 1
ATOM 2721 C CA . GLY A 1 372 ? -12.939 -16.916 -18.994 1.00 93.44 372 GLY A CA 1
ATOM 2722 C C . GLY A 1 372 ? -14.255 -16.247 -19.396 1.00 93.44 372 GLY A C 1
ATOM 2723 O O . GLY A 1 372 ? -14.549 -16.206 -20.592 1.00 93.44 372 GLY A O 1
ATOM 2724 N N . ALA A 1 373 ? -15.031 -15.704 -18.455 1.00 94.81 373 ALA A N 1
ATOM 2725 C CA . ALA A 1 373 ? -16.292 -15.028 -18.754 1.00 94.81 373 ALA A CA 1
ATOM 2726 C C . ALA A 1 373 ? -16.069 -13.585 -19.261 1.00 94.81 373 ALA A C 1
ATOM 2728 O O . ALA A 1 373 ? -15.079 -12.949 -18.898 1.00 94.81 373 ALA A O 1
ATOM 2729 N N . PRO A 1 374 ? -16.975 -13.011 -20.076 1.00 96.62 374 PRO A N 1
ATOM 2730 C CA . PRO A 1 374 ? -16.959 -11.579 -20.372 1.00 96.62 374 PRO A CA 1
ATOM 2731 C C . PRO A 1 374 ? -17.220 -10.752 -19.106 1.00 96.62 374 PRO A C 1
ATOM 2733 O O . PRO A 1 374 ? -18.192 -10.998 -18.390 1.00 96.62 374 PRO A O 1
ATOM 2736 N N . LEU A 1 375 ? -16.380 -9.751 -18.847 1.00 97.19 375 LEU A N 1
ATOM 2737 C CA . LEU A 1 375 ? -16.418 -8.927 -17.639 1.00 97.19 375 LEU A CA 1
ATOM 2738 C C . LEU A 1 375 ? -16.301 -7.441 -18.001 1.00 97.19 375 LEU A C 1
ATOM 2740 O O . LEU A 1 375 ? -15.466 -7.058 -18.817 1.00 97.19 375 LEU A O 1
ATOM 2744 N N . SER A 1 376 ? -17.131 -6.595 -17.389 1.00 96.31 376 SER A N 1
ATOM 2745 C CA . SER A 1 376 ? -17.138 -5.144 -17.612 1.00 96.31 376 SER A CA 1
ATOM 2746 C C . SER A 1 376 ? -17.477 -4.391 -16.329 1.00 96.31 376 SER A C 1
ATOM 2748 O O . SER A 1 376 ? -18.374 -4.794 -15.585 1.00 96.31 376 SER A O 1
ATOM 2750 N N . ALA A 1 377 ? -16.816 -3.255 -16.093 1.00 95.81 377 ALA A N 1
ATOM 2751 C CA . ALA A 1 377 ? -17.121 -2.368 -14.971 1.00 95.81 377 ALA A CA 1
ATOM 2752 C C . ALA A 1 377 ? -18.563 -1.821 -15.014 1.00 95.81 377 ALA A C 1
ATOM 2754 O O . ALA A 1 377 ? -19.128 -1.476 -13.974 1.00 95.81 377 ALA A O 1
ATOM 2755 N N . ALA A 1 378 ? -19.197 -1.799 -16.193 1.00 94.44 378 ALA A N 1
ATOM 2756 C CA . ALA A 1 378 ? -20.597 -1.408 -16.347 1.00 94.44 378 ALA A CA 1
ATOM 2757 C C . ALA A 1 378 ? -21.569 -2.305 -15.551 1.00 94.44 378 ALA A C 1
ATOM 2759 O O . ALA A 1 378 ? -22.621 -1.829 -15.127 1.00 94.44 378 ALA A O 1
ATOM 2760 N N . ALA A 1 379 ? -21.202 -3.563 -15.270 1.00 94.38 379 ALA A N 1
ATOM 2761 C CA . ALA A 1 379 ? -22.013 -4.492 -14.477 1.00 94.38 379 ALA A CA 1
ATOM 2762 C C . ALA A 1 379 ? -22.153 -4.097 -12.989 1.00 94.38 379 ALA A C 1
ATOM 2764 O O . ALA A 1 379 ? -23.005 -4.642 -12.289 1.00 94.38 379 ALA A O 1
ATOM 2765 N N . PHE A 1 380 ? -21.343 -3.150 -12.498 1.00 94.75 380 PHE A N 1
ATOM 2766 C CA . PHE A 1 380 ? -21.356 -2.692 -11.102 1.00 94.75 380 PHE A CA 1
ATOM 2767 C C . PHE A 1 380 ? -22.001 -1.308 -10.908 1.00 94.75 380 PHE A C 1
ATOM 2769 O O . PHE A 1 380 ? -21.968 -0.768 -9.802 1.00 94.75 380 PHE A O 1
ATOM 2776 N N . ARG A 1 381 ? -22.605 -0.727 -11.956 1.00 91.88 381 ARG A N 1
ATOM 2777 C CA . ARG A 1 381 ? -23.322 0.560 -11.888 1.00 91.88 381 ARG A CA 1
ATOM 2778 C C . ARG A 1 381 ? -24.386 0.556 -10.781 1.00 91.88 381 ARG A C 1
ATOM 2780 O O . ARG A 1 381 ? -25.039 -0.457 -10.539 1.00 91.88 381 ARG A O 1
ATOM 2787 N N . GLY A 1 382 ? -24.543 1.684 -10.086 1.00 93.75 382 GLY A N 1
ATOM 2788 C CA . GLY A 1 382 ? -25.407 1.795 -8.904 1.00 93.75 382 GLY A CA 1
ATOM 2789 C C . GLY A 1 382 ? -24.771 1.319 -7.587 1.00 93.75 382 GLY A C 1
ATOM 2790 O O . GLY A 1 382 ? -25.334 1.574 -6.522 1.00 93.75 382 GLY A O 1
ATOM 2791 N N . LYS A 1 383 ? -23.590 0.684 -7.620 1.00 96.44 383 LYS A N 1
ATOM 2792 C CA . LYS A 1 383 ? -22.759 0.386 -6.440 1.00 96.44 383 LYS A CA 1
ATOM 2793 C C . LYS A 1 383 ? -21.547 1.311 -6.397 1.00 96.44 383 LYS A C 1
ATOM 2795 O O . LYS A 1 383 ? -21.087 1.768 -7.436 1.00 96.44 383 LYS A O 1
ATOM 2800 N N . VAL A 1 384 ? -20.999 1.537 -5.204 1.00 97.56 384 VAL A N 1
ATOM 2801 C CA . VAL A 1 384 ? -19.631 2.070 -5.089 1.00 97.56 384 VAL A CA 1
ATOM 2802 C C . VAL A 1 384 ? -18.682 0.977 -5.578 1.00 97.56 384 VAL A C 1
ATOM 2804 O O . VAL A 1 384 ? -18.786 -0.160 -5.121 1.00 97.56 384 VAL A O 1
ATOM 2807 N N . LEU A 1 385 ? -17.795 1.282 -6.520 1.00 98.12 385 LEU A N 1
ATOM 2808 C CA . LEU A 1 385 ? -16.877 0.308 -7.110 1.00 98.12 385 LEU A CA 1
ATOM 2809 C C . LEU A 1 385 ? -15.439 0.627 -6.702 1.00 98.12 385 LEU A C 1
ATOM 2811 O O . LEU A 1 385 ? -14.956 1.734 -6.922 1.00 98.12 385 LEU A O 1
ATOM 2815 N N . VAL A 1 386 ? -14.741 -0.359 -6.145 1.00 97.56 386 VAL A N 1
ATOM 2816 C CA . VAL A 1 386 ? -13.297 -0.297 -5.908 1.00 97.56 386 VAL A CA 1
ATOM 2817 C C . VAL A 1 386 ? -12.592 -1.056 -7.026 1.00 97.56 386 VAL A C 1
ATOM 2819 O O . VAL A 1 386 ? -12.727 -2.276 -7.135 1.00 97.56 386 VAL A O 1
ATOM 2822 N N . VAL A 1 387 ? -11.844 -0.340 -7.861 1.00 97.44 387 VAL A N 1
ATOM 2823 C CA . VAL A 1 387 ? -11.000 -0.936 -8.902 1.00 97.44 387 VAL A CA 1
ATOM 2824 C C . VAL A 1 387 ? -9.584 -1.086 -8.356 1.00 97.44 387 VAL A C 1
ATOM 2826 O O . VAL A 1 387 ? -8.982 -0.097 -7.941 1.00 97.44 387 VAL A O 1
ATOM 2829 N N . SER A 1 388 ? -9.057 -2.308 -8.356 1.00 95.31 388 SER A N 1
ATOM 2830 C CA . SER A 1 388 ? -7.693 -2.631 -7.919 1.00 95.31 388 SER A CA 1
ATOM 2831 C C . SER A 1 388 ? -6.860 -3.085 -9.114 1.00 95.31 388 SER A C 1
ATOM 2833 O O . SER A 1 388 ? -7.213 -4.058 -9.779 1.00 95.31 388 SER A O 1
ATOM 2835 N N . VAL A 1 389 ? -5.768 -2.383 -9.409 1.00 96.12 389 VAL A N 1
ATOM 2836 C CA . VAL A 1 389 ? -4.818 -2.742 -10.467 1.00 96.12 389 VAL A CA 1
ATOM 2837 C C . VAL A 1 389 ? -3.642 -3.477 -9.824 1.00 96.12 389 VAL A C 1
ATOM 2839 O O . VAL A 1 389 ? -2.928 -2.897 -9.000 1.00 96.12 389 VAL A O 1
ATOM 2842 N N . TRP A 1 390 ? -3.460 -4.753 -10.174 1.00 95.00 390 TRP A N 1
ATOM 2843 C CA . TRP A 1 390 ? -2.542 -5.672 -9.489 1.00 95.00 390 TRP A CA 1
ATOM 2844 C C . TRP A 1 390 ? -1.920 -6.700 -10.445 1.00 95.00 390 TRP A C 1
ATOM 2846 O O . TRP A 1 390 ? -2.526 -7.072 -11.448 1.00 95.00 390 TRP A O 1
ATOM 2856 N N . ALA A 1 391 ? -0.731 -7.208 -10.114 1.00 94.19 391 ALA A N 1
ATOM 2857 C CA . ALA A 1 391 ? -0.069 -8.276 -10.868 1.00 94.19 391 ALA A CA 1
ATOM 2858 C C . ALA A 1 391 ? 0.662 -9.262 -9.945 1.00 94.19 391 ALA A C 1
ATOM 2860 O O . ALA A 1 391 ? 1.082 -8.889 -8.849 1.00 94.19 391 ALA A O 1
ATOM 2861 N N . THR A 1 392 ? 0.849 -10.510 -10.379 1.00 91.25 392 THR A N 1
ATOM 2862 C CA . THR A 1 392 ? 1.491 -11.568 -9.571 1.00 91.25 392 THR A CA 1
ATOM 2863 C C . THR A 1 392 ? 2.967 -11.305 -9.277 1.00 91.25 392 THR A C 1
ATOM 2865 O O . THR A 1 392 ? 3.492 -11.788 -8.278 1.00 91.25 392 THR A O 1
ATOM 2868 N N . TRP A 1 393 ? 3.630 -10.512 -10.120 1.00 84.88 393 TRP A N 1
ATOM 2869 C CA . TRP A 1 393 ? 5.027 -10.093 -9.978 1.00 84.88 393 TRP A CA 1
ATOM 2870 C C . TRP A 1 393 ? 5.212 -8.824 -9.123 1.00 84.88 393 TRP A C 1
ATOM 2872 O O . TRP A 1 393 ? 6.340 -8.383 -8.906 1.00 84.88 393 TRP A O 1
ATOM 2882 N N . CYS A 1 394 ? 4.125 -8.226 -8.630 1.00 86.38 394 CYS A N 1
ATOM 2883 C CA . CYS A 1 394 ? 4.141 -7.017 -7.809 1.00 86.38 394 CYS A CA 1
ATOM 2884 C C . CYS A 1 394 ? 4.149 -7.376 -6.309 1.00 86.38 394 CYS A C 1
ATOM 2886 O O . CYS A 1 394 ? 3.119 -7.730 -5.736 1.00 86.38 394 CYS A O 1
ATOM 2888 N N . LEU A 1 395 ? 5.309 -7.249 -5.653 1.00 86.50 395 LEU A N 1
ATOM 2889 C CA . LEU A 1 395 ? 5.487 -7.605 -4.234 1.00 86.50 395 LEU A CA 1
ATOM 2890 C C . LEU A 1 395 ? 4.604 -6.772 -3.285 1.00 86.50 395 LEU A C 1
ATOM 2892 O O . LEU A 1 395 ? 4.049 -7.301 -2.324 1.00 86.50 395 LEU A O 1
ATOM 2896 N N . ASP A 1 396 ? 4.431 -5.480 -3.570 1.00 81.94 396 ASP A N 1
ATOM 2897 C CA . ASP A 1 396 ? 3.520 -4.614 -2.813 1.00 81.94 396 ASP A CA 1
ATOM 2898 C C . ASP A 1 396 ? 2.050 -5.037 -2.988 1.00 81.94 396 ASP A C 1
ATOM 2900 O O . ASP A 1 396 ? 1.273 -4.983 -2.040 1.00 81.94 396 ASP A O 1
ATOM 2904 N N . CYS A 1 397 ? 1.678 -5.550 -4.165 1.00 89.00 397 CYS A N 1
ATOM 2905 C CA . CYS A 1 397 ? 0.350 -6.105 -4.418 1.00 89.00 397 CYS A CA 1
ATOM 2906 C C . CYS A 1 397 ? 0.123 -7.409 -3.628 1.00 89.00 397 CYS A C 1
ATOM 2908 O O . CYS A 1 397 ? -0.966 -7.615 -3.096 1.00 89.00 397 CYS A O 1
ATOM 2910 N N . GLU A 1 398 ? 1.141 -8.275 -3.505 1.00 89.44 398 GLU A N 1
ATOM 2911 C CA . GLU A 1 398 ? 1.080 -9.469 -2.641 1.00 89.44 398 GLU A CA 1
ATOM 2912 C C . GLU A 1 398 ? 0.916 -9.092 -1.156 1.00 89.44 398 GLU A C 1
ATOM 2914 O O . GLU A 1 398 ? 0.118 -9.721 -0.456 1.00 89.44 398 GLU A O 1
ATOM 2919 N N . ARG A 1 399 ? 1.606 -8.044 -0.679 1.00 86.00 399 ARG A N 1
ATOM 2920 C CA . ARG A 1 399 ? 1.467 -7.546 0.704 1.00 86.00 399 ARG A CA 1
ATOM 2921 C C . ARG A 1 399 ? 0.072 -6.985 0.992 1.00 86.00 399 ARG A C 1
ATOM 2923 O O . ARG A 1 399 ? -0.481 -7.247 2.060 1.00 86.00 399 ARG A O 1
ATOM 2930 N N . ASP A 1 400 ? -0.485 -6.215 0.063 1.00 85.44 400 ASP A N 1
ATOM 2931 C CA . ASP A 1 400 ? -1.759 -5.514 0.245 1.00 85.44 400 ASP A CA 1
ATOM 2932 C C . ASP A 1 400 ? -2.985 -6.443 0.128 1.00 85.44 400 ASP A C 1
ATOM 2934 O O . ASP A 1 400 ? -4.026 -6.183 0.746 1.00 85.44 400 ASP A O 1
ATOM 2938 N N . GLN A 1 401 ? -2.890 -7.535 -0.643 1.00 92.38 401 GLN A N 1
ATOM 2939 C CA . GLN A 1 401 ? -4.056 -8.348 -1.009 1.00 92.38 401 GLN A CA 1
ATOM 2940 C C . GLN A 1 401 ? -4.864 -8.916 0.179 1.00 92.38 401 GLN A C 1
ATOM 2942 O O . GLN A 1 401 ? -6.097 -8.852 0.127 1.00 92.38 401 GLN A O 1
ATOM 2947 N N . PRO A 1 402 ? -4.265 -9.415 1.281 1.00 92.06 402 PRO A N 1
ATOM 2948 C CA . PRO A 1 402 ? -5.034 -9.850 2.450 1.00 92.06 402 PRO A CA 1
ATOM 2949 C C . PRO A 1 402 ? -5.890 -8.732 3.070 1.00 92.06 402 PRO A C 1
ATOM 2951 O O . PRO A 1 402 ? -6.970 -9.005 3.597 1.00 92.06 402 PRO A O 1
ATOM 2954 N N . GLY A 1 403 ? -5.441 -7.473 2.987 1.00 90.00 403 GLY A N 1
ATOM 2955 C CA . GLY A 1 403 ? -6.225 -6.305 3.395 1.00 90.00 403 GLY A CA 1
ATOM 2956 C C . GLY A 1 403 ? -7.398 -6.051 2.447 1.00 90.00 403 GLY A C 1
ATOM 2957 O O . GLY A 1 403 ? -8.532 -5.893 2.900 1.00 90.00 403 GLY A O 1
ATOM 2958 N N . PHE A 1 404 ? -7.159 -6.117 1.133 1.00 92.56 404 PHE A N 1
ATOM 2959 C CA . PHE A 1 404 ? -8.213 -6.020 0.116 1.00 92.56 404 PHE A CA 1
ATOM 2960 C C . PHE A 1 404 ? -9.331 -7.046 0.313 1.00 92.56 404 PHE A C 1
ATOM 2962 O O . PHE A 1 404 ? -10.504 -6.688 0.219 1.00 92.56 404 PHE A O 1
ATOM 2969 N N . VAL A 1 405 ? -8.999 -8.299 0.634 1.00 94.75 405 VAL A N 1
ATOM 2970 C CA . VAL A 1 405 ? -10.001 -9.349 0.888 1.00 94.75 405 VAL A CA 1
ATOM 2971 C C . VAL A 1 405 ? -10.824 -9.062 2.144 1.00 94.75 405 VAL A C 1
ATOM 2973 O O . VAL A 1 405 ? -12.053 -9.174 2.107 1.00 94.75 405 VAL A O 1
ATOM 2976 N N . ARG A 1 406 ? -10.191 -8.607 3.236 1.00 94.75 406 ARG A N 1
ATOM 2977 C CA . ARG A 1 406 ? -10.905 -8.216 4.465 1.00 94.75 406 ARG A CA 1
ATOM 2978 C C . ARG A 1 406 ? -11.835 -7.021 4.245 1.00 94.75 406 ARG A C 1
ATOM 2980 O O . ARG A 1 406 ? -12.967 -7.045 4.729 1.00 94.75 406 ARG A O 1
ATOM 2987 N N . VAL A 1 407 ? -11.411 -6.011 3.482 1.00 95.06 407 VAL A N 1
ATOM 2988 C CA . VAL A 1 407 ? -12.266 -4.864 3.131 1.00 95.06 407 VAL A CA 1
ATOM 2989 C C . VAL A 1 407 ? -13.394 -5.297 2.185 1.00 95.06 407 VAL A C 1
ATOM 2991 O O . VAL A 1 407 ? -14.553 -4.995 2.460 1.00 95.06 407 VAL A O 1
ATOM 2994 N N . ALA A 1 408 ? -13.116 -6.072 1.134 1.00 95.44 408 ALA A N 1
ATOM 2995 C CA . ALA A 1 408 ? -14.150 -6.578 0.228 1.00 95.44 408 ALA A CA 1
ATOM 2996 C C . ALA A 1 408 ? -15.238 -7.372 0.978 1.00 95.44 408 ALA A C 1
ATOM 2998 O O . ALA A 1 408 ? -16.427 -7.109 0.790 1.00 95.44 408 ALA A O 1
ATOM 2999 N N . GLY A 1 409 ? -14.850 -8.255 1.908 1.00 94.88 409 GLY A N 1
ATOM 3000 C CA . GLY A 1 409 ? -15.785 -8.962 2.791 1.00 94.88 409 GLY A CA 1
ATOM 3001 C C . GLY A 1 409 ? -16.593 -8.026 3.703 1.00 94.88 409 GLY A C 1
ATOM 3002 O O . GLY A 1 409 ? -17.815 -8.149 3.784 1.00 94.88 409 GLY A O 1
ATOM 3003 N N . ARG A 1 410 ? -15.940 -7.037 4.334 1.00 95.00 410 ARG A N 1
ATOM 3004 C CA . ARG A 1 410 ? -16.566 -6.023 5.217 1.00 95.00 410 ARG A CA 1
ATOM 3005 C C . ARG A 1 410 ? -17.618 -5.157 4.504 1.00 95.00 410 ARG A C 1
ATOM 3007 O O . ARG A 1 410 ? -18.516 -4.625 5.162 1.00 95.00 410 ARG A O 1
ATOM 3014 N N . TYR A 1 411 ? -17.502 -4.992 3.185 1.00 96.06 411 TYR A N 1
ATOM 3015 C CA . TYR A 1 411 ? -18.325 -4.077 2.387 1.00 96.06 411 TYR A CA 1
ATOM 3016 C C . TYR A 1 411 ? -19.278 -4.751 1.382 1.00 96.06 411 TYR A C 1
ATOM 3018 O O . TYR A 1 411 ? -20.158 -4.069 0.853 1.00 96.06 411 TYR A O 1
ATOM 3026 N N . ALA A 1 412 ? -19.191 -6.069 1.166 1.00 91.00 412 ALA A N 1
ATOM 3027 C CA . ALA A 1 412 ? -20.014 -6.803 0.192 1.00 91.00 412 ALA A CA 1
ATOM 3028 C C . ALA A 1 412 ? -21.538 -6.602 0.358 1.00 91.00 412 ALA A C 1
ATOM 3030 O O . ALA A 1 412 ? -22.269 -6.520 -0.629 1.00 91.00 412 ALA A O 1
ATOM 3031 N N . SER A 1 413 ? -22.025 -6.476 1.597 1.00 92.50 413 SER A N 1
ATOM 3032 C CA . SER A 1 413 ? -23.441 -6.222 1.915 1.00 92.50 413 SER A CA 1
ATOM 3033 C C . SER A 1 413 ? -23.834 -4.736 1.928 1.00 92.50 413 SER A C 1
ATOM 3035 O O . SER A 1 413 ? -25.020 -4.422 2.004 1.00 92.50 413 SER A O 1
ATOM 3037 N N . LYS A 1 414 ? -22.872 -3.808 1.828 1.00 94.31 414 LYS A N 1
ATOM 3038 C CA . LYS A 1 414 ? -23.075 -2.352 1.976 1.00 94.31 414 LYS A CA 1
ATOM 3039 C C . LYS A 1 414 ? -23.296 -1.607 0.648 1.00 94.31 414 LYS A C 1
ATOM 3041 O O . LYS A 1 414 ? -23.165 -0.388 0.592 1.00 94.31 414 LYS A O 1
ATOM 3046 N N . GLY A 1 415 ? -23.599 -2.319 -0.440 1.00 93.62 415 GLY A N 1
ATOM 3047 C CA . GLY A 1 415 ? -23.742 -1.709 -1.771 1.00 93.62 415 GLY A CA 1
ATOM 3048 C C . GLY A 1 415 ? -22.408 -1.296 -2.408 1.00 93.62 415 GLY A C 1
ATOM 3049 O O . GLY A 1 415 ? -22.376 -0.371 -3.221 1.00 93.62 415 GLY A O 1
ATOM 3050 N N . VAL A 1 416 ? -21.323 -1.982 -2.041 1.00 97.69 416 VAL A N 1
ATOM 3051 C CA . VAL A 1 416 ? -19.989 -1.844 -2.640 1.00 97.69 416 VAL A CA 1
ATOM 3052 C C . VAL A 1 416 ? -19.692 -3.075 -3.501 1.00 97.69 416 VAL A C 1
ATOM 3054 O O . VAL A 1 416 ? -20.186 -4.171 -3.230 1.00 97.69 416 VAL A O 1
ATOM 3057 N N . ALA A 1 417 ? -18.889 -2.902 -4.542 1.00 97.31 417 ALA A N 1
ATOM 3058 C CA . ALA A 1 417 ? -18.292 -3.972 -5.325 1.00 97.31 417 ALA A CA 1
ATOM 3059 C C . ALA A 1 417 ? -16.783 -3.751 -5.467 1.00 97.31 417 ALA A C 1
ATOM 3061 O O . ALA A 1 417 ? -16.293 -2.630 -5.338 1.00 97.31 417 ALA A O 1
ATOM 3062 N N . PHE A 1 418 ? -16.059 -4.827 -5.756 1.00 97.44 418 PHE A N 1
ATOM 3063 C CA . PHE A 1 418 ? -14.636 -4.802 -6.076 1.00 97.44 418 PHE A CA 1
ATOM 3064 C C . PHE A 1 418 ? -14.434 -5.396 -7.474 1.00 97.44 418 PHE A C 1
ATOM 3066 O O . PHE A 1 418 ? -15.176 -6.292 -7.882 1.00 97.44 418 PHE A O 1
ATOM 3073 N N . LEU A 1 419 ? -13.440 -4.888 -8.199 1.00 97.81 419 LEU A N 1
ATOM 3074 C CA . LEU A 1 419 ? -13.044 -5.355 -9.525 1.00 97.81 419 LEU A CA 1
ATOM 3075 C C . LEU A 1 419 ? -11.524 -5.275 -9.647 1.00 97.81 419 LEU A C 1
ATOM 3077 O O . LEU A 1 419 ? -10.942 -4.205 -9.475 1.00 97.81 419 LEU A O 1
ATOM 3081 N N . GLY A 1 420 ? -10.877 -6.390 -9.968 1.00 97.25 420 GLY A N 1
ATOM 3082 C CA . GLY A 1 420 ? -9.466 -6.371 -10.333 1.00 97.25 420 GLY A CA 1
ATOM 3083 C C . GLY A 1 420 ? -9.248 -5.999 -11.801 1.00 97.25 420 GLY A C 1
ATOM 3084 O O . GLY A 1 420 ? -10.066 -6.320 -12.665 1.00 97.25 420 GLY A O 1
ATOM 3085 N N . VAL A 1 421 ? -8.108 -5.386 -12.095 1.00 97.56 421 VAL A N 1
ATOM 3086 C CA . VAL A 1 421 ? -7.533 -5.280 -13.440 1.00 97.56 421 VAL A CA 1
ATOM 3087 C C . VAL A 1 421 ? -6.114 -5.825 -13.355 1.00 97.56 421 VAL A C 1
ATOM 3089 O O . VAL A 1 421 ? -5.325 -5.359 -12.534 1.00 97.56 421 VAL A O 1
ATOM 3092 N N . ASN A 1 422 ? -5.804 -6.820 -14.180 1.00 97.12 422 ASN A N 1
ATOM 3093 C CA . ASN A 1 422 ? -4.531 -7.525 -14.164 1.00 97.12 422 ASN A CA 1
ATOM 3094 C C . ASN A 1 422 ? -3.741 -7.226 -15.454 1.00 97.12 422 ASN A C 1
ATOM 3096 O O . ASN A 1 422 ? -3.973 -7.886 -16.471 1.00 97.12 422 ASN A O 1
ATOM 3100 N N . PRO A 1 423 ? -2.883 -6.185 -15.456 1.00 94.94 423 PRO A N 1
ATOM 3101 C CA . PRO A 1 423 ? -2.162 -5.758 -16.646 1.00 94.94 423 PRO A CA 1
ATOM 3102 C C . PRO A 1 423 ? -0.937 -6.627 -16.951 1.00 94.94 423 PRO A C 1
ATOM 3104 O O . PRO A 1 423 ? -0.291 -7.160 -16.053 1.00 94.94 423 PRO A O 1
ATOM 3107 N N . GLU A 1 424 ? -0.581 -6.686 -18.234 1.00 89.25 424 GLU A N 1
ATOM 3108 C CA . GLU A 1 424 ? 0.715 -7.142 -18.773 1.00 89.25 424 GLU A CA 1
ATOM 3109 C C . GLU A 1 424 ? 1.075 -8.626 -18.526 1.00 89.25 424 GLU A C 1
ATOM 3111 O O . GLU A 1 424 ? 2.072 -9.123 -19.051 1.00 89.25 424 GLU A O 1
ATOM 3116 N N . GLU A 1 425 ? 0.230 -9.389 -17.827 1.00 88.94 425 GLU A N 1
ATOM 3117 C CA . GLU A 1 425 ? 0.384 -10.836 -17.669 1.00 88.94 425 GLU A CA 1
ATOM 3118 C C . GLU A 1 425 ? -0.227 -11.613 -18.845 1.00 88.94 425 GLU A C 1
ATOM 3120 O O . GLU A 1 425 ? -1.438 -11.703 -19.025 1.00 88.94 425 GLU A O 1
ATOM 3125 N N . THR A 1 426 ? 0.634 -12.233 -19.655 1.00 86.56 426 THR A N 1
ATOM 3126 C CA . THR A 1 426 ? 0.251 -12.958 -20.883 1.00 86.56 426 THR A CA 1
ATOM 3127 C C . THR A 1 426 ? -0.255 -14.388 -20.653 1.00 86.56 426 THR A C 1
ATOM 3129 O O . THR A 1 426 ? -0.548 -15.100 -21.614 1.00 86.56 426 THR A O 1
ATOM 3132 N N . SER A 1 427 ? -0.369 -14.830 -19.396 1.00 89.19 427 SER A N 1
ATOM 3133 C CA . SER A 1 427 ? -0.815 -16.177 -19.027 1.00 89.19 427 SER A CA 1
ATOM 3134 C C . SER A 1 427 ? -1.753 -16.138 -17.827 1.00 89.19 427 SER A C 1
ATOM 3136 O O . SER A 1 427 ? -1.311 -15.947 -16.697 1.00 89.19 427 SER A O 1
ATOM 3138 N N . THR A 1 428 ? -3.036 -16.429 -18.063 1.00 92.06 428 THR A N 1
ATOM 3139 C CA . THR A 1 428 ? -4.101 -16.549 -17.049 1.00 92.06 428 THR A CA 1
ATOM 3140 C C . THR A 1 428 ? -3.725 -17.435 -15.852 1.00 92.06 428 THR A C 1
ATOM 3142 O O . THR A 1 428 ? -4.250 -17.254 -14.756 1.00 92.06 428 THR A O 1
ATOM 3145 N N . ALA A 1 429 ? -2.832 -18.415 -16.037 1.00 93.94 429 ALA A N 1
ATOM 3146 C CA . ALA A 1 429 ? -2.546 -19.448 -15.043 1.00 93.94 429 ALA A CA 1
ATOM 3147 C C . ALA A 1 429 ? -1.941 -18.910 -13.733 1.00 93.94 429 ALA A C 1
ATOM 3149 O O . ALA A 1 429 ? -2.299 -19.416 -12.667 1.00 93.94 429 ALA A O 1
ATOM 3150 N N . GLN A 1 430 ? -1.065 -17.897 -13.798 1.00 93.38 430 GLN A N 1
ATOM 3151 C CA . GLN A 1 430 ? -0.444 -17.312 -12.601 1.00 93.38 430 GLN A CA 1
ATOM 3152 C C . GLN A 1 430 ? -1.434 -16.419 -11.828 1.00 93.38 430 GLN A C 1
ATOM 3154 O O . GLN A 1 430 ? -1.660 -16.704 -10.649 1.00 93.38 430 GLN A O 1
ATOM 3159 N N . PRO A 1 431 ? -2.134 -15.446 -12.451 1.00 96.00 431 PRO A N 1
ATOM 3160 C CA . PRO A 1 431 ? -3.226 -14.716 -11.807 1.00 96.00 431 PRO A CA 1
ATOM 3161 C C . PRO A 1 431 ? -4.307 -15.633 -11.219 1.00 96.00 431 PRO A C 1
ATOM 3163 O O . PRO A 1 431 ? -4.745 -15.409 -10.093 1.00 96.00 431 PRO A O 1
ATOM 3166 N N . LEU A 1 432 ? -4.690 -16.715 -11.915 1.00 95.75 432 LEU A N 1
ATOM 3167 C CA . LEU A 1 432 ? -5.633 -17.708 -11.384 1.00 95.75 432 LEU A CA 1
ATOM 3168 C C . LEU A 1 432 ? -5.102 -18.450 -10.149 1.00 95.75 432 LEU A C 1
ATOM 3170 O O . LEU A 1 432 ? -5.882 -18.793 -9.261 1.00 95.75 432 LEU A O 1
ATOM 3174 N N . ALA A 1 433 ? -3.802 -18.748 -10.089 1.00 95.00 433 ALA A N 1
ATOM 3175 C CA . ALA A 1 433 ? -3.192 -19.335 -8.899 1.00 95.00 433 ALA A CA 1
ATOM 3176 C C . ALA A 1 433 ? -3.158 -18.330 -7.739 1.00 95.00 433 ALA A C 1
ATOM 3178 O O . ALA A 1 433 ? -3.459 -18.702 -6.607 1.00 95.00 433 ALA A O 1
ATOM 3179 N N . TRP A 1 434 ? -2.872 -17.061 -8.032 1.00 96.00 434 TRP A N 1
ATOM 3180 C CA . TRP A 1 434 ? -2.831 -15.969 -7.063 1.00 96.00 434 TRP A CA 1
ATOM 3181 C C . TRP A 1 434 ? -4.210 -15.683 -6.453 1.00 96.00 434 TRP A C 1
ATOM 3183 O O . TRP A 1 434 ? -4.340 -15.725 -5.233 1.00 96.00 434 TRP A O 1
ATOM 3193 N N . VAL A 1 435 ? -5.277 -15.526 -7.251 1.00 96.50 435 VAL A N 1
ATOM 3194 C CA . VAL A 1 435 ? -6.629 -15.279 -6.694 1.00 96.50 435 VAL A CA 1
ATOM 3195 C C . VAL A 1 435 ? -7.143 -16.433 -5.826 1.00 96.50 435 VAL A C 1
ATOM 3197 O O . VAL A 1 435 ? -7.871 -16.192 -4.868 1.00 96.50 435 VAL A O 1
ATOM 3200 N N . ARG A 1 436 ? -6.711 -17.674 -6.098 1.00 96.69 436 ARG A N 1
ATOM 3201 C CA . ARG A 1 436 ? -6.963 -18.836 -5.224 1.00 96.69 436 ARG A CA 1
ATOM 3202 C C . ARG A 1 436 ? -6.076 -18.875 -3.975 1.00 96.69 436 ARG A C 1
ATOM 3204 O O . ARG A 1 436 ? -6.476 -19.473 -2.990 1.00 96.69 436 ARG A O 1
ATOM 3211 N N . ARG A 1 437 ? -4.873 -18.289 -4.007 1.00 95.88 437 ARG A N 1
ATOM 3212 C CA . ARG A 1 437 ? -3.917 -18.288 -2.882 1.00 95.88 437 ARG A CA 1
ATOM 3213 C C . ARG A 1 437 ? -4.321 -17.327 -1.760 1.00 95.88 437 ARG A C 1
ATOM 3215 O O . ARG A 1 437 ? -3.965 -17.580 -0.615 1.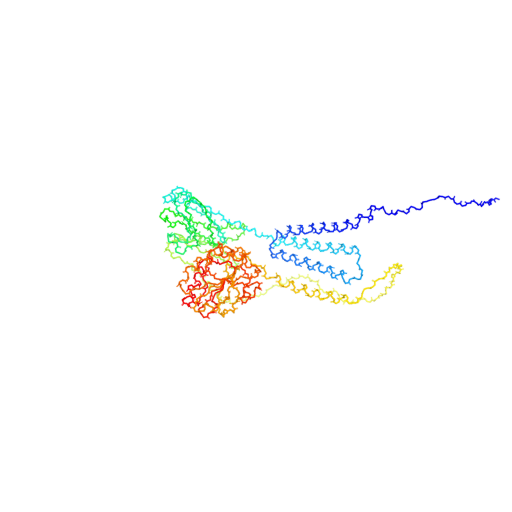00 95.88 437 ARG A O 1
ATOM 3222 N N . TYR A 1 438 ? -5.045 -16.255 -2.089 1.00 94.50 438 TYR A N 1
ATOM 3223 C CA . TYR A 1 438 ? -5.518 -15.249 -1.126 1.00 94.50 438 TYR A CA 1
ATOM 3224 C C . TYR A 1 438 ? -7.046 -15.219 -0.975 1.00 94.50 438 TYR A C 1
ATOM 3226 O O . TYR A 1 438 ? -7.562 -14.242 -0.447 1.00 94.50 438 TYR A O 1
ATOM 3234 N N . ASP A 1 439 ? -7.766 -16.241 -1.458 1.00 96.50 439 ASP A N 1
ATOM 3235 C CA . ASP A 1 439 ? -9.237 -16.342 -1.401 1.00 96.50 439 ASP A CA 1
ATOM 3236 C C . ASP A 1 439 ? -9.963 -15.069 -1.889 1.00 96.50 439 ASP A C 1
ATOM 3238 O O . ASP A 1 439 ? -10.853 -14.523 -1.233 1.00 96.50 439 ASP A O 1
ATOM 3242 N N . VAL A 1 440 ? -9.546 -14.553 -3.052 1.00 96.50 440 VAL A N 1
ATOM 3243 C CA . VAL A 1 440 ? -9.971 -13.238 -3.553 1.00 96.50 440 VAL A CA 1
ATOM 3244 C C . VAL A 1 440 ? -11.454 -13.264 -3.967 1.00 96.50 440 VAL A C 1
ATOM 3246 O O . VAL A 1 440 ? -11.803 -13.935 -4.939 1.00 96.50 440 VAL A O 1
ATOM 3249 N N . PRO A 1 441 ? -12.350 -12.517 -3.287 1.00 95.56 441 PRO A N 1
ATOM 3250 C CA . PRO A 1 441 ? -13.799 -12.701 -3.404 1.00 95.56 441 PRO A CA 1
ATOM 3251 C C . PRO A 1 441 ? -14.430 -11.878 -4.541 1.00 95.56 441 PRO A C 1
ATOM 3253 O O . PRO A 1 441 ? -15.644 -11.671 -4.560 1.00 95.56 441 PRO A O 1
ATOM 3256 N N . TYR A 1 442 ? -13.619 -11.354 -5.463 1.00 95.81 442 TYR A N 1
ATOM 3257 C CA . TYR A 1 442 ? -14.049 -10.470 -6.544 1.00 95.81 442 TYR A CA 1
ATOM 3258 C C . TYR A 1 442 ? -13.387 -10.833 -7.882 1.00 95.81 442 TYR A C 1
ATOM 3260 O O . TYR A 1 442 ? -12.232 -11.266 -7.907 1.00 95.81 442 TYR A O 1
ATOM 3268 N N . PRO A 1 443 ? -14.094 -10.652 -9.013 1.00 97.19 443 PRO A N 1
ATOM 3269 C CA . PRO A 1 443 ? -13.557 -10.975 -10.327 1.00 97.19 443 PRO A CA 1
ATOM 3270 C C . PRO A 1 443 ? -12.473 -9.971 -10.746 1.00 97.19 443 PRO A C 1
ATOM 3272 O O . PRO A 1 443 ? -12.436 -8.833 -10.273 1.00 97.19 443 PRO A O 1
ATOM 3275 N N . SER A 1 444 ? -11.597 -10.384 -11.662 1.00 97.81 444 SER A N 1
ATOM 3276 C CA . SER A 1 444 ? -10.560 -9.527 -12.252 1.00 97.81 444 SER A CA 1
ATOM 3277 C C . SER A 1 444 ? -10.554 -9.645 -13.775 1.00 97.81 444 SER A C 1
ATOM 3279 O O . SER A 1 444 ? -10.687 -10.754 -14.295 1.00 97.81 444 SER A O 1
ATOM 3281 N N . ILE A 1 445 ? -10.392 -8.516 -14.469 1.00 97.44 445 ILE A N 1
ATOM 3282 C CA . ILE A 1 445 ? -10.204 -8.439 -15.926 1.00 97.44 445 ILE A CA 1
ATOM 3283 C C . ILE A 1 445 ? -8.749 -8.784 -16.262 1.00 97.44 445 ILE A C 1
ATOM 3285 O O . ILE A 1 445 ? -7.829 -8.208 -15.682 1.00 97.44 445 ILE A O 1
ATOM 3289 N N . GLU A 1 446 ? -8.550 -9.671 -17.232 1.00 96.69 446 GLU A N 1
ATOM 3290 C CA . GLU A 1 446 ? -7.274 -9.867 -17.920 1.00 96.69 446 GLU A CA 1
ATOM 3291 C C . GLU A 1 446 ? -6.990 -8.693 -18.856 1.00 96.69 446 GLU A C 1
ATOM 3293 O O . GLU A 1 446 ? -7.754 -8.434 -19.790 1.00 96.69 446 GLU A O 1
ATOM 3298 N N . ASP A 1 447 ? -5.858 -8.024 -18.661 1.00 94.88 447 ASP A N 1
ATOM 3299 C CA . ASP A 1 447 ? -5.364 -6.998 -19.573 1.00 94.88 447 ASP A CA 1
ATOM 3300 C C . ASP A 1 447 ? -3.907 -7.277 -19.987 1.00 94.88 447 ASP A C 1
ATOM 3302 O O . ASP A 1 447 ? -3.005 -6.489 -19.694 1.00 94.88 447 ASP A O 1
ATOM 3306 N N . PRO A 1 448 ? -3.639 -8.355 -20.752 1.00 92.12 448 PRO A N 1
ATOM 3307 C CA . PRO A 1 448 ? -2.301 -8.653 -21.278 1.00 92.12 448 PRO A CA 1
ATOM 3308 C C . PRO A 1 448 ? -1.748 -7.555 -22.211 1.00 92.12 448 PRO A C 1
ATOM 3310 O O . PRO A 1 448 ? -0.627 -7.671 -22.697 1.00 92.12 448 PRO A O 1
ATOM 3313 N N . SER A 1 449 ? -2.532 -6.507 -22.496 1.00 89.81 449 SER A N 1
ATOM 3314 C CA . SER A 1 449 ? -2.147 -5.350 -23.305 1.00 89.81 449 SER A CA 1
ATOM 3315 C C . SER A 1 449 ? -1.767 -4.105 -22.494 1.00 89.81 449 SER A C 1
ATOM 3317 O O . SER A 1 449 ? -1.285 -3.139 -23.088 1.00 89.81 449 SER A O 1
ATOM 3319 N N . GLY A 1 450 ? -2.038 -4.096 -21.182 1.00 89.44 450 GLY A N 1
ATOM 3320 C CA . GLY A 1 450 ? -1.911 -2.934 -20.294 1.00 89.44 450 GLY A CA 1
ATOM 3321 C C . GLY A 1 450 ? -2.855 -1.761 -20.608 1.00 89.44 450 GLY A C 1
ATOM 3322 O O . GLY A 1 450 ? -2.764 -0.719 -19.964 1.00 89.44 450 GLY A O 1
ATOM 3323 N N . ARG A 1 451 ? -3.751 -1.872 -21.600 1.00 89.06 451 ARG A N 1
ATOM 3324 C CA . ARG A 1 451 ? -4.554 -0.748 -22.123 1.00 89.06 451 ARG A CA 1
ATOM 3325 C C . ARG A 1 451 ? -5.719 -0.362 -21.221 1.00 89.06 451 ARG A C 1
ATOM 3327 O O . ARG A 1 451 ? -5.986 0.828 -21.063 1.00 89.06 451 ARG A O 1
ATOM 3334 N N . SER A 1 452 ? -6.406 -1.341 -20.645 1.00 89.00 452 SER A N 1
ATOM 3335 C CA . SER A 1 452 ? -7.500 -1.116 -19.699 1.00 89.00 452 SER A CA 1
ATOM 3336 C C . SER A 1 452 ? -6.953 -0.478 -18.423 1.00 89.00 452 SER A C 1
ATOM 3338 O O . SER A 1 452 ? -7.498 0.528 -17.968 1.00 89.00 452 SER A O 1
ATOM 3340 N N . ALA A 1 453 ? -5.816 -0.965 -17.914 1.00 90.12 453 ALA A N 1
ATOM 3341 C CA . ALA A 1 453 ? -5.105 -0.326 -16.808 1.00 90.12 453 ALA A CA 1
ATOM 3342 C C . ALA A 1 453 ? -4.612 1.088 -17.178 1.00 90.12 453 ALA A C 1
ATOM 3344 O O . ALA A 1 453 ? -4.905 2.048 -16.464 1.00 90.12 453 ALA A O 1
ATOM 3345 N N . ALA A 1 454 ? -3.947 1.261 -18.326 1.00 87.56 454 ALA A N 1
ATOM 3346 C CA . ALA A 1 454 ? -3.442 2.562 -18.779 1.00 87.56 454 ALA A CA 1
ATOM 3347 C C . ALA A 1 454 ? -4.556 3.604 -18.977 1.00 87.56 454 ALA A C 1
ATOM 3349 O O . ALA A 1 454 ? -4.332 4.787 -18.722 1.00 87.56 454 ALA A O 1
ATOM 3350 N N . SER A 1 455 ? -5.773 3.185 -19.349 1.00 89.62 455 SER A N 1
ATOM 3351 C CA . SER A 1 455 ? -6.932 4.085 -19.452 1.00 89.62 455 SER A CA 1
ATOM 3352 C C . SER A 1 455 ? -7.288 4.766 -18.122 1.00 89.62 455 SER A C 1
ATOM 3354 O O . SER A 1 455 ? -7.768 5.901 -18.119 1.00 89.62 455 SER A O 1
ATOM 3356 N N . LEU A 1 456 ? -6.992 4.125 -16.983 1.00 89.12 456 LEU A N 1
ATOM 3357 C CA . LEU A 1 456 ? -7.181 4.700 -15.648 1.00 89.12 456 LEU A CA 1
ATOM 3358 C C . LEU A 1 456 ? -6.150 5.786 -15.318 1.00 89.12 456 LEU A C 1
ATOM 3360 O O . LEU A 1 456 ? -6.373 6.551 -14.380 1.00 89.12 456 LEU A O 1
ATOM 3364 N N . GLY A 1 457 ? -5.062 5.900 -16.084 1.00 84.38 457 GLY A N 1
ATOM 3365 C CA .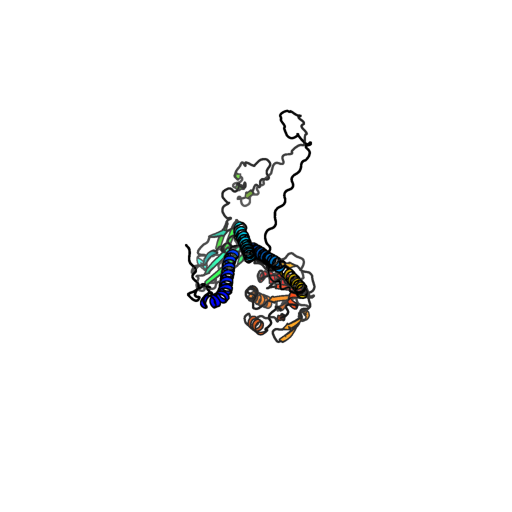 GLY A 1 457 ? -3.968 6.833 -15.813 1.00 84.38 457 GLY A CA 1
ATOM 3366 C C . GLY A 1 457 ? -3.074 6.405 -14.646 1.00 84.38 457 GLY A C 1
ATOM 3367 O O . GLY A 1 457 ? -2.490 7.264 -13.989 1.00 84.38 457 GLY A O 1
ATOM 3368 N N . TYR A 1 458 ? -2.993 5.102 -14.351 1.00 81.25 458 TYR A N 1
ATOM 3369 C CA . TYR A 1 458 ? -2.048 4.577 -13.361 1.00 81.25 458 TYR A CA 1
ATOM 3370 C C . TYR A 1 458 ? -0.594 4.787 -13.820 1.00 81.25 458 TYR A C 1
ATOM 3372 O O . TYR A 1 458 ? -0.296 4.742 -15.013 1.00 81.25 458 TYR A O 1
ATOM 3380 N N . THR A 1 459 ? 0.314 5.024 -12.871 1.00 74.25 459 THR A N 1
ATOM 3381 C CA . THR A 1 459 ? 1.748 5.263 -13.138 1.00 74.25 459 THR A CA 1
ATOM 3382 C C . THR A 1 459 ? 2.663 4.203 -12.515 1.00 74.25 459 THR A C 1
ATOM 3384 O O . THR A 1 459 ? 3.882 4.350 -12.539 1.00 74.25 459 THR A O 1
ATOM 3387 N N . GLY A 1 460 ? 2.087 3.151 -11.930 1.00 77.88 460 GLY A N 1
ATOM 3388 C CA . GLY A 1 460 ? 2.782 2.073 -11.228 1.00 77.88 460 GLY A CA 1
ATOM 3389 C C . GLY A 1 460 ? 1.798 1.187 -10.461 1.00 77.88 460 GLY A C 1
ATOM 3390 O O . GLY A 1 460 ? 0.633 1.554 -10.305 1.00 77.88 460 GLY A O 1
ATOM 3391 N N . LEU A 1 461 ? 2.260 0.021 -10.001 1.00 82.00 461 LEU A N 1
ATOM 3392 C CA . LEU A 1 461 ? 1.470 -0.925 -9.205 1.00 82.00 461 LEU A CA 1
ATOM 3393 C C . LEU A 1 461 ? 1.886 -0.904 -7.718 1.00 82.00 461 LEU A C 1
ATOM 3395 O O . LEU A 1 461 ? 3.056 -0.648 -7.436 1.00 82.00 461 LEU A O 1
ATOM 3399 N N . PRO A 1 462 ? 0.973 -1.234 -6.782 1.00 89.56 462 PRO A N 1
ATOM 3400 C CA . PRO A 1 462 ? -0.474 -1.311 -6.985 1.00 89.56 462 PRO A CA 1
ATOM 3401 C C . PRO A 1 462 ? -1.070 0.077 -7.262 1.00 89.56 462 PRO A C 1
ATOM 3403 O O . PRO A 1 462 ? -0.496 1.108 -6.904 1.00 89.56 462 PRO A O 1
ATOM 3406 N N . ALA A 1 463 ? -2.247 0.099 -7.885 1.00 91.44 463 ALA A N 1
ATOM 3407 C CA . ALA A 1 463 ? -3.067 1.303 -7.990 1.00 91.44 463 ALA A CA 1
ATOM 3408 C C . ALA A 1 463 ? -4.520 0.981 -7.631 1.00 91.44 463 ALA A C 1
ATOM 3410 O O . ALA A 1 463 ? -5.045 -0.060 -8.020 1.00 91.44 463 ALA A O 1
ATOM 3411 N N . THR A 1 464 ? -5.174 1.872 -6.891 1.00 94.94 464 THR A N 1
ATOM 3412 C CA . THR A 1 464 ? -6.554 1.689 -6.420 1.00 94.94 464 THR A CA 1
ATOM 3413 C C . THR A 1 464 ? -7.400 2.886 -6.811 1.00 94.94 464 THR A C 1
ATOM 3415 O O . THR A 1 464 ? -6.957 4.019 -6.651 1.00 94.94 464 THR A O 1
ATOM 3418 N N . TYR A 1 465 ? -8.630 2.654 -7.260 1.00 95.38 465 TYR A N 1
ATOM 3419 C CA . TYR A 1 465 ? -9.594 3.706 -7.571 1.00 95.38 465 TYR A CA 1
ATOM 3420 C C . TYR A 1 465 ? -10.907 3.432 -6.845 1.00 95.38 465 TYR A C 1
ATOM 3422 O O . TYR A 1 465 ? -11.451 2.333 -6.949 1.00 95.38 465 TYR A O 1
ATOM 3430 N N . VAL A 1 466 ? -11.425 4.427 -6.126 1.00 96.19 466 VAL A N 1
ATOM 3431 C CA . VAL A 1 466 ? -12.752 4.379 -5.501 1.00 96.19 466 VAL A CA 1
ATOM 3432 C C . VAL A 1 466 ? -13.703 5.212 -6.352 1.00 96.19 466 VAL A C 1
ATOM 3434 O O . VAL A 1 466 ? -13.464 6.396 -6.602 1.00 96.19 466 VAL A O 1
ATOM 3437 N N . VAL A 1 467 ? -14.759 4.564 -6.831 1.00 97.31 467 VAL A N 1
ATOM 3438 C CA . VAL A 1 467 ? -15.697 5.069 -7.835 1.00 97.31 467 VAL A CA 1
ATOM 3439 C C . VAL A 1 467 ? -17.096 5.112 -7.227 1.00 97.31 467 VAL A C 1
ATOM 3441 O O . VAL A 1 467 ? -17.510 4.160 -6.562 1.00 97.31 467 VAL A O 1
ATOM 3444 N N . ASP A 1 468 ? -17.837 6.194 -7.448 1.00 96.50 468 ASP A N 1
ATOM 3445 C CA . ASP A 1 468 ? -19.215 6.313 -6.968 1.00 96.50 468 ASP A CA 1
ATOM 3446 C C . ASP A 1 468 ? -20.229 5.483 -7.781 1.00 96.50 468 ASP A C 1
ATOM 3448 O O . ASP A 1 468 ? -19.907 4.834 -8.780 1.00 96.50 468 ASP A O 1
ATOM 3452 N N . ARG A 1 469 ? -21.491 5.514 -7.332 1.00 95.19 469 ARG A N 1
ATOM 3453 C CA . ARG A 1 469 ? -22.618 4.789 -7.946 1.00 95.19 469 ARG A CA 1
ATOM 3454 C C . ARG A 1 469 ? -22.904 5.232 -9.385 1.00 95.19 469 ARG A C 1
ATOM 3456 O O . ARG A 1 469 ? -23.365 4.416 -10.189 1.00 95.19 469 ARG A O 1
ATOM 3463 N N . ASP A 1 470 ? -22.573 6.481 -9.704 1.00 92.12 470 ASP A N 1
ATOM 3464 C CA . ASP A 1 470 ? -22.715 7.108 -11.019 1.00 92.12 470 ASP A CA 1
ATOM 3465 C C . ASP A 1 470 ? -21.488 6.862 -11.919 1.00 92.12 470 ASP A C 1
ATOM 3467 O O . ASP A 1 470 ? -21.439 7.308 -13.069 1.00 92.12 470 ASP A O 1
ATOM 3471 N N . GLY A 1 471 ? -20.519 6.069 -11.448 1.00 94.50 471 GLY A N 1
ATOM 3472 C CA . GLY A 1 471 ? -19.336 5.663 -12.198 1.00 94.50 471 GLY A CA 1
ATOM 3473 C C . GLY A 1 471 ? -18.295 6.769 -12.350 1.00 94.50 471 GLY A C 1
ATOM 3474 O O . GLY A 1 471 ? -17.581 6.780 -13.352 1.00 94.50 471 GLY A O 1
ATOM 3475 N N . THR A 1 472 ? -18.216 7.687 -11.390 1.00 95.62 472 THR A N 1
ATOM 3476 C CA . THR A 1 472 ? -17.218 8.761 -11.320 1.00 95.62 472 THR A CA 1
ATOM 3477 C C . THR A 1 472 ? -16.119 8.371 -10.336 1.00 95.62 472 THR A C 1
ATOM 3479 O O . THR A 1 472 ? -16.404 8.033 -9.187 1.00 95.62 472 THR A O 1
ATOM 3482 N N . ILE A 1 473 ? -14.855 8.404 -10.763 1.00 95.88 473 ILE A N 1
ATOM 3483 C CA . ILE A 1 473 ? -13.700 8.190 -9.881 1.00 95.88 473 ILE A CA 1
ATOM 3484 C C . ILE A 1 473 ? -13.651 9.359 -8.896 1.00 95.88 473 ILE A C 1
ATOM 3486 O O . ILE A 1 473 ? -13.563 10.510 -9.323 1.00 95.88 473 ILE A O 1
ATOM 3490 N N . ARG A 1 474 ? -13.725 9.052 -7.596 1.00 94.19 474 ARG A N 1
ATOM 3491 C CA . ARG A 1 474 ? -13.701 10.024 -6.490 1.00 94.19 474 ARG A CA 1
ATOM 3492 C C . ARG A 1 474 ? -12.358 10.086 -5.794 1.00 94.19 474 ARG A C 1
ATOM 3494 O O . ARG A 1 474 ? -11.920 11.161 -5.390 1.00 94.19 474 ARG A O 1
ATOM 3501 N N . TYR A 1 475 ? -11.685 8.944 -5.710 1.00 92.75 475 TYR A N 1
ATOM 3502 C CA . TYR A 1 475 ? -10.344 8.854 -5.156 1.00 92.75 475 TYR A CA 1
ATOM 3503 C C . TYR A 1 475 ? -9.478 7.907 -5.979 1.00 92.75 475 TYR A C 1
ATOM 3505 O O . TYR A 1 475 ? -9.961 6.871 -6.442 1.00 92.75 475 TYR A O 1
ATOM 3513 N N . SER A 1 476 ? -8.193 8.228 -6.102 1.00 90.75 476 SER A N 1
ATOM 3514 C CA . SER A 1 476 ? -7.163 7.277 -6.524 1.00 90.75 476 SER A CA 1
ATOM 3515 C C . SER A 1 476 ? -6.070 7.155 -5.465 1.00 90.75 476 SER A C 1
ATOM 3517 O O . SER A 1 476 ? -5.850 8.072 -4.676 1.00 90.75 476 SER A O 1
ATOM 3519 N N . ILE A 1 477 ? -5.413 6.000 -5.422 1.00 87.44 477 ILE A N 1
ATOM 3520 C CA . ILE A 1 477 ? -4.264 5.694 -4.568 1.00 87.44 477 ILE A CA 1
ATOM 3521 C C . ILE A 1 477 ? -3.207 5.073 -5.478 1.00 87.44 477 ILE A C 1
ATOM 3523 O O . ILE A 1 477 ? -3.504 4.098 -6.173 1.00 87.44 477 ILE A O 1
ATOM 3527 N N . VAL A 1 478 ? -1.998 5.632 -5.496 1.00 80.50 478 VAL A N 1
ATOM 3528 C CA . VAL A 1 478 ? -0.877 5.128 -6.306 1.00 80.50 478 VAL A CA 1
ATOM 3529 C C . VAL A 1 478 ? 0.244 4.665 -5.382 1.00 80.50 478 VAL A C 1
ATOM 3531 O O . VAL A 1 478 ? 0.704 5.446 -4.548 1.00 80.50 478 VAL A O 1
ATOM 3534 N N . GLY A 1 479 ? 0.687 3.417 -5.546 1.00 70.56 479 GLY A N 1
ATOM 3535 C CA . GLY A 1 479 ? 1.546 2.722 -4.587 1.00 70.56 479 GLY A CA 1
ATOM 3536 C C . GLY A 1 479 ? 0.735 1.966 -3.528 1.00 70.56 479 GLY A C 1
ATOM 3537 O O . GLY A 1 479 ? -0.494 2.051 -3.492 1.00 70.56 479 GLY A O 1
ATOM 3538 N N . SER A 1 480 ? 1.435 1.205 -2.678 1.00 70.00 480 SER A N 1
ATOM 3539 C CA . SER A 1 480 ? 0.834 0.379 -1.616 1.00 70.00 480 SER A CA 1
ATOM 3540 C C . SER A 1 480 ? -0.140 1.178 -0.751 1.00 70.00 480 SER A C 1
ATOM 3542 O O . SER A 1 480 ? 0.157 2.281 -0.293 1.00 70.00 480 SER A O 1
ATOM 3544 N N . THR A 1 481 ? -1.326 0.614 -0.557 1.00 58.25 481 THR A N 1
ATOM 3545 C CA . THR A 1 481 ? -2.429 1.228 0.172 1.00 58.25 481 THR A CA 1
ATOM 3546 C C . THR A 1 481 ? -2.045 1.521 1.619 1.00 58.25 481 THR A C 1
ATOM 3548 O O . THR A 1 481 ? -1.568 0.657 2.354 1.00 58.25 481 THR A O 1
ATOM 3551 N N . THR A 1 482 ? -2.287 2.761 2.048 1.00 56.22 482 THR A N 1
ATOM 3552 C CA . THR A 1 482 ? -1.978 3.268 3.394 1.00 56.22 482 THR A CA 1
ATOM 3553 C C . THR A 1 482 ? -2.953 2.697 4.438 1.00 56.22 482 THR A C 1
ATOM 3555 O O . THR A 1 482 ? -3.743 3.419 5.042 1.00 56.22 482 THR A O 1
ATOM 3558 N N . SER A 1 483 ? -2.898 1.378 4.647 1.00 68.94 483 SER A N 1
ATOM 3559 C CA . SER A 1 483 ? -3.781 0.534 5.470 1.00 68.94 483 SER A CA 1
ATOM 3560 C C . SER A 1 483 ? -5.230 0.349 4.980 1.00 68.94 483 SER A C 1
ATOM 3562 O O . SER A 1 483 ? -5.802 1.155 4.242 1.00 68.94 483 SER A O 1
ATOM 3564 N N . GLU A 1 484 ? -5.872 -0.708 5.495 1.00 82.88 484 GLU A N 1
ATOM 3565 C CA . GLU A 1 484 ? -7.315 -0.953 5.346 1.00 82.88 484 GLU A CA 1
ATOM 3566 C C . GLU A 1 484 ? -8.189 0.200 5.851 1.00 82.88 484 GLU A C 1
ATOM 3568 O O . GLU A 1 484 ? -9.317 0.350 5.376 1.00 82.88 484 GLU A O 1
ATOM 3573 N N . ALA A 1 485 ? -7.716 0.976 6.834 1.00 82.00 485 ALA A N 1
ATOM 3574 C CA . ALA A 1 485 ? -8.486 2.059 7.437 1.00 82.00 485 ALA A CA 1
ATOM 3575 C C . ALA A 1 485 ? -8.698 3.200 6.433 1.00 82.00 485 ALA A C 1
ATOM 3577 O O . ALA A 1 485 ? -9.823 3.668 6.268 1.00 82.00 485 ALA A O 1
ATOM 3578 N N . THR A 1 486 ? -7.656 3.562 5.680 1.00 84.00 486 THR A N 1
ATOM 3579 C CA . THR A 1 486 ? -7.735 4.563 4.607 1.00 84.00 486 THR A CA 1
ATOM 3580 C C . THR A 1 486 ? -8.657 4.098 3.488 1.00 84.00 486 THR A C 1
ATOM 3582 O O . THR A 1 486 ? -9.559 4.838 3.098 1.00 84.00 486 THR A O 1
ATOM 3585 N N . LEU A 1 487 ? -8.516 2.852 3.016 1.00 90.50 487 LEU A N 1
ATOM 3586 C CA . LEU A 1 487 ? -9.413 2.316 1.987 1.00 90.50 487 LEU A CA 1
ATOM 3587 C C . LEU A 1 487 ? -10.874 2.273 2.474 1.00 90.50 487 LEU A C 1
ATOM 3589 O O . LEU A 1 487 ? -11.770 2.687 1.742 1.00 90.50 487 LEU A O 1
ATOM 3593 N N . SER A 1 488 ? -11.114 1.860 3.724 1.00 92.31 488 SER A N 1
ATOM 3594 C CA . SER A 1 488 ? -12.451 1.877 4.343 1.00 92.31 488 SER A CA 1
ATOM 3595 C C . SER A 1 488 ? -13.019 3.301 4.424 1.00 92.31 488 SER A C 1
ATOM 3597 O O . SER A 1 488 ? -14.143 3.527 3.995 1.00 92.31 488 SER A O 1
ATOM 3599 N N . SER A 1 489 ? -12.226 4.283 4.867 1.00 90.69 489 SER A N 1
ATOM 3600 C CA . SER A 1 489 ? -12.625 5.698 4.966 1.00 90.69 489 SER A CA 1
ATOM 3601 C C . SER A 1 489 ? -12.972 6.327 3.608 1.00 90.69 489 SER A C 1
ATOM 3603 O O . SER A 1 489 ? -13.933 7.094 3.494 1.00 90.69 489 SER A O 1
ATOM 3605 N N . LEU A 1 490 ? -12.227 5.986 2.551 1.00 91.06 490 LEU A N 1
ATOM 3606 C CA . LEU A 1 490 ? -12.516 6.434 1.185 1.00 91.06 490 LEU A CA 1
ATOM 3607 C C . LEU A 1 490 ? -13.810 5.797 0.653 1.00 91.06 490 LEU A C 1
ATOM 3609 O O . LEU A 1 490 ? -14.610 6.483 0.015 1.00 91.06 490 LEU A O 1
ATOM 3613 N N . ILE A 1 491 ? -14.063 4.521 0.964 1.00 94.50 491 ILE A N 1
ATOM 3614 C CA . ILE A 1 491 ? -15.320 3.835 0.629 1.00 94.50 491 ILE A CA 1
ATOM 3615 C C . ILE A 1 491 ? -16.500 4.437 1.408 1.00 94.50 491 ILE A C 1
ATOM 3617 O O . ILE A 1 491 ? -17.521 4.740 0.798 1.00 94.50 491 ILE A O 1
ATOM 3621 N N . ASP A 1 492 ? -16.370 4.658 2.720 1.00 94.00 492 ASP A N 1
ATOM 3622 C CA . ASP A 1 492 ? -17.439 5.196 3.575 1.00 94.00 492 ASP A CA 1
ATOM 3623 C C . ASP A 1 492 ? -17.865 6.609 3.146 1.00 94.00 492 ASP A C 1
ATOM 3625 O O . ASP A 1 492 ? -19.063 6.877 3.032 1.00 94.00 492 ASP A O 1
ATOM 3629 N N . ARG A 1 493 ? -16.911 7.492 2.812 1.00 91.06 493 ARG A N 1
ATOM 3630 C CA . ARG A 1 493 ? -17.215 8.825 2.253 1.00 91.06 493 ARG A CA 1
ATOM 3631 C C . ARG A 1 493 ? -17.850 8.759 0.863 1.00 91.06 493 ARG A C 1
ATOM 3633 O O . ARG A 1 493 ? -18.783 9.502 0.568 1.00 91.06 493 ARG A O 1
ATOM 3640 N N . THR A 1 494 ? -17.430 7.809 0.027 1.00 93.00 494 THR A N 1
ATOM 3641 C CA . THR A 1 494 ? -18.086 7.572 -1.275 1.00 93.00 494 THR A CA 1
ATOM 3642 C C . THR A 1 494 ? -19.498 6.981 -1.111 1.00 93.00 494 THR A C 1
ATOM 3644 O O . THR A 1 494 ? -20.371 7.224 -1.941 1.00 93.00 494 THR A O 1
ATOM 3647 N N . LEU A 1 495 ? -19.765 6.241 -0.026 1.00 92.62 495 LEU A N 1
ATOM 3648 C CA . LEU A 1 495 ? -21.090 5.703 0.313 1.00 92.62 495 LEU A CA 1
ATOM 3649 C C . LEU A 1 495 ? -22.047 6.755 0.894 1.00 92.62 495 LEU A C 1
ATOM 3651 O O . LEU A 1 495 ? -23.253 6.646 0.649 1.00 92.62 495 LEU A O 1
ATOM 3655 N N . SER A 1 496 ? -21.535 7.733 1.652 1.00 89.12 496 SER A N 1
ATOM 3656 C CA . SER A 1 496 ? -22.314 8.863 2.185 1.00 89.12 496 SER A CA 1
ATOM 3657 C C . SER A 1 496 ? -22.560 9.969 1.153 1.00 89.12 496 SER A C 1
ATOM 3659 O O . SER A 1 496 ? -23.510 10.734 1.303 1.00 89.12 496 SER A O 1
ATOM 3661 N N . GLY A 1 497 ? -21.728 10.041 0.109 1.00 79.31 497 GLY A N 1
ATOM 3662 C CA . GLY A 1 497 ? -21.734 11.114 -0.889 1.00 79.31 497 GLY A CA 1
ATOM 3663 C C . GLY A 1 497 ? -20.886 12.331 -0.499 1.00 79.31 497 GLY A C 1
ATOM 3664 O O . GLY A 1 497 ? -20.808 13.281 -1.275 1.00 79.31 497 GLY A O 1
ATOM 3665 N N . ASP A 1 498 ? -20.221 12.309 0.661 1.00 71.00 498 ASP A N 1
ATOM 3666 C CA . ASP A 1 498 ? -19.355 13.398 1.126 1.00 71.00 498 ASP A CA 1
ATOM 3667 C C . ASP A 1 498 ? -17.941 13.284 0.535 1.00 71.00 498 ASP A C 1
ATOM 3669 O O . ASP A 1 498 ? -16.963 12.928 1.195 1.00 71.00 498 ASP A O 1
ATOM 3673 N N . VAL A 1 499 ? -17.852 13.561 -0.766 1.00 62.44 499 VAL A N 1
ATOM 3674 C CA . VAL A 1 499 ? -16.586 13.597 -1.520 1.00 62.44 499 VAL A CA 1
ATOM 3675 C C . VAL A 1 499 ? -15.810 14.903 -1.253 1.00 62.44 499 VAL A C 1
ATOM 3677 O O . VAL A 1 499 ? -14.604 14.989 -1.489 1.00 62.44 499 VAL A O 1
ATOM 3680 N N . SER A 1 500 ? -16.496 15.919 -0.728 1.00 47.25 500 SER A N 1
ATOM 3681 C CA . SER A 1 500 ? -16.071 17.312 -0.544 1.00 47.25 500 SER A CA 1
ATOM 3682 C C . SER A 1 500 ? -15.097 17.549 0.624 1.00 47.25 500 SER A C 1
ATOM 3684 O O . SER A 1 500 ? -15.321 18.413 1.470 1.00 47.25 500 SER A O 1
ATOM 3686 N N . GLY A 1 501 ? -13.967 16.838 0.660 1.00 51.25 501 GLY A N 1
ATOM 3687 C CA . GLY A 1 501 ? -12.951 17.052 1.695 1.00 51.25 501 GLY A CA 1
ATOM 3688 C C . GLY A 1 501 ? -11.562 16.504 1.376 1.00 51.25 501 GLY A C 1
ATOM 3689 O O . GLY A 1 501 ? -11.388 15.600 0.557 1.00 51.25 501 GLY A O 1
ATOM 3690 N N . THR A 1 502 ? -10.560 17.041 2.074 1.00 48.38 502 THR A N 1
ATOM 3691 C CA . THR A 1 502 ? -9.182 16.530 2.079 1.00 48.38 502 THR A CA 1
ATOM 3692 C C . THR A 1 502 ? -9.165 15.033 2.440 1.00 48.38 502 THR A C 1
ATOM 3694 O O . THR A 1 502 ? -9.970 14.590 3.270 1.00 48.38 502 THR A O 1
ATOM 3697 N N . PRO A 1 503 ? -8.278 14.209 1.852 1.00 45.69 503 PRO A N 1
ATOM 3698 C CA . PRO A 1 503 ? -8.016 12.866 2.362 1.00 45.69 503 PRO A CA 1
ATOM 3699 C C . PRO A 1 503 ? -7.594 12.881 3.844 1.00 45.69 503 PRO A C 1
ATOM 3701 O O . PRO A 1 503 ? -7.016 13.876 4.288 1.00 45.69 503 PRO A O 1
ATOM 3704 N N . PRO A 1 504 ? -7.860 11.807 4.615 1.00 41.03 504 PRO A N 1
ATOM 3705 C CA . PRO A 1 504 ? -7.133 11.587 5.862 1.00 41.03 504 PRO A CA 1
ATOM 3706 C C . PRO A 1 504 ? -5.620 11.462 5.574 1.00 41.03 504 PRO A C 1
ATOM 3708 O O . PRO A 1 504 ? -5.260 11.105 4.446 1.00 41.03 504 PRO A O 1
ATOM 3711 N N . PRO A 1 505 ? -4.757 11.782 6.556 1.00 41.06 505 PRO A N 1
ATOM 3712 C CA . PRO A 1 505 ? -3.308 11.603 6.448 1.00 41.06 505 PRO A CA 1
ATOM 3713 C C . PRO A 1 505 ? -2.898 10.122 6.391 1.00 41.06 505 PRO A C 1
ATOM 3715 O O . PRO A 1 505 ? -3.599 9.294 7.017 1.00 41.06 505 PRO A O 1
#

Radius of gyration: 39.06 Å; chains: 1; bounding box: 127×87×103 Å

Secondary structure (DSSP, 8-state):
------------------PPPHHHHHHHHHHHHHHHHHHHHHHHHHHHHHHTTS-HHHHHHHHHHHHHHHHHHHHHHHH-S---HHHHHHHHHHHHHHHHHHHHHHHHH---------EEEEEEE-TTHHHH--S-SEEEEETTS-EEEEEEE--TT-EE--EEESSS-S--TT-SEEPPPEESSEEEEEEEPPPPSEEEEEE-TTSTTT-EEEEEEEPPPPPTT----EEEEEETTEEESS-----TTS--PEEEEE-STT--------------------------------------------PPPP------------GGGHHHHHHHHHHHHHHHHHGGG-----SS-EEEEEEEEPP--EEEBTTSSEEEGGGGTTSEEEEEE--TT-HHHHHHHHHHHHHHHHHTTTTEEEEEEEES---THHHHHHHHHTT--S-EEEETTSHHHHHTT--SSSEEEEE-TTSEEEEEEESS-SHHHHHHHHHHHHHHT---SPPP-

Sequence (505 aa):
MAGRRRRDPCRDGAMSDHAPEPRERLLWPILIPVTVLVVIGAILFLFSRVLLRVTPTAATITALVVAASILAVAWVVASRPQVTGASLLSMVGGVTGIAMLTGGLALLLGQPTQEAQPVIVALTAPKGAATNGFQTKSLSAPAAFPFTIAFTNDDTGVQHNVVVTTQKTTDPTGAITAGQPVIGVGSVDVPVSPLTAGSYYFFCEFHPTTMFGTLTVAGPPPAPGAPAGSVITAQDLKFSPTSLDVPSGQPTTITFDNEDPSVLHNTAGARTRHVLLPLRLPPDDDAGDDHRRQERRRVVADRGVIQPERVGEAGTGDVSLGPRYRDRVRILLAIAACLTLVGCSSASGANGGLVRVEDRPLPTLEGKGLDGAPLSAAAFRGKVLVVSVWATWCLDCERDQPGFVRVAGRYASKGVAFLGVNPEETSTAQPLAWVRRYDVPYPSIEDPSGRSAASLGYTGLPATYVVDRDGTIRYSIVGSTTSEATLSSLIDRTLSGDVSGTPPP

pLDDT: mean 71.34, std 21.78, range [24.72, 98.12]

Foldseek 3Di:
DDDDDDDDDDDDDDPDDCPDDPVVVPCVVVVVVVVVVVVVVVLVVVLVVLLVFFDPVLSVVLVVQLVVLVVVLVVVVVPDPDDDPVNNVVSVVVSSVSSVVSSVVRNVVTGDPPPPPAAEKEWECAAVCLAAAIPDQETEAEAQDKHKHWYWYQHAQDKWWKWKFADLDLDSVHTQWIGDIDGHGDIDITIGDHHHFDKIKMATNVRRPNYIHIYGHYHDDDDPPDPDQAEWEQDPNDTPPPDDDDDPPDDGHYHYHYPDPPDDDDDPDDDPPPDDDDDDDDDDDDDDDDDDDDDDDDDDDDDDDDDDDDDDDDDDDDDDDDDVVVVVVVVVVVVVVVVVVVPPQPDDDDPAWDKDFFWAFQPWQWAAWLVRDTDTPVVLAQAWEKEKEDELPDPLRLVQLLLVQVLQVVCVVVRYAYEYEYEQDPDSPSVVVVCVVNVPPHIYHYHNPCVSVVSRVASDPTKMFTAANNRTTGMITHTRHPGSVQVNVSNVCSSVVVSPDDRDD